Protein AF-A0A521K1K4-F1 (afdb_monomer)

Structure (mmCIF, N/CA/C/O backbone):
data_AF-A0A521K1K4-F1
#
_entry.id   AF-A0A521K1K4-F1
#
loop_
_atom_site.group_PDB
_atom_site.id
_atom_site.type_symbol
_atom_site.label_atom_id
_atom_site.label_alt_id
_atom_site.label_comp_id
_atom_site.label_asym_id
_atom_site.label_entity_id
_atom_site.label_seq_id
_atom_site.pdbx_PDB_ins_code
_atom_site.Cartn_x
_atom_site.Cartn_y
_atom_site.Cartn_z
_atom_site.occupancy
_atom_site.B_iso_or_equiv
_atom_site.auth_seq_id
_atom_site.auth_comp_id
_atom_site.auth_asym_id
_atom_site.auth_atom_id
_atom_site.pdbx_PDB_model_num
ATOM 1 N N . MET A 1 1 ? 2.510 13.855 -25.627 1.00 38.84 1 MET A N 1
ATOM 2 C CA . MET A 1 1 ? 1.545 12.742 -25.803 1.00 38.84 1 MET A CA 1
ATOM 3 C C . MET A 1 1 ? 1.615 12.074 -27.179 1.00 38.84 1 MET A C 1
ATOM 5 O O . MET A 1 1 ? 1.792 10.870 -27.203 1.00 38.84 1 MET A O 1
ATOM 9 N N . GLN A 1 2 ? 1.561 12.788 -28.312 1.00 36.38 2 GLN A N 1
ATOM 10 C CA . GLN A 1 2 ? 1.627 12.153 -29.650 1.00 36.38 2 GLN A CA 1
ATOM 11 C C . GLN A 1 2 ? 2.929 11.369 -29.924 1.00 36.38 2 GLN A C 1
ATOM 13 O O . GLN A 1 2 ? 2.880 10.289 -30.493 1.00 36.38 2 GLN A O 1
ATOM 18 N N . ARG A 1 3 ? 4.090 11.846 -29.446 1.00 45.38 3 ARG A N 1
ATOM 19 C CA . ARG A 1 3 ? 5.364 11.095 -29.527 1.00 45.38 3 ARG A CA 1
ATOM 20 C C . ARG A 1 3 ? 5.426 9.864 -28.606 1.00 45.38 3 ARG A C 1
ATOM 22 O O . ARG A 1 3 ? 6.081 8.898 -28.963 1.00 45.38 3 ARG A O 1
ATOM 29 N N . LEU A 1 4 ? 4.739 9.898 -27.455 1.00 49.28 4 LEU A N 1
ATOM 30 C CA . LEU A 1 4 ? 4.591 8.735 -26.563 1.00 49.28 4 LEU A CA 1
ATOM 31 C C . LEU A 1 4 ? 3.740 7.668 -27.246 1.00 49.28 4 LEU A C 1
ATOM 33 O O . LEU A 1 4 ? 4.164 6.527 -27.334 1.00 49.28 4 LEU A O 1
ATOM 37 N N . ALA A 1 5 ? 2.575 8.066 -27.770 1.00 52.59 5 ALA A N 1
ATOM 38 C CA . ALA A 1 5 ? 1.707 7.177 -28.533 1.00 52.59 5 ALA A CA 1
ATOM 39 C C . ALA A 1 5 ? 2.478 6.534 -29.691 1.00 52.59 5 ALA A C 1
ATOM 41 O O . ALA A 1 5 ? 2.521 5.320 -29.758 1.00 52.59 5 ALA A O 1
ATOM 42 N N . LYS A 1 6 ? 3.221 7.320 -30.482 1.00 51.25 6 LYS A N 1
ATOM 43 C CA . LYS A 1 6 ? 4.011 6.812 -31.611 1.00 51.25 6 LYS A CA 1
ATOM 44 C C . LYS A 1 6 ? 5.082 5.776 -31.215 1.00 51.25 6 LYS A C 1
ATOM 46 O O . LYS A 1 6 ? 5.145 4.726 -31.836 1.00 51.25 6 LYS A O 1
ATOM 51 N N . LEU A 1 7 ? 5.852 6.023 -30.148 1.00 48.97 7 LEU A N 1
ATOM 52 C CA . LEU A 1 7 ? 6.833 5.057 -29.619 1.00 48.97 7 LEU A CA 1
ATOM 53 C C . LEU A 1 7 ? 6.176 3.778 -29.068 1.00 48.97 7 LEU A C 1
ATOM 55 O O . LEU A 1 7 ? 6.732 2.691 -29.189 1.00 48.97 7 LEU A O 1
ATOM 59 N N . PHE A 1 8 ? 4.991 3.892 -28.460 1.00 52.19 8 PHE A N 1
ATOM 60 C CA . PHE A 1 8 ? 4.233 2.736 -27.973 1.00 52.19 8 PHE A CA 1
ATOM 61 C C . PHE A 1 8 ? 3.481 1.996 -29.090 1.00 52.19 8 PHE A C 1
ATOM 63 O O . PHE A 1 8 ? 3.261 0.793 -28.966 1.00 52.19 8 PHE A O 1
ATOM 70 N N . ASP A 1 9 ? 3.085 2.682 -30.160 1.00 50.06 9 ASP A N 1
ATOM 71 C CA . ASP A 1 9 ? 2.359 2.124 -31.304 1.00 50.06 9 ASP A CA 1
ATOM 72 C C . ASP A 1 9 ? 3.305 1.363 -32.252 1.00 50.06 9 ASP A C 1
ATOM 74 O O . ASP A 1 9 ? 2.903 0.354 -32.819 1.00 50.06 9 ASP A O 1
ATOM 78 N N . GLU A 1 10 ? 4.576 1.774 -32.362 1.00 48.09 10 GLU A N 1
ATOM 79 C CA . GLU A 1 10 ? 5.616 1.066 -33.136 1.00 48.09 10 GLU A CA 1
ATOM 80 C C . GLU A 1 10 ? 5.985 -0.307 -32.541 1.00 48.09 10 GLU A C 1
ATOM 82 O O . GLU A 1 10 ? 6.463 -1.190 -33.248 1.00 48.09 10 GLU A O 1
ATOM 87 N N . TRP A 1 11 ? 5.721 -0.519 -31.251 1.00 47.81 11 TRP A N 1
ATOM 88 C CA . TRP A 1 11 ? 6.094 -1.741 -30.536 1.00 47.81 11 TRP A CA 1
ATOM 89 C C . TRP A 1 11 ? 4.899 -2.632 -30.175 1.00 47.81 11 TRP A C 1
ATOM 91 O O . TRP A 1 11 ? 5.027 -3.844 -29.984 1.00 47.81 11 TRP A O 1
ATOM 101 N N . ASN A 1 12 ? 3.699 -2.068 -30.098 1.00 47.31 12 ASN A N 1
ATOM 102 C CA . ASN A 1 12 ? 2.526 -2.833 -29.729 1.00 47.31 12 ASN A CA 1
ATOM 103 C C . ASN A 1 12 ? 1.764 -3.337 -30.958 1.00 47.31 12 ASN A C 1
ATOM 105 O O . ASN A 1 12 ? 1.228 -2.558 -31.740 1.00 47.31 12 ASN A O 1
ATOM 109 N N . GLY A 1 13 ? 1.603 -4.660 -31.057 1.00 50.94 13 GLY A N 1
ATOM 110 C CA . GLY A 1 13 ? 0.659 -5.271 -31.993 1.00 50.94 13 GLY A CA 1
ATOM 111 C C . GLY A 1 13 ? -0.728 -4.609 -31.937 1.00 50.94 13 GLY A C 1
ATOM 112 O O . GLY A 1 13 ? -1.179 -4.168 -30.877 1.00 50.94 13 GLY A O 1
ATOM 113 N N . SER A 1 14 ? -1.402 -4.584 -33.090 1.00 51.00 14 SER A N 1
ATOM 114 C CA . 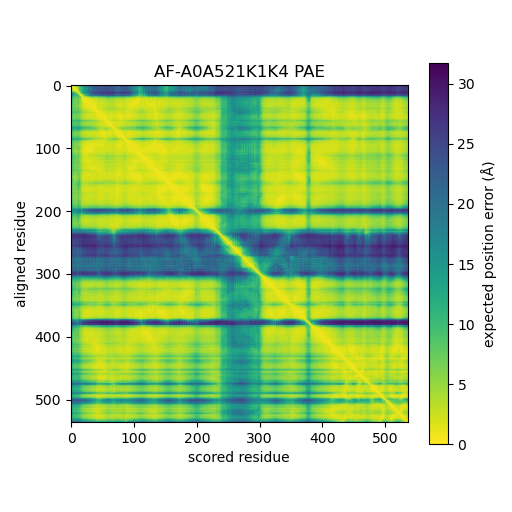SER A 1 14 ? -2.533 -3.722 -33.495 1.00 51.00 14 SER A CA 1
ATOM 115 C C . SER A 1 14 ? -3.582 -3.291 -32.455 1.00 51.00 14 SER A C 1
ATOM 117 O O . SER A 1 14 ? -4.167 -2.224 -32.600 1.00 51.00 14 SER A O 1
ATOM 119 N N . TRP A 1 15 ? -3.842 -4.057 -31.397 1.00 51.00 15 TRP A N 1
ATOM 120 C CA . TRP A 1 15 ? -4.945 -3.805 -30.465 1.00 51.00 15 TRP A CA 1
ATOM 121 C C . TRP A 1 15 ? -4.662 -2.735 -29.395 1.00 51.00 15 TRP A C 1
ATOM 123 O O . TRP A 1 15 ? -5.576 -1.995 -29.035 1.00 51.00 15 TRP A O 1
ATOM 133 N N . LYS A 1 16 ? -3.417 -2.594 -28.915 1.00 56.44 16 LYS A N 1
ATOM 134 C CA . LYS A 1 16 ? -3.053 -1.577 -27.898 1.00 56.44 16 LYS A CA 1
ATOM 135 C C . LYS A 1 16 ? -2.886 -0.165 -28.467 1.00 56.44 16 LYS A C 1
ATOM 137 O O . LYS A 1 16 ? -2.771 0.790 -27.699 1.00 56.44 16 LYS A O 1
ATOM 142 N N . SER A 1 17 ? -2.892 -0.028 -29.793 1.00 56.28 17 SER A N 1
ATOM 143 C CA . SER A 1 17 ? -2.983 1.278 -30.456 1.00 56.28 17 SER A CA 1
ATOM 144 C C . SER A 1 17 ? -4.324 1.966 -30.153 1.00 56.28 17 SER A C 1
ATOM 146 O O . SER A 1 17 ? -4.428 3.193 -30.113 1.00 56.28 17 SER A O 1
ATOM 148 N N . THR A 1 18 ? -5.357 1.173 -29.844 1.00 66.81 18 THR A N 1
ATOM 149 C CA . THR A 1 18 ? -6.697 1.659 -29.518 1.00 66.81 18 THR A CA 1
ATOM 150 C C . THR A 1 18 ? -6.906 1.765 -28.007 1.00 66.81 18 THR A C 1
ATOM 152 O O . THR A 1 18 ? -6.475 0.916 -27.231 1.00 66.81 18 THR A O 1
ATOM 155 N N . LYS A 1 19 ? -7.608 2.816 -27.563 1.00 79.69 19 LYS A N 1
ATOM 156 C CA . LYS A 1 19 ? -7.948 3.006 -26.139 1.00 79.69 19 LYS A CA 1
ATOM 157 C C . LYS A 1 19 ? -9.002 2.007 -25.635 1.00 79.69 19 LYS A C 1
ATOM 159 O O . LYS A 1 19 ? -9.083 1.782 -24.432 1.00 79.69 19 LYS A O 1
ATOM 164 N N . GLY A 1 20 ? -9.792 1.417 -26.537 1.00 85.94 20 GLY A N 1
ATOM 165 C CA . GLY A 1 20 ? -10.955 0.581 -26.213 1.00 85.94 20 GLY A CA 1
ATOM 166 C C . GLY A 1 20 ? -10.650 -0.593 -25.274 1.00 85.94 20 GLY A C 1
ATOM 167 O O . GLY A 1 20 ? -11.256 -0.660 -24.208 1.00 85.94 20 GLY A O 1
ATOM 168 N N . PRO A 1 21 ? -9.686 -1.478 -25.594 1.00 86.44 21 PRO A N 1
ATOM 169 C CA . PRO A 1 21 ? -9.351 -2.621 -24.744 1.00 86.44 21 PRO A CA 1
ATOM 170 C C . PRO A 1 21 ? -8.874 -2.226 -23.343 1.00 86.44 21 PRO A C 1
ATOM 172 O O . PRO A 1 21 ? -9.279 -2.845 -22.364 1.00 86.44 21 PRO A O 1
ATOM 175 N N . ALA A 1 22 ? -8.060 -1.169 -23.229 1.00 90.19 22 ALA A N 1
ATOM 176 C CA . ALA A 1 22 ? -7.604 -0.675 -21.931 1.00 90.19 22 ALA A CA 1
ATOM 177 C C . ALA A 1 22 ? -8.774 -0.141 -21.091 1.00 90.19 22 ALA A C 1
ATOM 179 O O . ALA A 1 22 ? -8.858 -0.450 -19.904 1.00 90.19 22 ALA A O 1
ATOM 180 N N . ILE A 1 23 ? -9.703 0.602 -21.707 1.00 93.44 23 ILE A N 1
ATOM 181 C CA . ILE A 1 23 ? -10.926 1.077 -21.041 1.00 93.44 23 ILE A CA 1
ATOM 182 C C . ILE A 1 23 ? -11.792 -0.107 -20.604 1.00 93.44 23 ILE A C 1
ATOM 184 O O . ILE A 1 23 ? -12.238 -0.125 -19.464 1.00 93.44 23 ILE A O 1
ATOM 188 N N . PHE A 1 24 ? -11.985 -1.111 -21.462 1.00 94.50 24 PHE A N 1
ATOM 189 C CA . PHE A 1 24 ? -12.784 -2.296 -21.146 1.00 94.50 24 PHE A CA 1
ATOM 190 C C . PHE A 1 24 ? -12.222 -3.077 -19.948 1.00 94.50 24 PHE A C 1
ATOM 192 O O . PHE A 1 24 ? -12.956 -3.343 -18.999 1.00 94.50 24 PHE A O 1
ATOM 199 N N . ILE A 1 25 ? -10.918 -3.384 -19.954 1.00 95.12 25 ILE A N 1
ATOM 200 C CA . ILE A 1 25 ? -10.244 -4.081 -18.844 1.00 95.12 25 ILE A CA 1
ATOM 201 C C . ILE A 1 25 ? -10.362 -3.265 -17.552 1.00 95.12 25 ILE A C 1
ATOM 203 O O . ILE A 1 25 ? -10.734 -3.799 -16.511 1.00 95.12 25 ILE A O 1
ATOM 207 N N . THR A 1 26 ? -10.092 -1.961 -17.630 1.00 96.56 26 THR A N 1
ATOM 208 C CA . THR A 1 26 ? -10.149 -1.052 -16.476 1.00 96.56 26 THR A CA 1
ATOM 209 C C . THR A 1 26 ? -11.560 -0.944 -15.908 1.00 96.56 26 THR A C 1
ATOM 211 O O . THR A 1 26 ? -11.738 -0.969 -14.694 1.00 96.56 26 THR A O 1
ATOM 214 N N . PHE A 1 27 ? -12.571 -0.833 -16.769 1.00 97.75 27 PHE A N 1
ATOM 215 C CA . PHE A 1 27 ? -13.965 -0.744 -16.353 1.00 97.75 27 PHE A CA 1
ATOM 216 C C . PHE A 1 27 ? -14.424 -2.039 -15.679 1.00 97.75 27 PHE A C 1
ATOM 218 O O . PHE A 1 27 ? -14.987 -1.987 -14.589 1.00 97.75 27 PHE A O 1
ATOM 225 N N . GLY A 1 28 ? -14.110 -3.198 -16.270 1.00 97.94 28 GLY A N 1
ATOM 226 C CA . GLY A 1 28 ? -14.391 -4.498 -15.657 1.00 97.94 28 GLY A CA 1
ATOM 227 C C . GLY A 1 28 ? -13.706 -4.668 -14.299 1.00 97.94 28 GLY A C 1
ATOM 228 O O . GLY A 1 28 ? -14.336 -5.115 -13.345 1.00 97.94 28 GLY A O 1
ATOM 229 N N . TYR A 1 29 ? -12.446 -4.241 -14.186 1.00 98.38 29 TYR A N 1
ATOM 230 C CA . TYR A 1 29 ? -11.709 -4.238 -12.924 1.00 98.38 29 TYR A CA 1
ATOM 231 C C . TYR A 1 29 ? -12.344 -3.315 -11.873 1.00 98.38 29 TYR A C 1
ATOM 233 O O . TYR A 1 29 ? -12.543 -3.738 -10.739 1.00 98.38 29 TYR A O 1
ATOM 241 N N . CYS A 1 30 ? -12.722 -2.090 -12.249 1.00 98.50 30 CYS A N 1
ATOM 242 C CA . CYS A 1 30 ? -13.375 -1.137 -11.349 1.00 98.50 30 CYS A CA 1
ATOM 243 C C . CYS A 1 30 ? -14.699 -1.690 -10.800 1.00 98.50 30 CYS A C 1
ATOM 245 O O . CYS A 1 30 ? -14.947 -1.606 -9.600 1.00 98.50 30 CYS A O 1
ATOM 247 N N . LEU A 1 31 ? -15.518 -2.324 -11.648 1.00 98.25 31 LEU A N 1
ATOM 248 C CA . LEU A 1 31 ? -16.751 -2.986 -11.209 1.00 98.25 31 LEU A CA 1
ATOM 249 C C . LEU A 1 31 ? -16.474 -4.164 -10.269 1.00 98.25 31 LEU A C 1
ATOM 251 O O . LEU A 1 31 ? -17.157 -4.311 -9.258 1.00 98.25 31 LEU A O 1
ATOM 255 N N . LEU A 1 32 ? -15.472 -4.989 -10.584 1.00 97.69 32 LEU A N 1
ATOM 256 C CA . LEU A 1 32 ? -15.101 -6.143 -9.769 1.00 97.69 32 LEU A CA 1
ATOM 257 C C . LEU A 1 32 ? -14.612 -5.723 -8.375 1.00 97.69 32 LEU A C 1
ATOM 259 O O . LEU A 1 32 ? -15.099 -6.246 -7.374 1.00 97.69 32 LEU A O 1
ATOM 263 N N . VAL A 1 33 ? -13.683 -4.765 -8.301 1.00 98.12 33 VAL A N 1
ATOM 264 C CA . VAL A 1 33 ? -13.170 -4.251 -7.022 1.00 98.12 33 VAL A CA 1
ATOM 265 C C . VAL A 1 33 ? -14.259 -3.482 -6.281 1.00 98.12 33 VAL A C 1
ATOM 267 O O . VAL A 1 33 ? -14.414 -3.675 -5.083 1.00 98.12 33 VAL A O 1
ATOM 270 N N . GLY A 1 34 ? -15.072 -2.677 -6.972 1.00 97.75 34 GLY A N 1
ATOM 271 C CA . GLY A 1 34 ? -16.214 -1.990 -6.365 1.00 97.75 34 GLY A CA 1
ATOM 272 C C . GLY A 1 34 ? -17.219 -2.959 -5.734 1.00 97.75 34 GLY A C 1
ATOM 273 O O . GLY A 1 34 ? -17.708 -2.714 -4.633 1.00 97.75 34 GLY A O 1
ATOM 274 N N . PHE A 1 35 ? -17.479 -4.100 -6.379 1.00 96.94 35 PHE A N 1
ATOM 275 C CA . PHE A 1 35 ? -18.301 -5.161 -5.801 1.00 96.94 35 PHE A CA 1
ATOM 276 C C . PHE A 1 35 ? -17.648 -5.792 -4.565 1.00 96.94 35 PHE A C 1
ATOM 278 O O . PHE A 1 35 ? -18.322 -5.945 -3.548 1.00 96.94 35 PHE A O 1
ATOM 285 N N . ALA A 1 36 ? -16.348 -6.099 -4.608 1.00 96.31 36 ALA A N 1
ATOM 286 C CA . ALA A 1 36 ? -15.618 -6.610 -3.444 1.00 96.31 36 ALA A CA 1
ATOM 287 C C . ALA A 1 36 ? -15.643 -5.616 -2.266 1.00 96.31 36 ALA A C 1
ATOM 289 O O . ALA A 1 36 ? -16.000 -5.988 -1.150 1.00 96.31 36 ALA A O 1
ATOM 290 N N . LEU A 1 37 ? -15.380 -4.333 -2.528 1.00 96.50 37 LEU A N 1
ATOM 291 C CA . LEU A 1 37 ? -15.421 -3.255 -1.536 1.00 96.50 37 LEU A CA 1
ATOM 292 C C . LEU A 1 37 ? -16.804 -3.072 -0.904 1.00 96.50 37 LEU A C 1
ATOM 294 O O . LEU A 1 37 ? -16.894 -2.718 0.264 1.00 96.50 37 LEU A O 1
ATOM 298 N N . SER A 1 38 ? -17.889 -3.360 -1.634 1.00 94.25 38 SER A N 1
ATOM 299 C CA . SER A 1 38 ? -19.247 -3.287 -1.072 1.00 94.25 38 SER A CA 1
ATOM 300 C C . SER A 1 38 ? -19.489 -4.266 0.085 1.00 94.25 38 SER A C 1
ATOM 302 O O . SER A 1 38 ? -20.460 -4.106 0.828 1.00 94.25 38 SER A O 1
ATOM 304 N N . ARG A 1 39 ? -18.629 -5.283 0.226 1.00 93.56 39 ARG A N 1
ATOM 305 C CA . ARG A 1 39 ? -18.677 -6.289 1.292 1.00 93.56 39 ARG A CA 1
ATOM 306 C C . ARG A 1 39 ? -17.494 -6.207 2.249 1.00 93.56 39 ARG A C 1
ATOM 308 O O . ARG A 1 39 ? -17.685 -6.518 3.413 1.00 93.56 39 ARG A O 1
ATOM 315 N N . HIS A 1 40 ? -16.333 -5.756 1.782 1.00 96.44 40 HIS A N 1
ATOM 316 C CA . HIS A 1 40 ? -15.115 -5.712 2.581 1.00 96.44 40 HIS A CA 1
ATOM 317 C C . HIS A 1 40 ? -15.241 -4.822 3.828 1.00 96.44 40 HIS A C 1
ATOM 319 O O . HIS A 1 40 ? -15.470 -3.609 3.731 1.00 96.44 40 HIS A O 1
ATOM 325 N N . GLU A 1 41 ? -15.040 -5.414 5.004 1.00 96.56 41 GLU A N 1
ATOM 326 C CA . GLU A 1 41 ? -14.916 -4.694 6.266 1.00 96.56 41 GLU A CA 1
ATOM 327 C C . GLU A 1 41 ? -13.463 -4.307 6.536 1.00 96.56 41 GLU A C 1
ATOM 329 O O . GLU A 1 41 ? -12.579 -5.149 6.663 1.00 96.56 41 GLU A O 1
ATOM 334 N N . MET A 1 42 ? -13.231 -3.011 6.699 1.00 96.00 42 MET A N 1
ATOM 335 C CA . MET A 1 42 ? -11.917 -2.478 7.007 1.00 96.00 42 MET A CA 1
ATOM 336 C C . MET A 1 42 ? -11.440 -2.975 8.371 1.00 96.00 42 MET A C 1
ATOM 338 O O . MET A 1 42 ? -12.167 -2.921 9.365 1.00 96.00 42 MET A O 1
ATOM 342 N N . TRP A 1 43 ? -10.196 -3.433 8.414 1.00 93.75 43 TRP A N 1
ATOM 343 C CA . TRP A 1 43 ? -9.528 -3.885 9.637 1.00 93.75 43 TRP A CA 1
ATOM 344 C C . TRP A 1 43 ? -8.637 -2.797 10.249 1.00 93.75 43 TRP A C 1
ATOM 346 O O . TRP A 1 43 ? -8.517 -1.694 9.712 1.00 93.75 43 TRP A O 1
ATOM 356 N N . ARG A 1 44 ? -7.978 -3.118 11.369 1.00 93.00 44 ARG A N 1
ATOM 357 C CA . ARG A 1 44 ? -7.185 -2.173 12.171 1.00 93.00 44 ARG A CA 1
ATOM 358 C C . ARG A 1 44 ? -6.245 -1.273 11.392 1.00 93.00 44 ARG A C 1
ATOM 360 O O . ARG A 1 44 ? -6.157 -0.095 11.675 1.00 93.00 44 ARG A O 1
ATOM 367 N N . ASP A 1 45 ? -5.563 -1.825 10.403 1.00 93.12 45 ASP A N 1
ATOM 368 C CA . ASP A 1 45 ? -4.507 -1.150 9.659 1.00 93.12 45 ASP A CA 1
ATOM 369 C C . ASP A 1 45 ? -5.084 -0.065 8.735 1.00 93.12 45 ASP A C 1
ATOM 371 O O . ASP A 1 45 ? -4.433 0.941 8.454 1.00 93.12 45 ASP A O 1
ATOM 375 N N . GLU A 1 46 ? -6.303 -0.269 8.242 1.00 96.75 46 GLU A N 1
ATOM 376 C CA . GLU A 1 46 ? -7.061 0.736 7.495 1.00 96.75 46 GLU A CA 1
ATOM 377 C C . GLU A 1 46 ? -7.653 1.771 8.461 1.00 96.75 46 GLU A C 1
ATOM 379 O O . GLU A 1 46 ? -7.583 2.977 8.217 1.00 96.75 46 GLU A O 1
ATOM 384 N N . MET A 1 47 ? -8.186 1.302 9.592 1.00 96.38 47 MET A N 1
ATOM 385 C CA . MET A 1 47 ? -8.816 2.158 10.595 1.00 96.38 47 MET A CA 1
ATOM 386 C C . MET A 1 47 ? -7.829 3.073 11.312 1.00 96.38 47 MET A C 1
ATOM 388 O O . MET A 1 47 ? -8.152 4.238 11.501 1.00 96.38 47 MET A O 1
ATOM 392 N N . GLU A 1 48 ? -6.621 2.611 11.621 1.00 95.56 48 GLU A N 1
ATOM 393 C CA . GLU A 1 48 ? -5.528 3.418 12.170 1.00 95.56 48 GLU A CA 1
ATOM 394 C C . GLU A 1 48 ? -5.256 4.623 11.260 1.00 95.56 48 GLU A C 1
ATOM 396 O O . GLU A 1 48 ? -5.299 5.774 11.694 1.00 95.56 48 GLU A O 1
ATOM 401 N N . ALA A 1 49 ? -5.080 4.376 9.956 1.00 96.19 49 ALA A N 1
ATOM 402 C CA . ALA A 1 49 ? -4.819 5.434 8.985 1.00 96.19 49 ALA A CA 1
ATOM 403 C C . ALA A 1 49 ? -5.968 6.447 8.900 1.00 96.19 49 ALA A C 1
ATOM 405 O O . ALA A 1 49 ? -5.736 7.660 8.861 1.00 96.19 49 ALA A O 1
ATOM 406 N N . TRP A 1 50 ? -7.208 5.953 8.902 1.00 97.12 50 TRP A N 1
ATOM 407 C CA . TRP A 1 50 ? -8.396 6.797 8.893 1.00 97.12 50 TRP A CA 1
ATOM 408 C C . TRP A 1 50 ? -8.527 7.637 10.166 1.00 97.12 50 TRP A C 1
ATOM 410 O O . TRP A 1 50 ? -8.742 8.845 10.088 1.00 97.12 50 TRP A O 1
ATOM 420 N N . LEU A 1 51 ? -8.380 7.017 11.335 1.00 96.31 51 LEU A N 1
ATOM 421 C CA . LEU A 1 51 ? -8.554 7.652 12.638 1.00 96.31 51 LEU A CA 1
ATOM 422 C C . LEU A 1 51 ? -7.470 8.694 12.912 1.00 96.31 51 LEU A C 1
ATOM 424 O O . LEU A 1 51 ? -7.804 9.799 13.336 1.00 96.31 51 LEU A O 1
ATOM 428 N N . ILE A 1 52 ? -6.209 8.405 12.579 1.00 95.94 52 ILE A N 1
ATOM 429 C CA . ILE A 1 52 ? -5.117 9.386 12.641 1.00 95.94 52 ILE A CA 1
ATOM 430 C C . ILE A 1 52 ? -5.451 10.608 11.775 1.00 95.94 52 ILE A C 1
ATOM 432 O O . ILE A 1 52 ? -5.316 11.747 12.229 1.00 95.94 52 ILE A O 1
ATOM 436 N N . ALA A 1 53 ? -5.918 10.399 10.540 1.00 96.00 53 ALA A N 1
ATOM 437 C CA . ALA A 1 53 ? -6.277 11.492 9.637 1.00 96.00 53 ALA A CA 1
ATOM 438 C C . ALA A 1 53 ? -7.507 12.288 10.115 1.00 96.00 53 ALA A C 1
ATOM 440 O O . ALA A 1 53 ? -7.550 13.510 9.952 1.00 96.00 53 ALA A O 1
ATOM 441 N N . ARG A 1 54 ? -8.495 11.606 10.707 1.00 95.25 54 ARG A N 1
ATOM 442 C CA . ARG A 1 54 ? -9.747 12.184 11.219 1.00 95.25 54 ARG A CA 1
ATOM 443 C C . ARG A 1 54 ? -9.542 13.010 12.481 1.00 95.25 54 ARG A C 1
ATOM 445 O O . ARG A 1 54 ? -10.105 14.097 12.598 1.00 95.25 54 ARG A O 1
ATOM 452 N N . ASP A 1 55 ? -8.760 12.485 13.419 1.00 94.38 55 ASP A N 1
ATOM 453 C CA . ASP A 1 55 ? -8.669 13.019 14.778 1.00 94.38 55 ASP A CA 1
ATOM 454 C C . ASP A 1 55 ? -7.429 13.896 15.005 1.00 94.38 55 ASP A C 1
ATOM 456 O O . ASP A 1 55 ? -7.294 14.506 16.063 1.00 94.38 55 ASP A O 1
ATOM 460 N N . SER A 1 56 ? -6.567 14.049 13.994 1.00 94.06 56 SER A N 1
ATOM 461 C CA . SER A 1 56 ? -5.523 15.078 13.994 1.00 94.06 56 SER A CA 1
ATOM 462 C C . SER A 1 56 ? -6.117 16.480 13.800 1.00 94.06 56 SER A C 1
ATOM 464 O O . SER A 1 56 ? -6.636 16.819 12.733 1.00 94.06 56 SER A O 1
ATOM 466 N N . GLU A 1 57 ? -5.961 17.352 14.797 1.00 91.00 57 GLU A N 1
ATOM 467 C CA . GLU A 1 57 ? -6.470 18.731 14.784 1.00 91.00 57 GLU A CA 1
ATOM 468 C C . GLU A 1 57 ? -5.724 19.621 13.779 1.00 91.00 57 GLU A C 1
ATOM 470 O O . GLU A 1 57 ? -6.270 20.587 13.245 1.00 91.00 57 GLU A O 1
ATOM 475 N N . SER A 1 58 ? -4.464 19.293 13.483 1.00 93.81 58 SER A N 1
ATOM 476 C CA . SER A 1 58 ? -3.624 20.043 12.549 1.00 93.81 58 SER A CA 1
ATOM 477 C C . SER A 1 58 ? -2.670 19.138 11.773 1.00 93.81 58 SER A C 1
ATOM 479 O O . SER A 1 58 ? -2.341 18.036 12.205 1.00 93.81 58 SER A O 1
ATOM 481 N N . ILE A 1 59 ? -2.151 19.635 10.643 1.00 92.75 59 ILE A N 1
ATOM 482 C CA . ILE A 1 59 ? -1.104 18.935 9.874 1.00 92.75 59 ILE A CA 1
ATOM 483 C C . ILE A 1 59 ? 0.150 18.723 10.735 1.00 92.75 59 ILE A C 1
ATOM 485 O O . ILE A 1 59 ? 0.813 17.701 10.616 1.00 92.75 59 ILE A O 1
ATOM 489 N N . ARG A 1 60 ? 0.465 19.653 11.644 1.00 92.38 60 ARG A N 1
ATOM 490 C CA . ARG A 1 60 ? 1.602 19.508 12.562 1.00 92.38 60 ARG A CA 1
ATOM 491 C C . ARG A 1 60 ? 1.414 18.326 13.513 1.00 92.38 60 ARG A C 1
ATOM 493 O O . ARG A 1 60 ? 2.349 17.555 13.692 1.00 92.38 60 ARG A O 1
ATOM 500 N N . GLN A 1 61 ? 0.223 18.184 14.096 1.00 91.62 61 GLN A N 1
ATOM 501 C CA . GLN A 1 61 ? -0.101 17.050 14.966 1.00 91.62 61 GLN A CA 1
ATOM 502 C C . GLN A 1 61 ? -0.102 15.730 14.188 1.00 91.62 61 GLN A C 1
ATOM 504 O O . GLN A 1 61 ? 0.450 14.747 14.677 1.00 91.62 61 GLN A O 1
ATOM 509 N N . LEU A 1 62 ? -0.649 15.731 12.967 1.00 93.81 62 LEU A N 1
ATOM 510 C CA . LEU A 1 62 ? -0.611 14.579 12.068 1.00 93.81 62 LEU A CA 1
ATOM 511 C C . LEU A 1 62 ? 0.834 14.116 11.854 1.00 93.81 62 LEU A C 1
ATOM 513 O O . LEU A 1 62 ? 1.176 12.985 12.175 1.00 93.81 62 LEU A O 1
ATOM 517 N N . LEU A 1 63 ? 1.707 15.015 11.390 1.00 90.94 63 LEU A N 1
ATOM 518 C CA . LEU A 1 63 ? 3.111 14.695 11.129 1.00 90.94 63 LEU A CA 1
ATOM 519 C C . LEU A 1 63 ? 3.863 14.247 12.392 1.00 90.94 63 LEU A C 1
ATOM 521 O O . LEU A 1 63 ? 4.712 13.370 12.294 1.00 90.94 63 LEU A O 1
ATOM 525 N N . GLY A 1 64 ? 3.557 14.817 13.561 1.00 87.88 64 GLY A N 1
ATOM 526 C CA . GLY A 1 64 ? 4.136 14.367 14.832 1.00 87.88 64 GLY A CA 1
ATOM 527 C C . GLY A 1 64 ? 3.676 12.963 15.236 1.00 87.88 64 GLY A C 1
ATOM 528 O O . GLY A 1 64 ? 4.472 12.177 15.734 1.00 87.88 64 GLY A O 1
ATOM 529 N N . THR A 1 65 ? 2.414 12.615 14.968 1.00 89.19 65 THR A N 1
ATOM 530 C CA . THR A 1 65 ? 1.873 11.271 15.237 1.00 89.19 65 THR A CA 1
ATOM 531 C C . THR A 1 65 ? 2.536 10.228 14.335 1.00 89.19 65 THR A C 1
ATOM 533 O O . THR A 1 65 ? 2.962 9.178 14.807 1.00 89.19 65 THR A O 1
ATOM 536 N N . LEU A 1 66 ? 2.717 10.553 13.052 1.00 88.25 66 LEU A N 1
ATOM 537 C CA . LEU A 1 66 ? 3.297 9.643 12.062 1.00 88.25 66 LEU A CA 1
ATOM 538 C C . LEU A 1 66 ? 4.760 9.265 12.315 1.00 88.25 66 LEU A C 1
ATOM 540 O O . LEU A 1 66 ? 5.179 8.178 11.920 1.00 88.25 66 LEU A O 1
ATOM 544 N N . GLN A 1 67 ? 5.520 10.105 13.025 1.00 80.81 67 GLN A N 1
ATOM 545 C CA . GLN A 1 67 ? 6.881 9.760 13.461 1.00 80.81 67 GLN A CA 1
ATOM 546 C C . GLN A 1 67 ? 6.902 8.511 14.348 1.00 80.81 67 GLN A C 1
ATOM 548 O O . GLN A 1 67 ? 7.852 7.732 14.285 1.00 80.81 67 GLN A O 1
ATOM 553 N N . ASN A 1 68 ? 5.849 8.304 15.144 1.00 79.94 68 ASN A N 1
ATOM 554 C CA . ASN A 1 68 ? 5.695 7.118 15.979 1.00 79.94 68 ASN A CA 1
ATOM 555 C C . ASN A 1 68 ? 4.944 5.987 15.261 1.00 79.94 68 ASN A C 1
ATOM 557 O O . ASN A 1 68 ? 5.041 4.851 15.692 1.00 79.94 68 ASN A O 1
ATOM 561 N N . GLU A 1 69 ? 4.251 6.244 14.150 1.00 83.12 69 GLU A N 1
ATOM 562 C CA . GLU A 1 69 ? 3.733 5.165 13.292 1.00 83.12 69 GLU A CA 1
ATOM 563 C C . GLU A 1 69 ? 4.822 4.535 12.415 1.00 83.12 69 GLU A C 1
ATOM 565 O O . GLU A 1 69 ? 4.738 3.366 12.050 1.00 83.12 69 GLU A O 1
ATOM 570 N N . GLY A 1 70 ? 5.860 5.299 12.057 1.00 79.81 70 GLY A N 1
ATOM 571 C CA . GLY A 1 70 ? 6.892 4.840 11.126 1.00 79.81 70 GLY A CA 1
ATOM 572 C C . GLY A 1 70 ? 6.423 4.822 9.667 1.00 79.81 70 GLY A C 1
ATOM 573 O O . GLY A 1 70 ? 6.971 4.076 8.853 1.00 79.81 70 GLY A O 1
ATOM 574 N N . HIS A 1 71 ? 5.432 5.652 9.322 1.00 83.94 71 HIS A N 1
ATOM 575 C CA . HIS A 1 71 ? 4.898 5.777 7.965 1.00 83.94 71 HIS A CA 1
ATOM 576 C C . HIS A 1 71 ? 5.143 7.176 7.372 1.00 83.94 71 HIS A C 1
ATOM 578 O O . HIS A 1 71 ? 4.960 8.183 8.056 1.00 83.94 71 HIS A O 1
ATOM 584 N N . PRO A 1 72 ? 5.517 7.283 6.082 1.00 89.81 72 PRO A N 1
ATOM 585 C CA . PRO A 1 72 ? 5.562 8.562 5.381 1.00 89.81 72 PRO A CA 1
ATOM 586 C C . PRO A 1 72 ? 4.180 9.227 5.229 1.00 89.81 72 PRO A C 1
ATOM 588 O O . PRO A 1 72 ? 3.138 8.577 5.179 1.00 89.81 72 PRO A O 1
ATOM 591 N N . ALA A 1 73 ? 4.165 10.555 5.108 1.00 92.69 73 ALA A N 1
ATOM 592 C CA . ALA A 1 73 ? 2.945 11.337 5.303 1.00 92.69 73 ALA A CA 1
ATOM 593 C C . ALA A 1 73 ? 1.932 11.359 4.143 1.00 92.69 73 ALA A C 1
ATOM 595 O O . ALA A 1 73 ? 0.790 11.769 4.361 1.00 92.69 73 ALA A O 1
ATOM 596 N N . LEU A 1 74 ? 2.298 10.981 2.910 1.00 96.38 74 LEU A N 1
ATOM 597 C CA . LEU A 1 74 ? 1.478 11.316 1.735 1.00 96.38 74 LEU A CA 1
ATOM 598 C C . LEU A 1 74 ? 0.087 10.673 1.773 1.00 96.38 74 LEU A C 1
ATOM 600 O O . LEU A 1 74 ? -0.892 11.340 1.448 1.00 96.38 74 LEU A O 1
ATOM 604 N N . TRP A 1 75 ? -0.013 9.411 2.196 1.00 97.00 75 TRP A N 1
ATOM 605 C CA . TRP A 1 75 ? -1.300 8.719 2.300 1.00 97.00 75 TRP A CA 1
ATOM 606 C C . TRP A 1 75 ? -2.246 9.428 3.276 1.00 97.00 75 TRP A C 1
ATOM 608 O O . TRP A 1 75 ? -3.358 9.803 2.913 1.00 97.00 75 TRP A O 1
ATOM 618 N N . TYR A 1 76 ? -1.762 9.728 4.477 1.00 96.44 76 TYR A N 1
ATOM 619 C CA . TYR A 1 76 ? -2.527 10.409 5.520 1.00 96.44 76 TYR A CA 1
ATOM 620 C C . TYR A 1 76 ? -2.938 11.828 5.119 1.00 96.44 76 TYR A C 1
ATOM 622 O O . TYR A 1 76 ? -4.054 12.262 5.411 1.00 96.44 76 TYR A O 1
ATOM 630 N N . LEU A 1 77 ? -2.076 12.549 4.394 1.00 96.69 77 LEU A N 1
ATOM 631 C CA . LEU A 1 77 ? -2.404 13.867 3.849 1.00 96.69 77 LEU A CA 1
ATOM 632 C C . LEU A 1 77 ? -3.547 13.807 2.824 1.00 96.69 77 LEU A C 1
ATOM 634 O O . LEU A 1 77 ? -4.340 14.745 2.767 1.00 96.69 77 LEU A O 1
ATOM 638 N N . LEU A 1 78 ? -3.672 12.716 2.057 1.00 97.31 78 LEU A N 1
ATOM 639 C CA . LEU A 1 78 ? -4.809 12.498 1.154 1.00 97.31 78 LEU A CA 1
ATOM 640 C C . LEU A 1 78 ? -6.090 12.105 1.901 1.00 97.31 78 LEU A C 1
ATOM 642 O O . LEU A 1 78 ? -7.175 12.512 1.491 1.00 97.31 78 LEU A O 1
ATOM 646 N N . LEU A 1 79 ? -5.978 11.360 3.005 1.00 97.38 79 LEU A N 1
ATOM 647 C CA . LEU A 1 79 ? -7.128 10.991 3.839 1.00 97.38 79 LEU A CA 1
ATOM 648 C C . LEU A 1 79 ? -7.683 12.169 4.637 1.00 97.38 79 LEU A C 1
ATOM 650 O O . LEU A 1 79 ? -8.890 12.275 4.825 1.00 97.38 79 LEU A O 1
ATOM 654 N N . THR A 1 80 ? -6.819 13.082 5.075 1.00 96.62 80 THR A N 1
ATOM 655 C CA . THR A 1 80 ? -7.188 14.208 5.941 1.00 96.62 80 THR A CA 1
ATOM 656 C C . THR A 1 80 ? -8.371 15.042 5.406 1.00 96.62 80 THR A C 1
ATOM 658 O O . THR A 1 80 ? -9.312 15.278 6.165 1.00 96.62 80 THR A O 1
ATOM 661 N N . PRO A 1 81 ? -8.401 15.516 4.140 1.00 95.88 81 PRO A N 1
ATOM 662 C CA . PRO A 1 81 ? -9.567 16.241 3.633 1.00 95.88 81 PRO A CA 1
ATOM 663 C C . PRO A 1 81 ? -10.834 15.375 3.591 1.00 95.88 81 PRO A C 1
ATOM 665 O O . PRO A 1 81 ? -11.912 15.891 3.868 1.00 95.88 81 PRO A O 1
ATOM 668 N N . LEU A 1 82 ? -10.725 14.072 3.306 1.00 95.75 82 LEU A N 1
ATOM 669 C CA . LEU A 1 82 ? -11.875 13.158 3.303 1.00 95.75 82 LEU A CA 1
ATOM 670 C C . LEU A 1 82 ? -12.450 12.986 4.712 1.00 95.75 82 LEU A C 1
ATOM 672 O O . LEU A 1 82 ? -13.658 13.105 4.901 1.00 95.75 82 LEU A O 1
ATOM 676 N N . ALA A 1 83 ? -11.577 12.793 5.698 1.00 93.69 83 ALA A N 1
ATOM 677 C CA . ALA A 1 83 ? -11.950 12.608 7.094 1.00 93.69 83 ALA A CA 1
ATOM 678 C C . ALA A 1 83 ? -12.506 13.888 7.750 1.00 93.69 83 ALA A C 1
ATOM 680 O O . ALA A 1 83 ? -13.265 13.823 8.714 1.00 93.69 83 ALA A O 1
ATOM 681 N N . ARG A 1 84 ? -12.178 15.071 7.208 1.00 91.12 84 ARG A N 1
ATOM 682 C CA . ARG A 1 84 ? -12.804 16.347 7.604 1.00 91.12 84 ARG A CA 1
ATOM 683 C C . ARG A 1 84 ? -14.191 16.552 7.001 1.00 91.12 84 ARG A C 1
ATOM 685 O O . ARG A 1 84 ? -15.000 17.261 7.592 1.00 91.12 84 ARG A O 1
ATOM 692 N N . LEU A 1 85 ? -14.453 15.973 5.830 1.00 91.69 85 LEU A N 1
ATOM 693 C CA . LEU A 1 85 ? -15.747 16.067 5.149 1.00 91.69 85 LEU A CA 1
ATOM 694 C C . LEU A 1 85 ? -16.741 15.003 5.629 1.00 91.69 85 LEU A C 1
ATOM 696 O O . LEU A 1 85 ? -17.947 15.218 5.546 1.00 91.69 85 LEU A O 1
ATOM 700 N N . SER A 1 86 ? -16.253 13.861 6.115 1.00 88.25 86 SER A N 1
ATOM 701 C CA . SER A 1 86 ? -17.080 12.734 6.534 1.00 88.25 86 SER A CA 1
ATOM 702 C C . SER A 1 86 ? -16.411 11.931 7.646 1.00 88.25 86 SER A C 1
ATOM 704 O O . SER A 1 86 ? -15.209 11.696 7.608 1.00 88.25 86 SER A O 1
ATOM 706 N N . TYR A 1 87 ? -17.206 11.441 8.601 1.00 87.12 87 TYR A N 1
ATOM 707 C CA . TYR A 1 87 ? -16.758 10.456 9.596 1.00 87.12 87 TYR A CA 1
ATOM 708 C C . TYR A 1 87 ? -16.793 9.016 9.058 1.00 87.12 87 TYR A C 1
ATOM 710 O O . TYR A 1 87 ? -16.333 8.105 9.742 1.00 87.12 87 TYR A O 1
ATOM 718 N N . VAL A 1 88 ? -17.331 8.818 7.850 1.00 91.25 88 VAL A N 1
ATOM 719 C CA . VAL A 1 88 ? -17.560 7.511 7.225 1.00 91.25 88 VAL A CA 1
ATOM 720 C C . VAL A 1 88 ? -16.262 7.012 6.568 1.00 91.25 88 VAL A C 1
ATOM 722 O O . VAL A 1 88 ? -15.844 7.593 5.560 1.00 91.25 88 VAL A O 1
ATOM 725 N N . PRO A 1 89 ? -15.623 5.954 7.102 1.00 94.12 89 PRO A N 1
ATOM 726 C CA . PRO A 1 89 ? -14.331 5.464 6.617 1.00 94.12 89 PRO A CA 1
ATOM 727 C C . PRO A 1 89 ? -14.376 4.915 5.184 1.00 94.12 89 PRO A C 1
ATOM 729 O O . PRO A 1 89 ? -13.355 4.901 4.501 1.00 94.12 89 PRO A O 1
ATOM 732 N N . GLU A 1 90 ? -15.551 4.546 4.666 1.00 95.38 90 GLU A N 1
ATOM 733 C CA . GLU A 1 90 ? -15.736 4.076 3.287 1.00 95.38 90 GLU A CA 1
ATOM 734 C C . GLU A 1 90 ? -15.285 5.110 2.225 1.00 95.38 90 GLU A C 1
ATOM 736 O O . GLU A 1 90 ? -14.974 4.744 1.090 1.00 95.38 90 GLU A O 1
ATOM 741 N N . ALA A 1 91 ? -15.163 6.399 2.573 1.00 95.56 91 ALA A N 1
ATOM 742 C CA . ALA A 1 91 ? -14.579 7.408 1.682 1.00 95.56 91 ALA A CA 1
ATOM 743 C C . ALA A 1 91 ? -13.121 7.085 1.290 1.00 95.56 91 ALA A C 1
ATOM 745 O O . ALA A 1 91 ? -12.701 7.366 0.163 1.00 95.56 91 ALA A O 1
ATOM 746 N N . MET A 1 92 ? -12.359 6.454 2.188 1.00 96.38 92 MET A N 1
ATOM 747 C CA . MET A 1 92 ? -11.004 5.977 1.910 1.00 96.38 92 MET A CA 1
ATOM 748 C C . MET A 1 92 ? -10.996 4.857 0.863 1.00 96.38 92 MET A C 1
ATOM 750 O O . MET A 1 92 ? -10.174 4.895 -0.053 1.00 96.38 92 MET A O 1
ATOM 754 N N . GLN A 1 93 ? -11.936 3.910 0.947 1.00 97.00 93 GLN A N 1
ATOM 755 C CA . GLN A 1 93 ? -12.083 2.830 -0.037 1.00 97.00 93 GLN A CA 1
ATOM 756 C C . GLN A 1 93 ? -12.380 3.387 -1.437 1.00 97.00 93 GLN A C 1
ATOM 758 O O . GLN A 1 93 ? -11.830 2.905 -2.427 1.00 97.00 93 GLN A O 1
ATOM 763 N N . ALA A 1 94 ? -13.186 4.451 -1.540 1.00 97.06 94 ALA A N 1
ATOM 764 C CA . ALA A 1 94 ? -13.464 5.113 -2.815 1.00 97.06 94 ALA A CA 1
ATOM 765 C C . ALA A 1 94 ? -12.214 5.782 -3.423 1.00 97.06 94 ALA A C 1
ATOM 767 O O . ALA A 1 94 ? -11.954 5.636 -4.621 1.00 97.06 94 ALA A O 1
ATOM 768 N N . LEU A 1 95 ? -11.410 6.478 -2.607 1.00 97.88 95 LEU A N 1
ATOM 769 C CA . LEU A 1 95 ? -10.120 7.027 -3.043 1.00 97.88 95 LEU A CA 1
ATOM 770 C C . LEU A 1 95 ? -9.184 5.908 -3.523 1.00 97.88 95 LEU A C 1
ATOM 772 O O . LEU A 1 95 ? -8.576 6.014 -4.592 1.00 97.88 95 LEU A O 1
ATOM 776 N N . HIS A 1 96 ? -9.097 4.827 -2.751 1.00 98.12 96 HIS A N 1
ATOM 777 C CA . HIS A 1 96 ? -8.242 3.686 -3.048 1.00 98.12 96 HIS A CA 1
ATOM 778 C C . HIS A 1 96 ? -8.658 2.965 -4.341 1.00 98.12 96 HIS A C 1
ATOM 780 O O . HIS A 1 96 ? -7.807 2.693 -5.190 1.00 98.12 96 HIS A O 1
ATOM 786 N N . LEU A 1 97 ? -9.963 2.767 -4.568 1.00 98.56 97 LEU A N 1
ATOM 787 C CA . LEU A 1 97 ? -10.512 2.248 -5.826 1.00 98.56 97 LEU A CA 1
ATOM 788 C C . LEU A 1 97 ? -10.082 3.104 -7.023 1.00 98.56 97 LEU A C 1
ATOM 790 O O . LEU A 1 97 ? -9.696 2.561 -8.061 1.00 98.56 97 LEU A O 1
ATOM 794 N N . GLY A 1 98 ? -10.108 4.433 -6.885 1.00 98.56 98 GLY A N 1
ATOM 795 C CA . GLY A 1 98 ? -9.634 5.356 -7.917 1.00 98.56 98 GLY A CA 1
ATOM 796 C C . GLY A 1 98 ? -8.149 5.164 -8.245 1.00 98.56 98 GLY A C 1
ATOM 797 O O . GLY A 1 98 ? -7.782 5.066 -9.418 1.00 98.56 98 GLY A O 1
ATOM 798 N N . ILE A 1 99 ? -7.301 5.043 -7.218 1.00 98.75 99 ILE A N 1
ATOM 799 C CA . ILE A 1 99 ? -5.852 4.804 -7.353 1.00 98.75 99 ILE A CA 1
ATOM 800 C C . ILE A 1 99 ? -5.575 3.457 -8.036 1.00 98.75 99 ILE A C 1
ATOM 802 O O . ILE A 1 99 ? -4.795 3.388 -8.993 1.00 98.75 99 ILE A O 1
ATOM 806 N N . ALA A 1 100 ? -6.229 2.388 -7.582 1.00 98.62 100 ALA A N 1
ATOM 807 C CA . ALA A 1 100 ? -6.057 1.045 -8.125 1.00 98.62 100 ALA A CA 1
ATOM 808 C C . ALA A 1 100 ? -6.553 0.954 -9.580 1.00 98.62 100 ALA A C 1
ATOM 810 O O . ALA A 1 100 ? -5.866 0.427 -10.458 1.00 98.62 100 ALA A O 1
ATOM 811 N N . THR A 1 101 ? -7.703 1.566 -9.875 1.00 98.69 101 THR A N 1
ATOM 812 C CA . THR A 1 101 ? -8.267 1.639 -11.232 1.00 98.69 101 THR A CA 1
ATOM 813 C C . THR A 1 101 ? -7.344 2.407 -12.177 1.00 98.69 101 THR A C 1
ATOM 815 O O . THR A 1 101 ? -7.087 1.956 -13.295 1.00 98.69 101 THR A O 1
ATOM 818 N N . LEU A 1 102 ? -6.782 3.538 -11.734 1.00 98.56 102 LEU A N 1
ATOM 819 C CA . LEU A 1 102 ? -5.819 4.299 -12.529 1.00 98.56 102 LEU A CA 1
ATOM 820 C C . LEU A 1 102 ? -4.532 3.500 -12.780 1.00 98.56 102 LEU A C 1
ATOM 822 O O . LEU A 1 102 ? -4.010 3.519 -13.895 1.00 98.56 102 LEU A O 1
ATOM 826 N N . THR A 1 103 ? -4.053 2.751 -11.785 1.00 98.69 103 THR A N 1
ATOM 827 C CA . THR A 1 103 ? -2.913 1.835 -11.933 1.00 98.69 103 THR A CA 1
ATOM 828 C C . THR A 1 103 ? -3.171 0.808 -13.038 1.00 98.69 103 THR A C 1
ATOM 830 O O . THR A 1 103 ? -2.370 0.690 -13.969 1.00 98.69 103 THR A O 1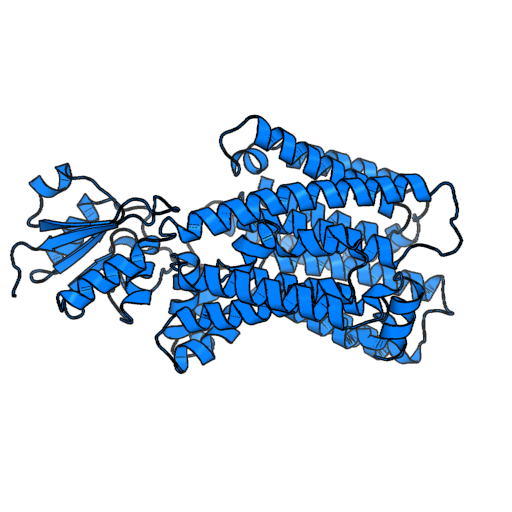
ATOM 833 N N . VAL A 1 104 ? -4.315 0.113 -12.998 1.00 98.38 104 VAL A N 1
ATOM 834 C CA . VAL A 1 104 ? -4.696 -0.878 -14.021 1.00 98.38 104 VAL A CA 1
ATOM 835 C C . VAL A 1 104 ? -4.870 -0.236 -15.394 1.00 98.38 104 VAL A C 1
ATOM 837 O O . VAL A 1 104 ? -4.445 -0.823 -16.391 1.00 98.38 104 VAL A O 1
ATOM 840 N N . TYR A 1 105 ? -5.416 0.979 -15.471 1.00 97.12 105 TYR A N 1
ATOM 841 C CA . TYR A 1 105 ? -5.526 1.715 -16.729 1.00 97.12 105 TYR A CA 1
ATOM 842 C C . TYR A 1 105 ? -4.159 2.006 -17.351 1.00 97.12 105 TYR A C 1
ATOM 844 O O . TYR A 1 105 ? -3.944 1.726 -18.533 1.00 97.12 105 TYR A O 1
ATOM 852 N N . LEU A 1 106 ? -3.218 2.538 -16.565 1.00 95.62 106 LEU A N 1
ATOM 853 C CA . LEU A 1 106 ? -1.873 2.852 -17.046 1.00 95.62 106 LEU A CA 1
ATOM 854 C C . LEU A 1 106 ? -1.124 1.588 -17.481 1.00 95.62 106 LEU A C 1
ATOM 856 O O . LEU A 1 106 ? -0.513 1.586 -18.550 1.00 95.62 106 LEU A O 1
ATOM 860 N N . VAL A 1 107 ? -1.226 0.498 -16.716 1.00 95.25 107 VAL A N 1
ATOM 861 C CA . VAL A 1 107 ? -0.650 -0.802 -17.093 1.00 95.25 107 VAL A CA 1
ATOM 862 C C . VAL A 1 107 ? -1.279 -1.313 -18.390 1.00 95.25 107 VAL A C 1
ATOM 864 O O . VAL A 1 107 ? -0.566 -1.626 -19.341 1.00 95.25 107 VAL A O 1
ATOM 867 N N . SER A 1 108 ? -2.609 -1.316 -18.482 1.00 92.94 108 SER A N 1
ATOM 868 C CA . SER A 1 108 ? -3.334 -1.792 -19.666 1.00 92.94 108 SER A CA 1
ATOM 869 C C . SER A 1 108 ? -3.028 -0.982 -20.918 1.00 92.94 108 SER A C 1
ATOM 871 O O . SER A 1 108 ? -3.029 -1.523 -22.025 1.00 92.94 108 SER A O 1
ATOM 873 N N . ARG A 1 109 ? -2.745 0.314 -20.758 1.00 88.94 109 ARG A N 1
ATOM 874 C CA . ARG A 1 109 ? -2.462 1.212 -21.876 1.00 88.94 109 ARG A CA 1
ATOM 875 C C . ARG A 1 109 ? -1.004 1.188 -22.327 1.00 88.94 109 ARG A C 1
ATOM 877 O O . ARG A 1 109 ? -0.769 1.345 -23.527 1.00 88.94 109 ARG A O 1
ATOM 884 N N . TYR A 1 110 ? -0.056 1.059 -21.401 1.00 87.25 110 TYR A N 1
ATOM 885 C CA . TYR A 1 110 ? 1.356 1.354 -21.671 1.00 87.25 110 TYR A CA 1
ATOM 886 C C . TYR A 1 110 ? 2.318 0.204 -21.359 1.00 87.25 110 TYR A C 1
ATOM 888 O O . TYR A 1 110 ? 3.441 0.223 -21.861 1.00 87.25 110 TYR A O 1
ATOM 896 N N . ALA A 1 111 ? 1.921 -0.799 -20.569 1.00 89.50 111 ALA A N 1
ATOM 897 C CA . ALA A 1 111 ? 2.835 -1.877 -20.213 1.00 89.50 111 ALA A CA 1
ATOM 898 C C . ALA A 1 111 ? 3.129 -2.795 -21.415 1.00 89.50 111 ALA A C 1
ATOM 900 O O . ALA A 1 111 ? 2.217 -3.135 -22.187 1.00 89.50 111 ALA A O 1
ATOM 901 N N . PRO A 1 112 ? 4.377 -3.270 -21.571 1.00 86.06 112 PRO A N 1
ATOM 902 C CA . PRO A 1 112 ? 4.793 -4.191 -22.627 1.00 86.06 112 PRO A CA 1
ATOM 903 C C . PRO A 1 112 ? 4.384 -5.640 -22.298 1.00 86.06 112 PRO A C 1
ATOM 905 O O . PRO A 1 112 ? 5.201 -6.555 -22.261 1.00 86.06 112 PRO A O 1
ATOM 908 N N . LEU A 1 113 ? 3.094 -5.843 -22.022 1.00 87.06 113 LEU A N 1
ATOM 909 C CA . LEU A 1 113 ? 2.496 -7.134 -21.682 1.00 87.06 113 LEU A CA 1
ATOM 910 C C . LEU A 1 113 ? 1.721 -7.742 -22.862 1.00 87.06 113 LEU A C 1
ATOM 912 O O . LEU A 1 113 ? 1.145 -7.022 -23.680 1.00 87.06 113 LEU A O 1
ATOM 916 N N . SER A 1 114 ? 1.662 -9.065 -22.955 1.00 86.44 114 SER A N 1
ATOM 917 C CA . SER A 1 114 ? 0.796 -9.762 -23.912 1.00 86.44 114 SER A CA 1
ATOM 918 C C . SER A 1 114 ? -0.693 -9.551 -23.583 1.00 86.44 114 SER A C 1
ATOM 920 O O . SER A 1 114 ? -1.048 -9.090 -22.498 1.00 86.44 114 SER A O 1
ATOM 922 N N . ARG A 1 115 ? -1.595 -9.904 -24.512 1.00 86.19 115 ARG A N 1
ATOM 923 C CA . ARG A 1 115 ? -3.055 -9.857 -24.268 1.00 86.19 115 ARG A CA 1
ATOM 924 C C . ARG A 1 115 ? -3.445 -10.659 -23.034 1.00 86.19 115 ARG A C 1
ATOM 926 O O . ARG A 1 115 ? -4.154 -10.154 -22.174 1.00 86.19 115 ARG A O 1
ATOM 933 N N . LEU A 1 116 ? -2.935 -11.887 -22.950 1.00 89.31 116 LEU A N 1
ATOM 934 C CA . LEU A 1 116 ? -3.206 -12.781 -21.834 1.00 89.31 116 LEU A CA 1
ATOM 935 C C . LEU A 1 116 ? -2.680 -12.194 -20.520 1.00 89.31 116 LEU A C 1
ATOM 937 O O . LEU A 1 116 ? -3.420 -12.119 -19.547 1.00 89.31 116 LEU A O 1
ATOM 941 N N . GLN A 1 117 ? -1.439 -11.704 -20.506 1.00 93.25 117 GLN A N 1
ATOM 942 C CA . GLN A 1 117 ? -0.859 -11.068 -19.321 1.00 93.25 117 GLN A CA 1
ATOM 943 C C . GLN A 1 117 ? -1.667 -9.839 -18.873 1.00 93.25 117 GLN A C 1
ATOM 945 O O . GLN A 1 117 ? -1.837 -9.640 -17.677 1.00 93.25 117 GLN A O 1
ATOM 950 N N . LEU A 1 118 ? -2.215 -9.047 -19.803 1.00 92.19 118 LEU A N 1
ATOM 951 C CA . LEU A 1 118 ? -3.073 -7.902 -19.474 1.00 92.19 118 LEU A CA 1
ATOM 952 C C . LEU A 1 118 ? -4.444 -8.284 -18.924 1.00 92.19 118 LEU A C 1
ATOM 954 O O . LEU A 1 118 ? -4.998 -7.529 -18.134 1.00 92.19 118 LEU A O 1
ATOM 958 N N . MET A 1 119 ? -4.978 -9.442 -19.305 1.00 93.56 119 MET A N 1
ATOM 959 C CA . MET A 1 119 ? -6.197 -9.976 -18.693 1.00 93.56 119 MET A CA 1
ATOM 960 C C . MET A 1 119 ? -5.927 -10.559 -17.299 1.00 93.56 119 MET A C 1
ATOM 962 O O . MET A 1 119 ? -6.775 -10.445 -16.422 1.00 93.56 119 MET A O 1
ATOM 966 N N . LEU A 1 120 ? -4.750 -11.157 -17.083 1.00 94.94 120 LEU A N 1
ATOM 967 C CA . LEU A 1 120 ? -4.364 -11.776 -15.810 1.00 94.94 120 LEU A CA 1
ATOM 968 C C . LEU A 1 120 ? -3.895 -10.757 -14.762 1.00 94.94 120 LEU A C 1
ATOM 970 O O . LEU A 1 120 ? -4.252 -10.861 -13.595 1.00 94.94 120 LEU A O 1
ATOM 974 N N . PHE A 1 121 ? -3.112 -9.751 -15.158 1.00 97.00 121 PHE A N 1
ATOM 975 C CA . PHE A 1 121 ? -2.562 -8.738 -14.251 1.00 97.00 121 PHE A CA 1
ATOM 976 C C . PHE A 1 121 ? -3.592 -8.121 -13.283 1.00 97.00 121 PHE A C 1
ATOM 978 O O . PHE A 1 121 ? -3.342 -8.166 -12.078 1.00 97.00 121 PHE A O 1
ATOM 985 N N . PRO A 1 122 ? -4.750 -7.598 -13.742 1.00 97.81 122 PRO A N 1
ATOM 986 C CA . PRO A 1 122 ? -5.742 -6.996 -12.851 1.00 97.81 122 PRO A CA 1
ATOM 987 C C . PRO A 1 122 ? -6.417 -8.003 -11.912 1.00 97.81 122 PRO A C 1
ATOM 989 O O . PRO A 1 122 ? -7.033 -7.586 -10.941 1.00 97.81 122 PRO A O 1
ATOM 992 N N . LEU A 1 123 ? -6.315 -9.309 -12.178 1.00 96.81 123 LEU A N 1
ATOM 993 C CA . LEU A 1 123 ? -6.886 -10.366 -11.339 1.00 96.81 123 LEU A CA 1
ATOM 994 C C . LEU A 1 123 ? -5.896 -10.889 -10.288 1.00 96.81 123 LEU A C 1
ATOM 996 O O . LEU A 1 123 ? -6.278 -11.678 -9.425 1.00 96.81 123 LEU A O 1
ATOM 1000 N N . GLY A 1 124 ? -4.628 -10.470 -10.353 1.00 92.62 124 GLY A N 1
ATOM 1001 C CA . GLY A 1 124 ? -3.561 -10.960 -9.485 1.00 92.62 124 GLY A CA 1
ATOM 1002 C C . GLY A 1 124 ? -3.785 -10.657 -8.002 1.00 92.62 124 GLY A C 1
ATOM 1003 O O . GLY A 1 124 ? -4.305 -9.603 -7.674 1.00 92.62 124 GLY A O 1
ATOM 1004 N N . PHE A 1 125 ? -3.337 -11.525 -7.091 1.00 87.94 125 PHE A N 1
ATOM 1005 C CA . PHE A 1 125 ? -3.495 -11.367 -5.636 1.00 87.94 125 PHE A CA 1
ATOM 1006 C C . PHE A 1 125 ? -3.111 -9.979 -5.127 1.00 87.94 125 PHE A C 1
ATOM 1008 O O . PHE A 1 125 ? -3.898 -9.343 -4.422 1.00 87.94 125 PHE A O 1
ATOM 1015 N N . TYR A 1 126 ? -1.949 -9.477 -5.544 1.00 92.50 126 TYR A N 1
ATOM 1016 C CA . TYR A 1 126 ? -1.518 -8.142 -5.149 1.00 92.50 126 TYR A CA 1
ATOM 1017 C C . TYR A 1 126 ? -2.379 -7.028 -5.755 1.00 92.50 126 TYR A C 1
ATOM 1019 O O . TYR A 1 126 ? -2.759 -6.103 -5.048 1.00 92.50 126 TYR A O 1
ATOM 1027 N N . ILE A 1 127 ? -2.717 -7.117 -7.043 1.00 97.62 127 ILE A N 1
ATOM 1028 C CA . ILE A 1 127 ? -3.394 -6.040 -7.781 1.00 97.62 127 ILE A CA 1
ATOM 1029 C C . ILE A 1 127 ? -4.908 -6.023 -7.538 1.00 97.62 127 ILE A C 1
ATOM 1031 O O . ILE A 1 127 ? -5.494 -4.953 -7.458 1.00 97.62 127 ILE A O 1
ATOM 1035 N N . LEU A 1 128 ? -5.553 -7.183 -7.427 1.00 97.00 128 LEU A N 1
ATOM 1036 C CA . LEU A 1 128 ? -6.996 -7.317 -7.238 1.00 97.00 128 LEU A CA 1
ATOM 1037 C C . LEU A 1 128 ? -7.412 -7.141 -5.784 1.00 97.00 128 LEU A C 1
ATOM 1039 O O . LEU A 1 128 ? -8.418 -6.498 -5.517 1.00 97.00 128 LEU A O 1
ATOM 1043 N N . TRP A 1 129 ? -6.684 -7.761 -4.857 1.00 93.75 129 TRP A N 1
ATOM 1044 C CA . TRP A 1 129 ? -7.132 -7.875 -3.474 1.00 93.75 129 TRP A CA 1
ATOM 1045 C C . TRP A 1 129 ? -6.258 -7.040 -2.542 1.00 93.75 129 TRP A C 1
ATOM 1047 O O . TRP A 1 129 ? -6.719 -6.052 -1.974 1.00 93.75 129 TRP A O 1
ATOM 1057 N N . GLN A 1 130 ? -4.967 -7.362 -2.454 1.00 92.19 130 GLN A N 1
ATOM 1058 C CA . GLN A 1 130 ? -4.101 -6.809 -1.413 1.00 92.19 130 GLN A CA 1
ATOM 1059 C C . GLN A 1 130 ? -3.866 -5.295 -1.517 1.00 92.19 130 GLN A C 1
ATOM 1061 O O . GLN A 1 130 ? -3.724 -4.645 -0.485 1.00 92.19 130 GLN A O 1
ATOM 1066 N N . TYR A 1 131 ? -3.785 -4.754 -2.737 1.00 96.31 131 TYR A N 1
ATOM 1067 C CA . TYR A 1 131 ? -3.521 -3.336 -3.013 1.00 96.31 131 TYR A CA 1
ATOM 1068 C C . TYR A 1 131 ? -4.693 -2.630 -3.704 1.00 96.31 131 TYR A C 1
ATOM 1070 O O . TYR A 1 131 ? -4.508 -1.561 -4.280 1.00 96.31 131 TYR A O 1
ATOM 1078 N N . ALA A 1 132 ? -5.895 -3.211 -3.657 1.00 97.44 132 ALA A N 1
ATOM 1079 C CA . ALA A 1 132 ? -7.102 -2.568 -4.181 1.00 97.44 132 ALA A CA 1
ATOM 1080 C C . ALA A 1 132 ? -8.305 -2.667 -3.239 1.00 97.44 132 ALA A C 1
ATOM 1082 O O . ALA A 1 132 ? -8.988 -1.662 -3.052 1.00 97.44 132 ALA A O 1
ATOM 1083 N N . VAL A 1 133 ? -8.534 -3.828 -2.618 1.00 96.94 133 VAL A N 1
ATOM 1084 C CA . VAL A 1 133 ? -9.612 -4.021 -1.635 1.00 96.94 133 VAL A CA 1
ATOM 1085 C C . VAL A 1 133 ? -9.180 -3.515 -0.257 1.00 96.94 133 VAL A C 1
ATOM 1087 O O . VAL A 1 133 ? -9.872 -2.687 0.327 1.00 96.94 133 VAL A O 1
ATOM 1090 N N . VAL A 1 134 ? -7.994 -3.925 0.207 1.00 95.81 134 VAL A N 1
ATOM 1091 C CA . VAL A 1 134 ? -7.426 -3.453 1.480 1.00 95.81 134 VAL A CA 1
ATOM 1092 C C . VAL A 1 134 ? -6.785 -2.074 1.271 1.00 95.81 134 VAL A C 1
ATOM 1094 O O . VAL A 1 134 ? -5.762 -1.953 0.595 1.00 95.81 134 VAL A O 1
ATOM 1097 N N . SER A 1 135 ? -7.390 -1.032 1.837 1.00 96.44 135 SER A N 1
ATOM 1098 C CA . SER A 1 135 ? -7.098 0.385 1.582 1.00 96.44 135 SER A CA 1
ATOM 1099 C C . SER A 1 135 ? -5.860 0.883 2.325 1.00 96.44 135 SER A C 1
ATOM 1101 O O . SER A 1 135 ? -5.936 1.445 3.418 1.00 96.44 135 SER A O 1
ATOM 1103 N N . ARG A 1 136 ? -4.688 0.679 1.724 1.00 94.81 136 ARG A N 1
ATOM 1104 C CA . ARG A 1 136 ? -3.387 0.980 2.337 1.00 94.81 136 ARG A CA 1
ATOM 1105 C C . ARG A 1 136 ? -2.515 1.851 1.434 1.00 94.81 136 ARG A C 1
ATOM 1107 O O . ARG A 1 136 ? -2.686 1.926 0.219 1.00 94.81 136 ARG A O 1
ATOM 1114 N N . ASP A 1 137 ? -1.528 2.484 2.050 1.00 95.12 137 ASP A N 1
ATOM 1115 C CA . ASP A 1 137 ? -0.573 3.412 1.435 1.00 95.12 137 ASP A CA 1
ATOM 1116 C C . ASP A 1 137 ? 0.234 2.824 0.259 1.00 95.12 137 ASP A C 1
ATOM 1118 O O . ASP A 1 137 ? 0.601 3.550 -0.672 1.00 95.12 137 ASP A O 1
ATOM 1122 N N . TYR A 1 138 ? 0.447 1.505 0.233 1.00 95.00 138 TYR A N 1
ATOM 1123 C CA . TYR A 1 138 ? 1.128 0.797 -0.859 1.00 95.00 138 TYR A CA 1
ATOM 1124 C C . TYR A 1 138 ? 0.563 1.088 -2.251 1.00 95.00 138 TYR A C 1
ATOM 1126 O O . TYR A 1 138 ? 1.336 1.227 -3.202 1.00 95.00 138 TYR A O 1
ATOM 1134 N N . ALA A 1 139 ? -0.763 1.181 -2.396 1.00 97.25 139 ALA A N 1
ATOM 1135 C CA . ALA A 1 139 ? -1.396 1.351 -3.703 1.00 97.25 139 ALA A CA 1
ATOM 1136 C C . ALA A 1 139 ? -0.972 2.658 -4.380 1.00 97.25 139 ALA A C 1
ATOM 1138 O O . ALA A 1 139 ? -0.744 2.694 -5.592 1.00 97.25 139 ALA A O 1
ATOM 1139 N N . LEU A 1 140 ? -0.785 3.721 -3.590 1.00 98.25 140 LEU A N 1
ATOM 1140 C CA . LEU A 1 140 ? -0.293 4.999 -4.091 1.00 98.25 140 LEU A CA 1
ATOM 1141 C C . LEU A 1 140 ? 1.166 4.897 -4.553 1.00 98.25 140 LEU A C 1
ATOM 1143 O O . LEU A 1 140 ? 1.517 5.424 -5.608 1.00 98.25 140 LEU A O 1
ATOM 1147 N N . GLY A 1 141 ? 2.005 4.179 -3.803 1.00 98.06 141 GLY A N 1
ATOM 1148 C CA . GLY A 1 141 ? 3.389 3.912 -4.196 1.00 98.06 141 GLY A CA 1
ATOM 1149 C C . GLY A 1 141 ? 3.477 3.137 -5.511 1.00 98.06 141 GLY A C 1
ATOM 1150 O O . GLY A 1 141 ? 4.247 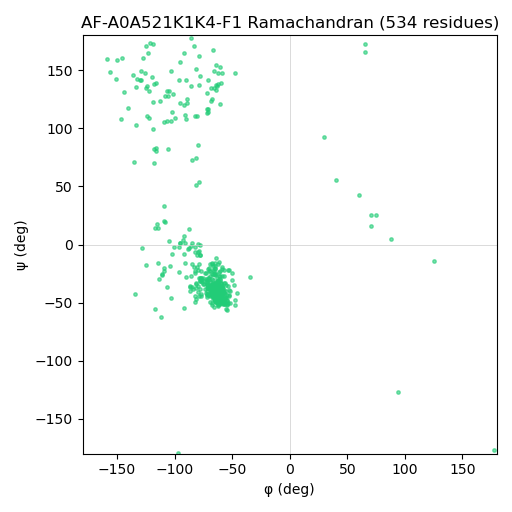3.502 -6.400 1.00 98.06 141 GLY A O 1
ATOM 1151 N N . ILE A 1 142 ? 2.629 2.121 -5.684 1.00 98.44 142 ILE A N 1
ATOM 1152 C CA . ILE A 1 142 ? 2.548 1.317 -6.912 1.00 98.44 142 ILE A CA 1
ATOM 1153 C C . ILE A 1 142 ? 2.110 2.171 -8.101 1.00 98.44 142 ILE A C 1
ATOM 1155 O O . ILE A 1 142 ? 2.746 2.104 -9.156 1.00 98.44 142 ILE A O 1
ATOM 1159 N N . LEU A 1 143 ? 1.082 3.010 -7.936 1.00 98.81 143 LEU A N 1
ATOM 1160 C CA . LEU A 1 143 ? 0.647 3.946 -8.974 1.00 98.81 143 LEU A CA 1
ATOM 1161 C C . LEU A 1 143 ? 1.809 4.835 -9.435 1.00 98.81 143 LEU A C 1
ATOM 1163 O O . LEU A 1 143 ? 2.033 4.989 -10.636 1.00 98.81 143 LEU A O 1
ATOM 1167 N N . LEU A 1 144 ? 2.576 5.393 -8.497 1.00 98.81 144 LEU A N 1
ATOM 1168 C CA . LEU A 1 144 ? 3.692 6.287 -8.807 1.00 98.81 144 LEU A CA 1
ATOM 1169 C C . LEU A 1 144 ? 4.866 5.547 -9.473 1.00 98.81 144 LEU A C 1
ATOM 1171 O O . LEU A 1 144 ? 5.464 6.077 -10.411 1.00 98.81 144 LEU A O 1
ATOM 1175 N N . LEU A 1 145 ? 5.154 4.301 -9.086 1.00 98.75 145 LEU A N 1
ATOM 1176 C CA . LEU A 1 145 ? 6.138 3.452 -9.777 1.00 98.75 145 LEU A CA 1
ATOM 1177 C C . LEU A 1 145 ? 5.688 3.077 -11.201 1.00 98.75 145 LEU A C 1
ATOM 1179 O O . LEU A 1 145 ? 6.501 3.043 -12.128 1.00 98.75 145 LEU A O 1
ATOM 1183 N N . VAL A 1 146 ? 4.389 2.856 -11.412 1.00 98.50 146 VAL A N 1
ATOM 1184 C CA . VAL A 1 146 ? 3.804 2.649 -12.746 1.00 98.50 146 VAL A CA 1
ATOM 1185 C C . VAL A 1 146 ? 3.892 3.926 -13.581 1.00 98.50 146 VAL A C 1
ATOM 1187 O O . VAL A 1 146 ? 4.302 3.869 -14.740 1.00 98.50 146 VAL A O 1
ATOM 1190 N N . MET A 1 147 ? 3.595 5.095 -13.005 1.00 98.38 147 MET A N 1
ATOM 1191 C CA . MET A 1 147 ? 3.794 6.387 -13.671 1.00 98.38 147 MET A CA 1
ATOM 1192 C C . MET A 1 147 ? 5.261 6.604 -14.058 1.00 98.38 147 MET A C 1
ATOM 1194 O O . MET A 1 147 ? 5.533 7.065 -15.166 1.00 98.38 147 MET A O 1
ATOM 1198 N N . PHE A 1 148 ? 6.210 6.220 -13.200 1.00 98.38 148 PHE A N 1
ATOM 1199 C CA . PHE A 1 148 ? 7.633 6.225 -13.535 1.00 98.38 148 PHE A CA 1
ATOM 1200 C C . PHE A 1 148 ? 7.935 5.347 -14.761 1.00 98.38 148 PHE A C 1
ATOM 1202 O O . PHE A 1 148 ? 8.577 5.825 -15.697 1.00 98.38 148 PHE A O 1
ATOM 1209 N N . CYS A 1 149 ? 7.411 4.117 -14.823 1.00 96.56 149 CYS A N 1
ATOM 1210 C CA . CYS A 1 149 ? 7.586 3.238 -15.987 1.00 96.56 149 CYS A CA 1
ATOM 1211 C C . CYS A 1 149 ? 7.011 3.849 -17.276 1.00 96.56 149 CYS A C 1
ATOM 1213 O O . CYS A 1 149 ? 7.631 3.762 -18.336 1.00 96.56 149 CYS A O 1
ATOM 1215 N N . VAL A 1 150 ? 5.854 4.517 -17.192 1.00 94.06 150 VAL A N 1
ATOM 1216 C CA . VAL A 1 150 ? 5.231 5.229 -18.323 1.00 94.06 150 VAL A CA 1
ATOM 1217 C C . VAL A 1 150 ? 6.093 6.402 -18.802 1.00 94.06 150 VAL A C 1
ATOM 1219 O O . VAL A 1 150 ? 6.178 6.659 -20.004 1.00 94.06 150 VAL A O 1
ATOM 1222 N N . LEU A 1 151 ? 6.736 7.121 -17.880 1.00 93.75 151 LEU A N 1
ATOM 1223 C CA . LEU A 1 151 ? 7.597 8.266 -18.189 1.00 93.75 151 LEU A CA 1
ATOM 1224 C C . LEU A 1 151 ? 8.996 7.853 -18.659 1.00 93.75 151 LEU A C 1
ATOM 1226 O O . LEU A 1 151 ? 9.654 8.635 -19.347 1.00 93.75 151 LEU A O 1
ATOM 1230 N N . TYR A 1 152 ? 9.446 6.640 -18.334 1.00 92.50 152 TYR A N 1
ATOM 1231 C CA . TYR A 1 152 ? 10.809 6.178 -18.586 1.00 92.50 152 TYR A CA 1
ATOM 1232 C C . TYR A 1 152 ? 11.281 6.341 -20.047 1.00 92.50 152 TYR A C 1
ATOM 1234 O O . TYR A 1 152 ? 12.380 6.861 -20.247 1.00 92.50 152 TYR A O 1
ATOM 1242 N N . PRO A 1 153 ? 10.491 6.024 -21.095 1.00 86.50 153 PRO A N 1
ATOM 1243 C CA . PRO A 1 153 ? 10.923 6.206 -22.489 1.00 86.50 153 PRO A CA 1
ATOM 1244 C C . PRO A 1 153 ? 11.224 7.661 -22.878 1.00 86.50 153 PRO A C 1
ATOM 1246 O O . PRO A 1 153 ? 11.969 7.914 -23.818 1.00 86.50 153 PRO A O 1
ATOM 1249 N N . ILE A 1 154 ? 10.645 8.633 -22.168 1.00 85.81 154 ILE A N 1
ATOM 1250 C CA . ILE A 1 154 ? 10.804 10.071 -22.438 1.00 85.81 154 ILE A CA 1
ATOM 1251 C C . ILE A 1 154 ? 11.479 10.815 -21.283 1.00 85.81 154 ILE A C 1
ATOM 1253 O O . ILE A 1 154 ? 11.461 12.051 -21.243 1.00 85.81 154 ILE A O 1
ATOM 1257 N N . ARG A 1 155 ? 12.078 10.068 -20.349 1.00 89.88 155 ARG A N 1
ATOM 1258 C CA . ARG A 1 155 ? 12.635 10.571 -19.090 1.00 89.88 155 ARG A CA 1
ATOM 1259 C C . ARG A 1 155 ? 13.601 11.729 -19.284 1.00 89.88 155 ARG A C 1
ATOM 1261 O O . ARG A 1 155 ? 13.521 12.687 -18.533 1.00 89.88 155 ARG A O 1
ATOM 1268 N N . TYR A 1 156 ? 14.439 11.703 -20.322 1.00 87.81 156 TYR A N 1
ATOM 1269 C CA . TYR A 1 156 ? 15.416 12.766 -20.577 1.00 87.81 156 TYR A CA 1
ATOM 1270 C C . TYR A 1 156 ? 14.774 14.132 -20.856 1.00 87.81 156 TYR A C 1
ATOM 1272 O O . TYR A 1 156 ? 15.328 15.163 -20.493 1.00 87.81 156 TYR A O 1
ATOM 1280 N N . ARG A 1 157 ? 13.576 14.156 -21.454 1.00 85.69 157 ARG A N 1
ATOM 1281 C CA . ARG A 1 157 ? 12.851 15.404 -21.742 1.00 85.69 157 ARG A CA 1
ATOM 1282 C C . ARG A 1 157 ? 11.997 15.870 -20.569 1.00 85.69 157 ARG A C 1
ATOM 1284 O O . ARG A 1 157 ? 11.856 17.066 -20.351 1.00 85.69 157 ARG A O 1
ATOM 1291 N N . LEU A 1 158 ? 11.409 14.930 -19.827 1.00 89.56 158 LEU A N 1
ATOM 1292 C CA . LEU A 1 158 ? 10.508 15.208 -18.703 1.00 89.56 158 LEU A CA 1
ATOM 1293 C C . LEU A 1 158 ? 11.140 14.864 -17.350 1.00 89.56 158 LEU A C 1
ATOM 1295 O O . LEU A 1 158 ? 10.441 14.460 -16.421 1.00 89.56 158 LEU A O 1
ATOM 1299 N N . PHE A 1 159 ? 12.455 15.021 -17.221 1.00 94.12 159 PHE A N 1
ATOM 1300 C CA . PHE A 1 159 ? 13.175 14.599 -16.022 1.00 94.12 159 PHE A CA 1
ATOM 1301 C C . PHE A 1 159 ? 12.684 15.280 -14.729 1.00 94.12 159 PHE A C 1
ATOM 1303 O O . PHE A 1 159 ? 12.563 14.587 -13.721 1.00 94.12 159 PHE A O 1
ATOM 1310 N N . PRO A 1 160 ? 12.279 16.571 -14.727 1.00 96.12 160 PRO A N 1
ATOM 1311 C CA . PRO A 1 160 ? 11.632 17.171 -13.558 1.00 96.12 160 PRO A CA 1
ATOM 1312 C C . PRO A 1 160 ? 10.349 16.454 -13.127 1.00 96.12 160 PRO A C 1
ATOM 1314 O O . PRO A 1 160 ? 10.113 16.286 -11.936 1.00 96.12 160 PRO A O 1
ATOM 1317 N N . LEU A 1 161 ? 9.533 15.992 -14.081 1.00 97.06 161 LEU A N 1
ATOM 1318 C CA . LEU A 1 161 ? 8.314 15.242 -13.778 1.00 97.06 161 LEU A CA 1
ATOM 1319 C C . LEU A 1 161 ? 8.642 13.845 -13.238 1.00 97.06 161 LEU A C 1
ATOM 1321 O O . LEU A 1 161 ? 7.988 13.397 -12.302 1.00 97.06 161 LEU A O 1
ATOM 1325 N N . VAL A 1 162 ? 9.671 13.181 -13.778 1.00 97.94 162 VAL A N 1
ATOM 1326 C CA . VAL A 1 162 ? 10.197 11.927 -13.207 1.00 97.94 162 VAL A CA 1
ATOM 1327 C C . VAL A 1 162 ? 10.637 12.152 -11.760 1.00 97.94 162 VAL A C 1
ATOM 1329 O O . VAL A 1 162 ? 10.246 11.389 -10.880 1.00 97.94 162 VAL A O 1
ATOM 1332 N N . GLY A 1 163 ? 11.380 13.231 -11.501 1.00 98.38 163 GLY A N 1
ATOM 1333 C CA . GLY A 1 163 ? 11.817 13.597 -10.159 1.00 98.38 163 GLY A CA 1
ATOM 1334 C C . GLY A 1 163 ? 10.657 13.879 -9.207 1.00 98.38 163 GLY A C 1
ATOM 1335 O O . GLY A 1 163 ? 10.663 13.380 -8.089 1.00 98.38 163 GLY A O 1
ATOM 1336 N N . LEU A 1 164 ? 9.622 14.595 -9.660 1.00 98.62 164 LEU A N 1
ATOM 1337 C CA . LEU A 1 164 ? 8.408 14.848 -8.879 1.00 98.62 164 LEU A CA 1
ATOM 1338 C C . LEU A 1 164 ? 7.660 13.550 -8.541 1.00 98.62 164 LEU A C 1
ATOM 1340 O O . LEU A 1 164 ? 7.276 13.346 -7.393 1.00 98.62 164 LEU A O 1
ATOM 1344 N N . VAL A 1 165 ? 7.471 12.659 -9.518 1.00 98.69 165 VAL A N 1
ATOM 1345 C CA . VAL A 1 165 ? 6.801 11.363 -9.310 1.00 98.69 165 VAL A CA 1
ATOM 1346 C C . VAL A 1 165 ? 7.558 10.515 -8.288 1.00 98.69 165 VAL A C 1
ATOM 1348 O O . VAL A 1 165 ? 6.941 9.959 -7.383 1.00 98.69 165 VAL A O 1
ATOM 1351 N N . LEU A 1 166 ? 8.888 10.454 -8.387 1.00 98.69 166 LEU A N 1
ATOM 1352 C CA . LEU A 1 166 ? 9.724 9.703 -7.449 1.00 98.69 166 LEU A CA 1
ATOM 1353 C C . LEU A 1 166 ? 9.798 10.363 -6.064 1.00 98.69 166 LEU A C 1
ATOM 1355 O O . LEU A 1 166 ? 9.793 9.658 -5.058 1.00 98.69 166 LEU A O 1
ATOM 1359 N N . MET A 1 167 ? 9.785 11.697 -5.987 1.00 98.44 167 MET A N 1
ATOM 1360 C CA . MET A 1 167 ? 9.683 12.437 -4.724 1.00 98.44 167 MET A CA 1
ATOM 1361 C C . MET A 1 167 ? 8.381 12.105 -3.987 1.00 98.44 167 MET A C 1
ATOM 1363 O O . MET A 1 167 ? 8.395 11.874 -2.778 1.00 98.44 167 MET A O 1
ATOM 1367 N N . LEU A 1 168 ? 7.256 12.065 -4.708 1.00 98.56 168 LEU A N 1
ATOM 1368 C CA . LEU A 1 168 ? 5.969 11.658 -4.145 1.00 98.56 168 LEU A CA 1
ATOM 1369 C C . LEU A 1 168 ? 5.986 10.176 -3.753 1.00 98.56 168 LEU A C 1
ATOM 1371 O O . LEU A 1 168 ? 5.512 9.840 -2.674 1.00 98.56 168 LEU A O 1
ATOM 1375 N N . ALA A 1 169 ? 6.582 9.304 -4.577 1.00 98.56 169 ALA A N 1
ATOM 1376 C CA . ALA A 1 169 ? 6.671 7.870 -4.297 1.00 98.56 169 ALA A CA 1
ATOM 1377 C C . ALA A 1 169 ? 7.451 7.594 -3.006 1.00 98.56 169 ALA A C 1
ATOM 1379 O O . ALA A 1 169 ? 7.020 6.772 -2.199 1.00 98.56 169 ALA A O 1
ATOM 1380 N N . ALA A 1 170 ? 8.540 8.330 -2.765 1.00 97.38 170 ALA A N 1
ATOM 1381 C CA . ALA A 1 170 ? 9.314 8.241 -1.529 1.00 97.38 170 ALA A CA 1
ATOM 1382 C C . ALA A 1 170 ? 8.459 8.525 -0.284 1.00 97.38 170 ALA A C 1
ATOM 1384 O O . ALA A 1 170 ? 8.653 7.886 0.741 1.00 97.38 170 ALA A O 1
ATOM 1385 N N . HIS A 1 171 ? 7.459 9.405 -0.391 1.00 96.88 171 HIS A N 1
ATOM 1386 C CA . HIS A 1 171 ? 6.561 9.759 0.709 1.00 96.88 171 HIS A CA 1
ATOM 1387 C C . HIS A 1 171 ? 5.329 8.853 0.844 1.00 96.88 171 HIS A C 1
ATOM 1389 O O . HIS A 1 171 ? 4.398 9.219 1.561 1.00 96.88 171 HIS A O 1
ATOM 1395 N N . THR A 1 172 ? 5.291 7.697 0.177 1.00 96.81 172 THR A N 1
ATOM 1396 C CA . THR A 1 172 ? 4.170 6.747 0.310 1.00 96.81 172 THR A CA 1
ATOM 1397 C C . THR A 1 172 ? 4.415 5.706 1.390 1.00 96.81 172 THR A C 1
ATOM 1399 O O . THR A 1 172 ? 3.597 5.570 2.285 1.00 96.81 172 THR A O 1
ATOM 1402 N N . HIS A 1 173 ? 5.537 4.988 1.316 1.00 94.00 173 HIS A N 1
ATOM 1403 C CA . HIS A 1 173 ? 5.859 3.876 2.206 1.00 94.00 173 HIS A CA 1
ATOM 1404 C C . HIS A 1 173 ? 7.382 3.667 2.268 1.00 94.00 173 HIS A C 1
ATOM 1406 O O . HIS A 1 173 ? 8.070 3.846 1.260 1.00 94.00 173 HIS A O 1
ATOM 1412 N N . ALA A 1 174 ? 7.924 3.211 3.404 1.00 91.94 174 ALA A N 1
ATOM 1413 C CA . ALA A 1 174 ? 9.367 2.984 3.591 1.00 91.94 174 ALA A CA 1
ATOM 1414 C C . ALA A 1 174 ? 9.979 2.002 2.563 1.00 91.94 174 ALA A C 1
ATOM 1416 O O . ALA A 1 174 ? 11.040 2.249 1.992 1.00 91.94 174 ALA A O 1
ATOM 1417 N N . LEU A 1 175 ? 9.274 0.908 2.256 1.00 91.19 175 LEU A N 1
ATOM 1418 C CA . LEU A 1 175 ? 9.665 -0.024 1.184 1.00 91.19 175 LEU A CA 1
ATOM 1419 C C . LEU A 1 175 ? 9.749 0.652 -0.198 1.00 91.19 175 LEU A C 1
ATOM 1421 O O . LEU A 1 175 ? 10.656 0.357 -0.971 1.00 91.19 175 LEU A O 1
ATOM 1425 N N . VAL A 1 176 ? 8.836 1.580 -0.508 1.00 97.06 176 VAL A N 1
ATOM 1426 C CA . VAL A 1 176 ? 8.838 2.316 -1.784 1.00 97.06 176 VAL A CA 1
ATOM 1427 C C . VAL A 1 176 ? 9.959 3.352 -1.801 1.00 97.06 176 VAL A C 1
ATOM 1429 O O . VAL A 1 176 ? 10.631 3.486 -2.818 1.00 97.06 176 VAL A O 1
ATOM 1432 N N . LEU A 1 177 ? 10.233 4.021 -0.677 1.00 95.25 177 LEU A N 1
ATOM 1433 C CA . LEU A 1 177 ? 11.401 4.891 -0.504 1.00 95.25 177 LEU A CA 1
ATOM 1434 C C . LEU A 1 177 ? 12.708 4.166 -0.854 1.00 95.25 177 LEU A C 1
ATOM 1436 O O . LEU A 1 177 ? 13.535 4.714 -1.583 1.00 95.25 177 LEU A O 1
ATOM 1440 N N . MET A 1 178 ? 12.886 2.925 -0.396 1.00 91.81 178 MET A N 1
ATOM 1441 C CA . MET A 1 178 ? 14.074 2.134 -0.729 1.00 91.81 178 MET A CA 1
ATOM 1442 C C . MET A 1 178 ? 14.184 1.852 -2.233 1.00 91.81 178 MET A C 1
ATOM 1444 O O . MET A 1 178 ? 15.267 1.974 -2.810 1.00 91.81 178 MET A O 1
ATOM 1448 N N . LEU A 1 179 ? 13.062 1.546 -2.892 1.00 96.12 179 LEU A N 1
ATOM 1449 C CA . LEU A 1 179 ? 13.028 1.408 -4.348 1.00 96.12 179 LEU A CA 1
ATOM 1450 C C . LEU A 1 179 ? 13.348 2.732 -5.048 1.00 96.12 179 LEU A C 1
ATOM 1452 O O . LEU A 1 179 ? 14.121 2.737 -6.000 1.00 96.12 179 LEU A O 1
ATOM 1456 N N . VAL A 1 180 ? 12.818 3.860 -4.568 1.00 98.00 180 VAL A N 1
ATOM 1457 C CA . VAL A 1 180 ? 13.114 5.195 -5.110 1.00 98.00 180 VAL A CA 1
ATOM 1458 C C . VAL A 1 180 ? 14.600 5.525 -4.992 1.00 98.00 180 VAL A C 1
ATOM 1460 O O . VAL A 1 180 ? 15.169 6.048 -5.948 1.00 98.00 180 VAL A O 1
ATOM 1463 N N . ALA A 1 181 ? 15.248 5.188 -3.876 1.00 95.25 181 ALA A N 1
ATOM 1464 C CA . ALA A 1 181 ? 16.687 5.377 -3.713 1.00 95.25 181 ALA A CA 1
ATOM 1465 C C . ALA A 1 181 ? 17.480 4.564 -4.754 1.00 95.25 181 ALA A C 1
ATOM 1467 O O . ALA A 1 181 ? 18.320 5.124 -5.459 1.00 95.25 181 ALA A O 1
ATOM 1468 N N . ALA A 1 182 ? 17.160 3.276 -4.928 1.00 93.06 182 ALA A N 1
ATOM 1469 C CA . ALA A 1 182 ? 17.792 2.429 -5.943 1.00 93.06 182 ALA A CA 1
ATOM 1470 C C . ALA A 1 182 ? 17.539 2.938 -7.377 1.00 93.06 182 ALA A C 1
ATOM 1472 O O . ALA A 1 182 ? 18.465 3.010 -8.189 1.00 93.06 182 ALA A O 1
ATOM 1473 N N . ILE A 1 183 ? 16.307 3.365 -7.674 1.00 97.31 183 ILE A N 1
ATOM 1474 C CA . ILE A 1 183 ? 15.925 3.988 -8.948 1.00 97.31 183 ILE A CA 1
ATOM 1475 C C . ILE A 1 183 ? 16.710 5.277 -9.187 1.00 97.31 183 ILE A C 1
ATOM 1477 O O . ILE A 1 183 ? 17.213 5.473 -10.291 1.00 97.31 183 ILE A O 1
ATOM 1481 N N . GLY A 1 184 ? 16.867 6.130 -8.176 1.00 96.56 184 GLY A N 1
ATOM 1482 C CA . GLY A 1 184 ? 17.637 7.369 -8.266 1.00 96.56 184 GLY A CA 1
ATOM 1483 C C . GLY A 1 184 ? 19.097 7.122 -8.650 1.00 96.56 184 GLY A C 1
ATOM 1484 O O . GLY A 1 184 ? 19.608 7.787 -9.550 1.00 96.56 184 GLY A O 1
ATOM 1485 N N . ILE A 1 185 ? 19.741 6.121 -8.039 1.00 92.50 185 ILE A N 1
ATOM 1486 C CA . ILE A 1 185 ? 21.121 5.725 -8.370 1.00 92.50 185 ILE A CA 1
ATOM 1487 C C . ILE A 1 185 ? 21.190 5.176 -9.802 1.00 92.50 185 ILE A C 1
ATOM 1489 O O . ILE A 1 185 ? 22.041 5.596 -10.586 1.00 92.50 185 ILE A O 1
ATOM 1493 N N . GLY A 1 186 ? 20.269 4.285 -10.180 1.00 92.44 186 GLY A N 1
ATOM 1494 C CA . GLY A 1 186 ? 20.206 3.743 -11.538 1.00 92.44 186 GLY A CA 1
ATOM 1495 C C . GLY A 1 186 ? 19.975 4.820 -12.605 1.00 92.44 186 GLY A C 1
ATOM 1496 O O . GLY A 1 186 ? 20.608 4.783 -13.658 1.00 92.44 186 GLY A O 1
ATOM 1497 N N . LEU A 1 187 ? 19.134 5.821 -12.322 1.00 94.75 187 LEU A N 1
ATOM 1498 C CA . LEU A 1 187 ? 18.915 6.980 -13.194 1.00 94.75 187 LEU A CA 1
ATOM 1499 C C . LEU A 1 187 ? 20.149 7.884 -13.285 1.00 94.75 187 LEU A C 1
ATOM 1501 O O . LEU A 1 187 ? 20.411 8.425 -14.355 1.00 94.75 187 LEU A O 1
ATOM 1505 N N . ALA A 1 188 ? 20.915 8.047 -12.204 1.00 92.88 188 ALA A N 1
ATOM 1506 C CA . ALA A 1 188 ? 22.170 8.797 -12.238 1.00 92.88 188 ALA A CA 1
ATOM 1507 C C . ALA A 1 188 ? 23.188 8.134 -13.175 1.00 92.88 188 ALA A C 1
ATOM 1509 O O . ALA A 1 188 ? 23.806 8.817 -13.991 1.00 92.88 188 ALA A O 1
ATOM 1510 N N . VAL A 1 189 ? 23.297 6.803 -13.123 1.00 90.38 189 VAL A N 1
ATOM 1511 C CA . VAL A 1 189 ? 24.141 6.023 -14.042 1.00 90.38 189 VAL A CA 1
ATOM 1512 C C . VAL A 1 189 ? 23.621 6.087 -15.474 1.00 90.38 189 VAL A C 1
ATOM 1514 O O . VAL A 1 189 ? 24.405 6.279 -16.397 1.00 90.38 189 VAL A O 1
ATOM 1517 N N . ASP A 1 190 ? 22.308 5.978 -15.670 1.00 89.75 190 ASP A N 1
ATOM 1518 C CA . ASP A 1 190 ? 21.672 6.085 -16.985 1.00 89.75 190 ASP A CA 1
ATOM 1519 C C . ASP A 1 190 ? 21.929 7.447 -17.651 1.00 89.75 190 ASP A C 1
ATOM 1521 O O . ASP A 1 190 ? 22.328 7.515 -18.812 1.00 89.75 190 ASP A O 1
ATOM 1525 N N . VAL A 1 191 ? 21.738 8.539 -16.907 1.00 88.31 191 VAL A N 1
ATOM 1526 C CA . VAL A 1 191 ? 21.976 9.905 -17.393 1.00 88.31 191 VAL A CA 1
ATOM 1527 C C . VAL A 1 191 ? 23.469 10.156 -17.605 1.00 88.31 191 VAL A C 1
ATOM 1529 O O . VAL A 1 191 ? 23.848 10.699 -18.640 1.00 88.31 191 VAL A O 1
ATOM 1532 N N . GLY A 1 192 ? 24.326 9.735 -16.670 1.00 86.12 192 GLY A N 1
ATOM 1533 C CA . GLY A 1 192 ? 25.779 9.868 -16.791 1.00 86.12 192 GLY A CA 1
ATOM 1534 C C . GLY A 1 192 ? 26.332 9.120 -18.005 1.00 86.12 192 GLY A C 1
ATOM 1535 O O . GLY A 1 192 ? 27.078 9.695 -18.795 1.00 86.12 192 GLY A O 1
ATOM 1536 N N . GLY A 1 193 ? 25.901 7.873 -18.208 1.00 84.38 193 GLY A N 1
ATOM 1537 C CA . GLY A 1 193 ? 26.262 7.071 -19.375 1.00 84.38 193 GLY A CA 1
ATOM 1538 C C . GLY A 1 193 ? 25.816 7.715 -20.689 1.00 84.38 193 GLY A C 1
ATOM 1539 O O . GLY A 1 193 ? 26.609 7.784 -21.627 1.00 84.38 193 GLY A O 1
ATOM 1540 N N . ALA A 1 194 ? 24.597 8.265 -20.744 1.00 82.38 194 ALA A N 1
ATOM 1541 C CA . ALA A 1 194 ? 24.102 8.976 -21.926 1.00 82.38 194 ALA A CA 1
ATOM 1542 C C . ALA A 1 194 ? 24.939 10.229 -22.250 1.00 82.38 194 ALA A C 1
ATOM 1544 O O . ALA A 1 194 ? 25.275 10.461 -23.408 1.00 82.38 194 ALA A O 1
ATOM 1545 N N . ILE A 1 195 ? 25.344 11.005 -21.237 1.00 80.19 195 ILE A N 1
ATOM 1546 C CA . ILE A 1 195 ? 26.203 12.191 -21.416 1.00 80.19 195 ILE A CA 1
ATOM 1547 C C . ILE A 1 195 ? 27.577 11.812 -21.995 1.00 80.19 195 ILE A C 1
ATOM 1549 O O . ILE A 1 195 ? 28.115 12.535 -22.840 1.00 80.19 195 ILE A O 1
ATOM 1553 N N . VAL A 1 196 ? 28.156 10.701 -21.530 1.00 80.19 196 VAL A N 1
ATOM 1554 C CA . VAL A 1 196 ? 29.514 10.278 -21.906 1.00 80.19 196 VAL A CA 1
ATOM 1555 C C . VAL A 1 196 ? 29.538 9.566 -23.261 1.00 80.19 196 VAL A C 1
ATOM 1557 O O . VAL A 1 196 ? 30.381 9.895 -24.096 1.00 80.19 196 VAL A O 1
ATOM 1560 N N . HIS A 1 197 ? 28.627 8.617 -23.491 1.00 71.94 197 HIS A N 1
ATOM 1561 C CA . HIS A 1 197 ? 28.721 7.656 -24.596 1.00 71.94 197 HIS A CA 1
ATOM 1562 C C . HIS A 1 197 ? 27.705 7.868 -25.727 1.00 71.94 197 HIS A C 1
ATOM 1564 O O . HIS A 1 197 ? 27.962 7.415 -26.840 1.00 71.94 197 HIS A O 1
ATOM 1570 N N . ASP A 1 198 ? 26.592 8.572 -25.494 1.00 67.00 198 ASP A N 1
ATOM 1571 C CA . ASP A 1 198 ? 25.549 8.794 -26.506 1.00 67.00 198 ASP A CA 1
ATOM 1572 C C . ASP A 1 198 ? 25.071 10.255 -26.528 1.00 67.00 198 ASP A C 1
ATOM 1574 O O . ASP A 1 198 ? 23.946 10.609 -26.158 1.00 67.00 198 ASP A O 1
ATOM 1578 N N . ARG A 1 199 ? 25.950 11.134 -27.025 1.00 59.19 199 ARG A N 1
ATOM 1579 C CA . ARG A 1 199 ? 25.667 12.572 -27.174 1.00 59.19 199 ARG A CA 1
ATOM 1580 C C . ARG A 1 199 ? 24.501 12.879 -28.119 1.00 59.19 199 ARG A C 1
ATOM 1582 O O . ARG A 1 199 ? 24.009 14.000 -28.108 1.00 59.19 199 ARG A O 1
ATOM 1589 N N . SER A 1 200 ? 24.067 11.917 -28.937 1.00 62.50 200 SER A N 1
ATOM 1590 C CA . SER A 1 200 ? 22.920 12.090 -29.833 1.00 62.50 200 SER A CA 1
ATOM 1591 C C . SER A 1 200 ? 21.583 11.984 -29.090 1.00 62.50 200 SER A C 1
ATOM 1593 O O . SER A 1 200 ? 20.611 12.646 -29.460 1.00 62.50 200 SER A O 1
ATOM 1595 N N . ALA A 1 201 ? 21.549 11.209 -28.000 1.00 59.19 201 ALA A N 1
ATOM 1596 C CA . ALA A 1 201 ? 20.397 11.073 -27.117 1.00 59.19 201 ALA A CA 1
ATOM 1597 C C . ALA A 1 201 ? 20.294 12.206 -26.078 1.00 59.19 201 ALA A C 1
ATOM 1599 O O . ALA A 1 201 ? 19.193 12.499 -25.598 1.00 59.19 201 ALA A O 1
ATOM 1600 N N . PHE A 1 202 ? 21.417 12.852 -25.736 1.00 65.44 202 PHE A N 1
ATOM 1601 C CA . PHE A 1 202 ? 21.490 13.869 -24.686 1.00 65.44 202 PHE A CA 1
ATOM 1602 C C . PHE A 1 202 ? 21.555 15.303 -25.232 1.00 65.44 202 PHE A C 1
ATOM 1604 O O . PHE A 1 202 ? 22.590 15.777 -25.695 1.00 65.44 202 PHE A O 1
ATOM 1611 N N . ASP A 1 203 ? 20.448 16.035 -25.106 1.00 71.25 203 ASP A N 1
ATOM 1612 C CA . ASP A 1 203 ? 20.369 17.453 -25.460 1.00 71.25 203 ASP A CA 1
ATOM 1613 C C . ASP A 1 203 ? 20.711 18.336 -24.242 1.00 71.25 203 ASP A C 1
ATOM 1615 O O . ASP A 1 203 ? 19.939 18.417 -23.280 1.00 71.25 203 ASP A O 1
ATOM 1619 N N . LEU A 1 204 ? 21.863 19.023 -24.298 1.00 72.94 204 LEU A N 1
ATOM 1620 C CA . LEU A 1 204 ? 22.385 19.915 -23.247 1.00 72.94 204 LEU A CA 1
ATOM 1621 C C . LEU A 1 204 ? 21.391 21.003 -22.808 1.00 72.94 204 LEU A C 1
ATOM 1623 O O . LEU A 1 204 ? 21.489 21.497 -21.682 1.00 72.94 204 LEU A O 1
ATOM 1627 N N . THR A 1 205 ? 20.400 21.348 -23.635 1.00 72.75 205 THR A N 1
ATOM 1628 C CA . THR A 1 205 ? 19.330 22.284 -23.250 1.00 72.75 205 THR A CA 1
ATOM 1629 C C . THR A 1 205 ? 18.513 21.795 -22.046 1.00 72.75 205 THR A C 1
ATOM 1631 O O . THR A 1 205 ? 17.954 22.609 -21.309 1.00 72.75 205 THR A O 1
ATOM 1634 N N . HIS A 1 206 ? 18.503 20.486 -21.772 1.00 81.00 206 HIS A N 1
ATOM 1635 C CA . HIS A 1 206 ? 17.752 19.876 -20.674 1.00 81.00 206 HIS A CA 1
ATOM 1636 C C . HIS A 1 206 ? 18.549 19.759 -19.362 1.00 81.00 206 HIS A C 1
ATOM 1638 O O . HIS A 1 206 ? 18.002 19.279 -18.369 1.00 81.00 206 HIS A O 1
ATOM 1644 N N . ILE A 1 207 ? 19.805 20.230 -19.292 1.00 86.06 207 ILE A N 1
ATOM 1645 C CA . ILE A 1 207 ? 20.670 20.073 -18.103 1.00 86.06 207 ILE A CA 1
ATOM 1646 C C . ILE A 1 207 ? 20.044 20.619 -16.812 1.00 86.06 207 ILE A C 1
ATOM 1648 O O . ILE A 1 207 ? 20.091 19.968 -15.770 1.00 86.06 207 ILE A O 1
ATOM 1652 N N . ARG A 1 208 ? 19.361 21.769 -16.889 1.00 88.19 208 ARG A N 1
ATOM 1653 C CA . ARG A 1 208 ? 18.622 22.342 -15.750 1.00 88.19 208 ARG A CA 1
ATOM 1654 C C . ARG A 1 208 ? 17.479 21.432 -15.295 1.00 88.19 208 ARG A C 1
ATOM 1656 O O . ARG A 1 208 ? 17.212 21.338 -14.102 1.00 88.19 208 ARG A O 1
ATOM 1663 N N . GLY A 1 209 ? 16.833 20.744 -16.236 1.00 91.38 209 GLY A N 1
ATOM 1664 C CA . GLY A 1 209 ? 15.787 19.768 -15.950 1.00 91.38 209 GLY A CA 1
ATOM 1665 C C . GLY A 1 209 ? 16.320 18.533 -15.223 1.00 91.38 209 GLY A C 1
ATOM 1666 O O . GLY A 1 209 ? 15.669 18.047 -14.300 1.00 91.38 209 GLY A O 1
ATOM 1667 N N . PHE A 1 210 ? 17.522 18.068 -15.574 1.00 91.25 210 PHE A N 1
ATOM 1668 C CA . PHE A 1 210 ? 18.192 16.983 -14.852 1.00 91.25 210 PHE A CA 1
ATOM 1669 C C . PHE A 1 210 ? 18.547 17.374 -13.421 1.00 91.25 210 PHE A C 1
ATOM 1671 O O . PHE A 1 210 ? 18.196 16.648 -12.493 1.00 91.25 210 PHE A O 1
ATOM 1678 N N . VAL A 1 211 ? 19.166 18.545 -13.232 1.00 93.00 211 VAL A N 1
ATOM 1679 C CA . VAL A 1 211 ? 19.497 19.069 -11.896 1.00 93.00 211 VAL A CA 1
ATOM 1680 C C . VAL A 1 211 ? 18.241 19.184 -11.035 1.00 93.00 211 VAL A C 1
ATOM 1682 O O . VAL A 1 211 ? 18.225 18.686 -9.913 1.00 93.00 211 VAL A O 1
ATOM 1685 N N . LEU A 1 212 ? 17.165 19.769 -11.571 1.00 95.44 212 LEU A N 1
ATOM 1686 C CA . LEU A 1 212 ? 15.897 19.890 -10.853 1.00 95.44 212 LEU A CA 1
ATOM 1687 C C . LEU A 1 212 ? 15.289 18.521 -10.514 1.00 95.44 212 LEU A C 1
ATOM 1689 O O . LEU A 1 212 ? 14.861 18.312 -9.384 1.00 95.44 212 LEU A O 1
ATOM 1693 N N . GLY A 1 213 ? 15.261 17.576 -11.457 1.00 96.81 213 GLY A N 1
ATOM 1694 C CA . GLY A 1 213 ? 14.701 16.248 -11.202 1.00 96.81 213 GLY A CA 1
ATOM 1695 C C . GLY A 1 213 ? 15.488 15.462 -10.151 1.00 96.81 213 GLY A C 1
ATOM 1696 O O . GLY A 1 213 ? 14.876 14.888 -9.255 1.00 96.81 213 GLY A O 1
ATOM 1697 N N . PHE A 1 214 ? 16.825 15.490 -10.185 1.00 97.19 214 PHE A N 1
ATOM 1698 C CA . PHE A 1 214 ? 17.638 14.864 -9.134 1.00 97.19 214 PHE A CA 1
ATOM 1699 C C . PHE A 1 214 ? 17.495 15.572 -7.786 1.00 97.19 214 PHE A C 1
ATOM 1701 O O . PHE A 1 214 ? 17.425 14.893 -6.764 1.00 97.19 214 PHE A O 1
ATOM 1708 N N . ALA A 1 215 ? 17.382 16.904 -7.768 1.00 96.00 215 ALA A N 1
ATOM 1709 C CA . ALA A 1 215 ? 17.109 17.651 -6.543 1.00 96.00 215 ALA A CA 1
ATOM 1710 C C . ALA A 1 215 ? 15.765 17.243 -5.917 1.00 96.00 215 ALA A C 1
ATOM 1712 O O . ALA A 1 215 ? 15.697 17.070 -4.705 1.00 96.00 215 ALA A O 1
ATOM 1713 N N . LEU A 1 216 ? 14.722 17.016 -6.724 1.00 98.19 216 LEU A N 1
ATOM 1714 C CA . LEU A 1 216 ? 13.427 16.516 -6.246 1.00 98.19 216 LEU A CA 1
ATOM 1715 C C . LEU A 1 216 ? 13.524 15.090 -5.685 1.00 98.19 216 LEU A C 1
ATOM 1717 O O . LEU A 1 216 ? 12.976 14.823 -4.619 1.00 98.19 216 LEU A O 1
ATOM 1721 N N . ILE A 1 217 ? 14.251 14.184 -6.352 1.00 97.81 217 ILE A N 1
ATOM 1722 C CA . ILE A 1 217 ? 14.477 12.815 -5.848 1.00 97.81 217 ILE A CA 1
ATOM 1723 C C . ILE A 1 217 ? 15.213 12.863 -4.506 1.00 97.81 217 ILE A C 1
ATOM 1725 O O . ILE A 1 217 ? 14.771 12.242 -3.542 1.00 97.81 217 ILE A O 1
ATOM 1729 N N . ALA A 1 218 ? 16.308 13.624 -4.431 1.00 94.88 218 ALA A N 1
ATOM 1730 C CA . ALA A 1 218 ? 17.097 13.779 -3.214 1.00 94.88 218 ALA A CA 1
ATOM 1731 C C . ALA A 1 218 ? 16.271 14.399 -2.083 1.00 94.88 218 ALA A C 1
ATOM 1733 O O . ALA A 1 218 ? 16.300 13.887 -0.967 1.00 94.88 218 ALA A O 1
ATOM 1734 N N . LEU A 1 219 ? 15.488 15.442 -2.379 1.00 94.44 219 LEU A N 1
ATOM 1735 C CA . LEU A 1 219 ? 14.561 16.043 -1.425 1.00 94.44 219 LEU A CA 1
ATOM 1736 C C . LEU A 1 219 ? 13.586 14.989 -0.895 1.00 94.44 219 LEU A C 1
ATOM 1738 O O . LEU A 1 219 ? 13.474 14.844 0.313 1.00 94.44 219 LEU A O 1
ATOM 1742 N N . GLY A 1 220 ? 12.959 14.212 -1.785 1.00 95.00 220 GLY A N 1
ATOM 1743 C CA . GLY A 1 220 ? 12.021 13.150 -1.424 1.00 95.00 220 GLY A CA 1
ATOM 1744 C C . GLY A 1 220 ? 12.621 12.087 -0.509 1.00 95.00 220 GLY A C 1
ATOM 1745 O O . GLY A 1 220 ? 12.018 11.727 0.501 1.00 95.00 220 GLY A O 1
ATOM 1746 N N . VAL A 1 221 ? 13.824 11.615 -0.840 1.00 94.31 221 VAL A N 1
ATOM 1747 C CA . VAL A 1 221 ? 14.553 10.630 -0.032 1.00 94.31 221 VAL A CA 1
ATOM 1748 C C . VAL A 1 221 ? 14.906 11.207 1.336 1.00 94.31 221 VAL A C 1
ATOM 1750 O O . VAL A 1 221 ? 14.615 10.583 2.353 1.00 94.31 221 VAL A O 1
ATOM 1753 N N . VAL A 1 222 ? 15.490 12.407 1.382 1.00 92.00 222 VAL A N 1
ATOM 1754 C CA . VAL A 1 222 ? 15.931 13.036 2.633 1.00 92.00 222 VAL A CA 1
ATOM 1755 C C . VAL A 1 222 ? 14.746 13.333 3.544 1.00 92.00 222 VAL A C 1
ATOM 1757 O O . VAL A 1 222 ? 14.774 12.948 4.710 1.00 92.00 222 VAL A O 1
ATOM 1760 N N . THR A 1 223 ? 13.686 13.973 3.049 1.00 90.62 223 THR A N 1
ATOM 1761 C CA . THR A 1 223 ? 12.543 14.332 3.899 1.00 90.62 223 THR A CA 1
ATOM 1762 C C . THR A 1 223 ? 11.761 13.107 4.353 1.00 90.62 223 THR A C 1
ATOM 1764 O O . THR A 1 223 ? 11.326 13.077 5.503 1.00 90.62 223 THR A O 1
ATOM 1767 N N . SER A 1 224 ? 11.639 12.067 3.520 1.00 90.56 224 SER A N 1
ATOM 1768 C CA . SER A 1 224 ? 11.016 10.817 3.958 1.00 90.56 224 SER A CA 1
ATOM 1769 C C . SER A 1 224 ? 11.863 10.086 5.000 1.00 90.56 224 SER A C 1
ATOM 1771 O O . SER A 1 224 ? 11.298 9.561 5.954 1.00 90.56 224 SER A O 1
ATOM 1773 N N . LEU A 1 225 ? 13.195 10.062 4.864 1.00 88.62 225 LEU A N 1
ATOM 1774 C CA . LEU A 1 225 ? 14.078 9.476 5.879 1.00 88.62 225 LEU A CA 1
ATOM 1775 C C . LEU A 1 225 ? 13.986 10.233 7.201 1.00 88.62 225 LEU A C 1
ATOM 1777 O O . LEU A 1 225 ? 13.833 9.604 8.239 1.00 88.62 225 LEU A O 1
ATOM 1781 N N . LEU A 1 226 ? 14.027 11.569 7.165 1.00 86.06 226 LEU A N 1
ATOM 1782 C CA . LEU A 1 226 ? 13.881 12.405 8.359 1.00 86.06 226 LEU A CA 1
ATOM 1783 C C . LEU A 1 226 ? 12.543 12.168 9.065 1.00 86.06 226 LEU A C 1
ATOM 1785 O O . LEU A 1 226 ? 12.489 12.199 10.291 1.00 86.06 226 LEU A O 1
ATOM 1789 N N . HIS A 1 227 ? 11.476 11.917 8.306 1.00 82.94 227 HIS A N 1
ATOM 1790 C CA . HIS A 1 227 ? 10.160 11.619 8.864 1.00 82.94 227 HIS A CA 1
ATOM 1791 C C . HIS A 1 227 ? 10.074 10.225 9.499 1.00 82.94 227 HIS A C 1
ATOM 1793 O O . HIS A 1 227 ? 9.353 10.046 10.472 1.00 82.94 227 HIS A O 1
ATOM 1799 N N . LEU A 1 228 ? 10.833 9.257 8.976 1.00 83.31 228 LEU A N 1
ATOM 1800 C CA . LEU A 1 228 ? 10.917 7.896 9.509 1.00 83.31 228 LEU A CA 1
ATOM 1801 C C . LEU A 1 228 ? 11.826 7.773 10.739 1.00 83.31 228 LEU A C 1
ATOM 1803 O O . LEU A 1 228 ? 11.907 6.688 11.310 1.00 83.31 228 LEU A O 1
ATOM 1807 N N . ILE A 1 229 ? 12.532 8.835 11.148 1.00 79.00 229 ILE A N 1
ATOM 1808 C CA . ILE A 1 229 ? 13.307 8.817 12.392 1.00 79.00 229 ILE A CA 1
ATOM 1809 C C . ILE A 1 229 ? 12.311 8.852 13.558 1.00 79.00 229 ILE A C 1
ATOM 1811 O O . ILE A 1 229 ? 11.662 9.883 13.754 1.00 79.00 229 ILE A O 1
ATOM 1815 N N . PRO A 1 230 ? 12.213 7.775 14.359 1.00 71.88 230 PRO A N 1
ATOM 1816 C CA . PRO A 1 230 ? 11.276 7.740 15.468 1.00 71.88 230 PRO A CA 1
ATOM 1817 C C . PRO A 1 230 ? 11.667 8.765 16.533 1.00 71.88 230 PRO A C 1
ATOM 1819 O O . PRO A 1 230 ? 12.861 9.056 16.742 1.00 71.88 230 PRO A O 1
ATOM 1822 N N . ASP A 1 231 ? 10.665 9.290 17.239 1.00 70.62 231 ASP A N 1
ATOM 1823 C CA . ASP A 1 231 ? 10.901 10.097 18.431 1.00 70.62 231 ASP A CA 1
ATOM 1824 C C . ASP A 1 231 ? 11.638 9.249 19.487 1.00 70.62 231 ASP A C 1
ATOM 1826 O O . ASP A 1 231 ? 11.538 8.024 19.545 1.00 70.62 231 ASP A O 1
ATOM 1830 N N . SER A 1 232 ? 12.398 9.916 20.346 1.00 69.38 232 SER A N 1
ATOM 1831 C CA . SER A 1 232 ? 13.044 9.360 21.534 1.00 69.38 232 SER A CA 1
ATOM 1832 C C . SER A 1 232 ? 12.106 8.547 22.438 1.00 69.38 232 SER A C 1
ATOM 1834 O O . SER A 1 232 ? 12.570 7.660 23.155 1.00 69.38 232 SER A O 1
ATOM 1836 N N . HIS A 1 233 ? 10.800 8.817 22.375 1.00 68.12 233 HIS A N 1
ATOM 1837 C CA . HIS A 1 233 ? 9.756 8.145 23.144 1.00 68.12 233 HIS A CA 1
ATOM 1838 C C . HIS A 1 233 ? 9.056 6.986 22.413 1.00 68.12 233 HIS A C 1
ATOM 1840 O O . HIS A 1 233 ? 8.157 6.384 22.997 1.00 68.12 233 HIS A O 1
ATOM 1846 N N . TYR A 1 234 ? 9.445 6.650 21.180 1.00 69.50 234 TYR A N 1
ATOM 1847 C CA . TYR A 1 234 ? 8.851 5.544 20.424 1.00 69.50 234 TYR A CA 1
ATOM 1848 C C . TYR A 1 234 ? 9.137 4.177 21.064 1.00 69.50 234 TYR A C 1
ATOM 1850 O O . TYR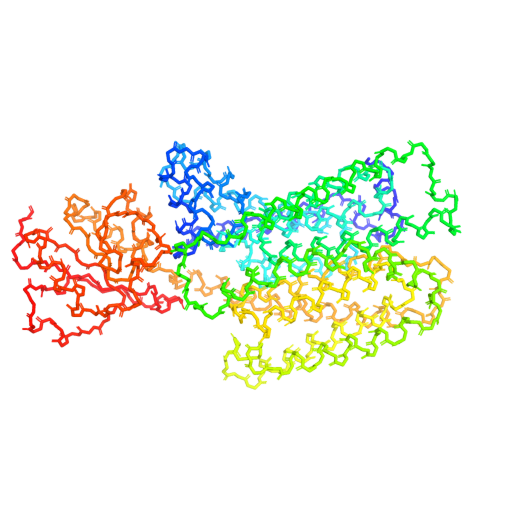 A 1 234 ? 10.283 3.869 21.406 1.00 69.50 234 TYR A O 1
ATOM 1858 N N . VAL A 1 235 ? 8.103 3.334 21.162 1.00 64.94 235 VAL A N 1
ATOM 1859 C CA . VAL A 1 235 ? 8.215 1.899 21.482 1.00 64.94 235 VAL A CA 1
ATOM 1860 C C . VAL A 1 235 ? 7.355 1.114 20.502 1.00 64.94 235 VAL A C 1
ATOM 1862 O O . VAL A 1 235 ? 6.127 1.075 20.596 1.00 64.94 235 VAL A O 1
ATOM 1865 N N . GLY A 1 236 ? 8.030 0.504 19.532 1.00 59.91 236 GLY A N 1
ATOM 1866 C CA . GLY A 1 236 ? 7.411 -0.331 18.514 1.00 59.91 236 GLY A CA 1
ATOM 1867 C C . GLY A 1 236 ? 7.173 -1.774 18.970 1.00 59.91 236 GLY A C 1
ATOM 1868 O O . GLY A 1 236 ? 7.696 -2.216 19.996 1.00 59.91 236 GLY A O 1
ATOM 1869 N N . PRO A 1 237 ? 6.436 -2.568 18.176 1.00 52.09 237 PRO A N 1
ATOM 1870 C CA . PRO A 1 237 ? 6.230 -3.989 18.456 1.00 52.09 237 PRO A CA 1
ATOM 1871 C C . PRO A 1 237 ? 7.544 -4.797 18.490 1.00 52.09 237 PRO A C 1
ATOM 1873 O O . PRO A 1 237 ? 7.633 -5.791 19.215 1.00 52.09 237 PRO A O 1
ATOM 1876 N N . THR A 1 238 ? 8.582 -4.353 17.770 1.00 51.47 238 THR A N 1
ATOM 1877 C CA . THR A 1 238 ? 9.916 -4.972 17.709 1.00 51.47 238 THR A CA 1
ATOM 1878 C C . THR A 1 238 ? 11.003 -4.020 18.238 1.00 51.47 238 THR A C 1
ATOM 1880 O O . THR A 1 238 ? 11.707 -3.348 17.482 1.00 51.47 238 THR A O 1
ATOM 1883 N N . ASP A 1 239 ? 11.152 -3.976 19.567 1.00 45.25 239 ASP A N 1
ATOM 1884 C CA . ASP A 1 239 ? 12.076 -3.093 20.317 1.00 45.25 239 ASP A CA 1
ATOM 1885 C C . ASP A 1 239 ? 13.554 -3.131 19.882 1.00 45.25 239 ASP A C 1
ATOM 1887 O O . ASP A 1 239 ? 14.299 -2.187 20.155 1.00 45.25 239 ASP A O 1
ATOM 1891 N N . SER A 1 240 ? 14.000 -4.204 19.226 1.00 46.06 240 SER A N 1
ATOM 1892 C CA . SER A 1 240 ? 15.385 -4.363 18.768 1.00 46.06 240 SER A CA 1
ATOM 1893 C C . SER A 1 240 ? 15.710 -3.525 17.528 1.00 46.06 240 SER A C 1
ATOM 1895 O O . SER A 1 240 ? 16.839 -3.085 17.362 1.00 46.06 240 SER A O 1
ATOM 1897 N N . THR A 1 241 ? 14.729 -3.246 16.672 1.00 47.72 241 THR A N 1
ATOM 1898 C CA . THR A 1 241 ? 14.987 -2.756 15.308 1.00 47.72 241 THR A CA 1
ATOM 1899 C C . THR A 1 241 ? 15.153 -1.239 15.200 1.00 47.72 241 THR A C 1
ATOM 1901 O O . THR A 1 241 ? 15.964 -0.739 14.423 1.00 47.72 241 THR A O 1
ATOM 1904 N N . ALA A 1 242 ? 14.386 -0.475 15.981 1.00 42.69 242 ALA A N 1
ATOM 1905 C CA . ALA A 1 242 ? 14.319 0.983 15.851 1.00 42.69 242 ALA A CA 1
ATOM 1906 C C . ALA A 1 242 ? 15.527 1.708 16.473 1.00 42.69 242 ALA A C 1
ATOM 1908 O O . ALA A 1 242 ? 15.961 2.747 15.969 1.00 42.69 242 ALA A O 1
ATOM 1909 N N . ARG A 1 243 ? 16.105 1.141 17.543 1.00 42.78 243 ARG A N 1
ATOM 1910 C CA . ARG A 1 243 ? 17.335 1.656 18.167 1.00 42.78 243 ARG A CA 1
ATOM 1911 C C . ARG A 1 243 ? 18.552 1.464 17.260 1.00 42.78 243 ARG A C 1
ATOM 1913 O O . ARG A 1 243 ? 19.368 2.378 17.165 1.00 42.78 243 ARG A O 1
ATOM 1920 N N . ASP A 1 244 ? 18.605 0.347 16.534 1.00 48.19 244 ASP A N 1
ATOM 1921 C CA . ASP A 1 244 ? 19.633 0.086 15.525 1.00 48.19 244 ASP A CA 1
ATOM 1922 C C . ASP A 1 244 ? 19.452 0.953 14.270 1.00 48.19 244 ASP A C 1
ATOM 1924 O O . ASP A 1 244 ? 20.431 1.380 13.666 1.00 48.19 244 ASP A O 1
ATOM 1928 N N . LEU A 1 245 ? 18.225 1.304 13.877 1.00 44.34 245 LEU A N 1
ATOM 1929 C CA . LEU A 1 245 ? 18.013 2.146 12.695 1.00 44.34 245 LEU A CA 1
ATOM 1930 C C . LEU A 1 245 ? 18.572 3.572 12.872 1.00 44.34 245 LEU A C 1
ATOM 1932 O O . LEU A 1 245 ? 19.101 4.137 11.919 1.00 44.34 245 LEU A O 1
ATOM 1936 N N . ARG A 1 246 ? 18.527 4.148 14.085 1.00 45.53 246 ARG A N 1
ATOM 1937 C CA . ARG A 1 246 ? 19.105 5.477 14.391 1.00 45.53 246 ARG A CA 1
ATOM 1938 C C . ARG A 1 246 ? 20.635 5.494 14.310 1.00 45.53 246 ARG A C 1
ATOM 1940 O O . ARG A 1 246 ? 21.201 6.456 13.791 1.00 45.53 246 ARG A O 1
ATOM 1947 N N . SER A 1 247 ? 21.300 4.453 14.814 1.00 42.62 247 SER A N 1
ATOM 1948 C CA . SER A 1 247 ? 22.762 4.320 14.761 1.00 42.62 247 SER A CA 1
ATOM 1949 C C . SER A 1 247 ? 23.252 4.007 13.342 1.00 42.62 247 SER A C 1
ATOM 1951 O O . SER A 1 247 ? 24.274 4.548 12.918 1.00 42.62 247 SER A O 1
ATOM 1953 N N . HIS A 1 248 ? 22.488 3.234 12.564 1.00 47.16 248 HIS A N 1
ATOM 1954 C CA . HIS A 1 248 ? 22.820 2.928 11.173 1.00 47.16 248 HIS A CA 1
ATOM 1955 C C . HIS A 1 248 ? 22.452 4.050 10.189 1.00 47.16 248 HIS A C 1
ATOM 1957 O O . HIS A 1 248 ? 23.217 4.290 9.264 1.00 47.16 248 HIS A O 1
ATOM 1963 N N . ALA A 1 249 ? 21.356 4.795 10.367 1.00 43.69 249 ALA A N 1
ATOM 1964 C CA . ALA A 1 249 ? 20.935 5.843 9.424 1.00 43.69 249 ALA A CA 1
ATOM 1965 C C . ALA A 1 249 ? 21.935 7.011 9.323 1.00 43.69 249 ALA A C 1
ATOM 1967 O O . ALA A 1 249 ? 22.187 7.513 8.227 1.00 43.69 249 ALA A O 1
ATOM 1968 N N . LEU A 1 250 ? 22.555 7.409 10.441 1.00 42.66 250 LEU A N 1
ATOM 1969 C CA . LEU A 1 250 ? 23.612 8.430 10.455 1.00 42.66 250 LEU A CA 1
ATOM 1970 C C . LEU A 1 250 ? 24.916 7.919 9.818 1.00 42.66 250 LEU A C 1
ATOM 1972 O O . LEU A 1 250 ? 25.574 8.659 9.085 1.00 42.66 250 LEU A O 1
ATOM 1976 N N . ALA A 1 251 ? 25.260 6.645 10.034 1.00 35.59 251 ALA A N 1
ATOM 1977 C CA . ALA A 1 251 ? 26.430 6.009 9.428 1.00 35.59 251 ALA A CA 1
ATOM 1978 C C . ALA A 1 251 ? 26.251 5.787 7.912 1.00 35.59 251 ALA A C 1
ATOM 1980 O O . ALA A 1 251 ? 27.139 6.111 7.126 1.00 35.59 251 ALA A O 1
ATOM 1981 N N . ILE A 1 252 ? 25.076 5.318 7.484 1.00 44.50 252 ILE A N 1
ATOM 1982 C CA . ILE A 1 252 ? 24.705 5.137 6.075 1.00 44.50 252 ILE A CA 1
ATOM 1983 C C . ILE A 1 252 ? 24.685 6.497 5.368 1.00 44.50 252 ILE A C 1
ATOM 1985 O O . ILE A 1 252 ? 25.270 6.624 4.295 1.00 44.50 252 ILE A O 1
ATOM 1989 N N . GLY A 1 253 ? 24.109 7.540 5.975 1.00 39.66 253 GLY A N 1
ATOM 1990 C CA . GLY A 1 253 ? 24.093 8.894 5.410 1.00 39.66 253 GLY A CA 1
ATOM 1991 C C . GLY A 1 253 ? 25.489 9.495 5.188 1.00 39.66 253 GLY A C 1
ATOM 1992 O O . GLY A 1 253 ? 25.728 10.108 4.149 1.00 39.66 253 GLY A O 1
ATOM 1993 N N . ALA A 1 254 ? 26.433 9.271 6.109 1.00 38.25 254 ALA A N 1
ATOM 1994 C CA . ALA A 1 254 ? 27.803 9.787 6.009 1.00 38.25 254 ALA A CA 1
ATOM 1995 C C . ALA A 1 254 ? 28.684 9.014 5.003 1.00 38.25 254 ALA A C 1
ATOM 1997 O O . ALA A 1 254 ? 29.529 9.607 4.333 1.00 38.25 254 ALA A O 1
ATOM 1998 N N . ILE A 1 255 ? 28.462 7.704 4.846 1.00 41.09 255 ILE A N 1
ATOM 1999 C CA . ILE A 1 255 ? 29.207 6.841 3.908 1.00 41.09 255 ILE A CA 1
ATOM 2000 C C . ILE A 1 255 ? 28.726 7.034 2.448 1.00 41.09 255 ILE A C 1
ATOM 2002 O O . ILE A 1 255 ? 29.482 6.813 1.497 1.00 41.09 255 ILE A O 1
ATOM 2006 N N . SER A 1 256 ? 27.498 7.525 2.245 1.00 49.34 256 SER A N 1
ATOM 2007 C CA . SER A 1 256 ? 26.792 7.479 0.953 1.00 49.34 256 SER A CA 1
ATOM 2008 C C . SER A 1 256 ? 27.042 8.627 -0.032 1.00 49.34 256 SER A C 1
ATOM 2010 O O . SER A 1 256 ? 26.515 8.557 -1.133 1.00 49.34 256 SER A O 1
ATOM 2012 N N . PHE A 1 257 ? 27.819 9.673 0.276 1.00 41.84 257 PHE A N 1
ATOM 2013 C CA . PHE A 1 257 ? 28.027 10.773 -0.694 1.00 41.84 257 PHE A CA 1
ATOM 2014 C C . PHE A 1 257 ? 29.396 10.720 -1.391 1.00 41.84 257 PHE A C 1
ATOM 2016 O O . PHE A 1 257 ? 29.474 10.778 -2.617 1.00 41.84 257 PHE A O 1
ATOM 2023 N N . VAL A 1 258 ? 30.479 10.508 -0.637 1.00 41.22 258 VAL A N 1
ATOM 2024 C CA . VAL A 1 258 ? 31.843 10.391 -1.194 1.00 41.22 258 VAL A CA 1
ATOM 2025 C C . VAL A 1 258 ? 32.125 8.965 -1.685 1.00 41.22 258 VAL A C 1
ATOM 2027 O O . VAL A 1 258 ? 32.704 8.783 -2.756 1.00 41.22 258 VAL A O 1
ATOM 2030 N N . GLY A 1 259 ? 31.635 7.951 -0.960 1.00 41.12 259 GLY A N 1
ATOM 2031 C CA . GLY A 1 259 ? 31.726 6.546 -1.363 1.00 41.12 259 GLY A CA 1
ATOM 2032 C C . GLY A 1 259 ? 30.883 6.230 -2.597 1.00 41.12 259 GLY A C 1
ATOM 2033 O O . GLY A 1 259 ? 31.336 5.495 -3.465 1.00 41.12 259 GLY A O 1
ATOM 2034 N N . LEU A 1 260 ? 29.701 6.842 -2.731 1.00 45.09 260 LEU A N 1
ATOM 2035 C CA . LEU A 1 260 ? 28.834 6.665 -3.896 1.00 45.09 260 LEU A CA 1
ATOM 2036 C C . LEU A 1 260 ? 29.394 7.368 -5.135 1.00 45.09 260 LEU A C 1
ATOM 2038 O O . LEU A 1 260 ? 29.362 6.778 -6.201 1.00 45.09 260 LEU A O 1
ATOM 2042 N N . ALA A 1 261 ? 29.969 8.569 -5.023 1.00 45.50 261 ALA A N 1
ATOM 2043 C CA . ALA A 1 261 ? 30.621 9.227 -6.159 1.00 45.50 261 ALA A CA 1
ATOM 2044 C C . ALA A 1 261 ? 31.867 8.455 -6.641 1.00 45.50 261 ALA A C 1
ATOM 2046 O O . ALA A 1 261 ? 32.053 8.275 -7.846 1.00 45.50 261 ALA A O 1
ATOM 2047 N N . GLY A 1 262 ? 32.684 7.939 -5.713 1.00 47.25 262 GLY A N 1
ATOM 2048 C CA . GLY A 1 262 ? 33.834 7.082 -6.022 1.00 47.25 262 GLY A CA 1
ATOM 2049 C C . GLY A 1 262 ? 33.433 5.720 -6.598 1.00 47.25 262 GLY A C 1
ATOM 2050 O O . GLY A 1 262 ? 34.001 5.287 -7.598 1.00 47.25 262 GLY A O 1
ATOM 2051 N N . LEU A 1 263 ? 32.402 5.085 -6.031 1.00 49.94 263 LEU A N 1
ATOM 2052 C CA . LEU A 1 263 ? 31.810 3.851 -6.542 1.00 49.94 263 LEU A CA 1
ATOM 2053 C C . LEU A 1 263 ? 31.225 4.084 -7.936 1.00 49.94 263 LEU A C 1
ATOM 2055 O O . LEU A 1 263 ? 31.624 3.398 -8.857 1.00 49.94 263 LEU A O 1
ATOM 2059 N N . LEU A 1 264 ? 30.367 5.084 -8.142 1.00 49.94 264 LEU A N 1
ATOM 2060 C CA . LEU A 1 264 ? 29.773 5.405 -9.446 1.00 49.94 264 LEU A CA 1
ATOM 2061 C C . LEU A 1 264 ? 30.834 5.697 -10.519 1.00 49.94 264 LEU A C 1
ATOM 2063 O O . LEU A 1 264 ? 30.684 5.259 -11.656 1.00 49.94 264 LEU A O 1
ATOM 2067 N N . SER A 1 265 ? 3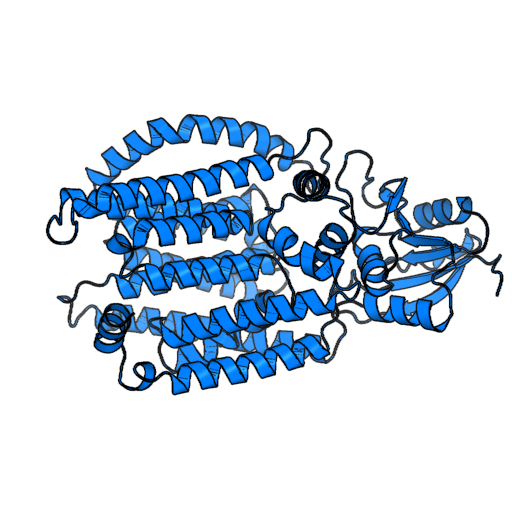1.935 6.359 -10.152 1.00 53.03 265 SER A N 1
ATOM 2068 C CA . SER A 1 265 ? 33.065 6.609 -11.059 1.00 53.03 265 SER A CA 1
ATOM 2069 C C . SER A 1 265 ? 33.824 5.323 -11.415 1.00 53.03 265 SER A C 1
ATOM 2071 O O . SER A 1 265 ? 34.161 5.107 -12.577 1.00 53.03 265 SER A O 1
ATOM 2073 N N . LEU A 1 266 ? 34.042 4.432 -10.441 1.00 52.97 266 LEU A N 1
ATOM 2074 C CA . LEU A 1 266 ? 34.659 3.112 -10.634 1.00 52.97 266 LEU A CA 1
ATOM 2075 C C . LEU A 1 266 ? 33.757 2.161 -11.444 1.00 52.97 266 LEU A C 1
ATOM 2077 O O . LEU A 1 266 ? 34.229 1.427 -12.309 1.00 52.97 266 LEU A O 1
ATOM 2081 N N . LEU A 1 267 ? 32.451 2.201 -11.177 1.00 52.84 267 LEU A N 1
ATOM 2082 C CA . LEU A 1 267 ? 31.398 1.425 -11.826 1.00 52.84 267 LEU A CA 1
ATOM 2083 C C . LEU A 1 267 ? 31.250 1.808 -13.310 1.00 52.84 267 LEU A C 1
ATOM 2085 O O . LEU A 1 267 ? 31.141 0.921 -14.152 1.00 52.84 267 LEU A O 1
ATOM 2089 N N . CYS A 1 268 ? 31.314 3.103 -13.641 1.00 53.62 268 CYS A N 1
ATOM 2090 C CA . CYS A 1 268 ? 31.359 3.580 -15.028 1.00 53.62 268 CYS A CA 1
ATOM 2091 C C . CYS A 1 268 ? 32.659 3.188 -15.754 1.00 53.62 268 CYS A C 1
ATOM 2093 O O . CYS A 1 268 ? 32.646 2.990 -16.963 1.00 53.62 268 CYS A O 1
ATOM 2095 N N . TRP A 1 269 ? 33.780 3.059 -15.037 1.00 49.25 269 TRP A N 1
ATOM 2096 C CA . TRP A 1 269 ? 35.085 2.728 -15.622 1.00 49.25 269 TRP A CA 1
ATOM 2097 C C . TRP A 1 269 ? 35.295 1.216 -15.869 1.00 49.25 269 TRP A C 1
ATOM 2099 O O . TRP A 1 269 ? 36.080 0.843 -16.737 1.00 49.25 269 TRP A O 1
ATOM 2109 N N . LEU A 1 270 ? 34.577 0.331 -15.157 1.00 50.94 270 LEU A N 1
ATOM 2110 C CA . LEU A 1 270 ? 34.737 -1.141 -15.205 1.00 50.94 270 LEU A CA 1
ATOM 2111 C C . LEU A 1 270 ? 33.586 -1.905 -15.895 1.00 50.94 270 LEU A C 1
ATOM 2113 O O . LEU A 1 270 ? 33.424 -3.113 -15.675 1.00 50.94 270 LEU A O 1
ATOM 2117 N N . GLN A 1 271 ? 32.796 -1.221 -16.725 1.00 54.09 271 GLN A N 1
ATOM 2118 C CA . GLN A 1 271 ? 31.507 -1.680 -17.268 1.00 54.09 271 GLN A CA 1
ATOM 2119 C C . GLN A 1 271 ? 31.516 -3.108 -17.868 1.00 54.09 271 GLN A C 1
ATOM 2121 O O . GLN A 1 271 ? 30.553 -3.850 -17.673 1.00 54.09 271 GLN A O 1
ATOM 2126 N N . ASP A 1 272 ? 32.616 -3.542 -18.496 1.00 51.28 272 ASP A N 1
ATOM 2127 C CA . ASP A 1 272 ? 32.690 -4.820 -19.229 1.00 51.28 272 ASP A CA 1
ATOM 2128 C C . ASP A 1 272 ? 33.013 -6.065 -18.374 1.00 51.28 272 ASP A C 1
ATOM 2130 O O . ASP A 1 272 ? 32.793 -7.189 -18.824 1.00 51.28 272 ASP A O 1
ATOM 2134 N N . ARG A 1 273 ? 33.532 -5.917 -17.141 1.00 50.97 273 ARG A N 1
ATOM 2135 C CA . ARG A 1 273 ? 33.902 -7.065 -16.268 1.00 50.97 273 ARG A CA 1
ATOM 2136 C C . ARG A 1 273 ? 33.066 -7.188 -14.994 1.00 50.97 273 ARG A C 1
ATOM 2138 O O . ARG A 1 273 ? 33.075 -8.238 -14.352 1.00 50.97 273 ARG A O 1
ATOM 2145 N N . LEU A 1 274 ? 32.347 -6.132 -14.621 1.00 55.03 274 LEU A N 1
ATOM 2146 C CA . LEU A 1 274 ? 31.672 -6.039 -13.329 1.00 55.03 274 LEU A CA 1
ATOM 2147 C C . LEU A 1 274 ? 30.239 -6.589 -13.335 1.00 55.03 274 LEU A C 1
ATOM 2149 O O . LEU A 1 274 ? 29.773 -7.081 -12.311 1.00 55.03 274 LEU A O 1
ATOM 2153 N N . SER A 1 275 ? 29.546 -6.555 -14.473 1.00 47.91 275 SER A N 1
ATOM 2154 C CA . SER A 1 275 ? 28.179 -7.079 -14.616 1.00 47.91 275 SER A CA 1
ATOM 2155 C C . SER A 1 275 ? 28.086 -8.561 -14.243 1.00 47.91 275 SER A C 1
ATOM 2157 O O . SER A 1 275 ? 27.176 -8.957 -13.518 1.00 47.91 275 SER A O 1
ATOM 2159 N N . PHE A 1 276 ? 29.069 -9.368 -14.652 1.00 46.44 276 PHE A N 1
ATOM 2160 C CA . PHE A 1 276 ? 29.149 -10.787 -14.300 1.00 46.44 276 PHE A CA 1
ATOM 2161 C C . PHE A 1 276 ? 29.359 -10.999 -12.792 1.00 46.44 276 PHE A C 1
ATOM 2163 O O . PHE A 1 276 ? 28.637 -11.774 -12.168 1.00 46.44 276 PHE A O 1
ATOM 2170 N N . VAL A 1 277 ? 30.287 -10.253 -12.182 1.00 53.62 277 VAL A N 1
ATOM 2171 C CA . VAL A 1 277 ? 30.572 -10.327 -10.737 1.00 53.62 277 VAL A CA 1
ATOM 2172 C C . VAL A 1 277 ? 29.387 -9.831 -9.904 1.00 53.62 277 VAL A C 1
ATOM 2174 O O . VAL A 1 277 ? 29.076 -10.434 -8.882 1.00 53.62 277 VAL A O 1
ATOM 2177 N N . LEU A 1 278 ? 28.678 -8.790 -10.348 1.00 50.75 278 LEU A N 1
ATOM 2178 C CA . LEU A 1 278 ? 27.465 -8.285 -9.699 1.00 50.75 278 LEU A CA 1
ATOM 2179 C C . LEU A 1 278 ? 26.301 -9.267 -9.819 1.00 50.75 278 LEU A C 1
ATOM 2181 O O . LEU A 1 278 ? 25.615 -9.493 -8.833 1.00 50.75 278 LEU A O 1
ATOM 2185 N N . VAL A 1 279 ? 26.080 -9.890 -10.978 1.00 46.94 279 VAL A N 1
ATOM 2186 C CA . VAL A 1 279 ? 25.020 -10.901 -11.135 1.00 46.94 279 VAL A CA 1
ATOM 2187 C C . VAL A 1 279 ? 25.297 -12.122 -10.259 1.00 46.94 279 VAL A C 1
ATOM 2189 O O . VAL A 1 279 ? 24.392 -12.589 -9.571 1.00 46.94 279 VAL A O 1
ATOM 2192 N N . CYS A 1 280 ? 26.540 -12.611 -10.218 1.00 43.84 280 CYS A N 1
ATOM 2193 C CA . CYS A 1 280 ? 26.916 -13.712 -9.332 1.00 43.84 280 CYS A CA 1
ATOM 2194 C C . CYS A 1 280 ? 26.860 -13.301 -7.851 1.00 43.84 280 CYS A C 1
ATOM 2196 O O . CYS A 1 280 ? 26.303 -14.035 -7.044 1.00 43.84 280 CYS A O 1
ATOM 2198 N N . GLY A 1 281 ? 27.372 -12.125 -7.487 1.00 43.38 281 GLY A N 1
ATOM 2199 C CA . GLY A 1 281 ? 27.397 -11.625 -6.110 1.00 43.38 281 GLY A CA 1
ATOM 2200 C C . GLY A 1 281 ? 26.007 -11.304 -5.559 1.00 43.38 281 GLY A C 1
ATOM 2201 O O . GLY A 1 281 ? 25.626 -11.839 -4.521 1.00 43.38 281 GLY A O 1
ATOM 2202 N N . LEU A 1 282 ? 25.213 -10.498 -6.273 1.00 47.50 282 LEU A N 1
ATOM 2203 C CA . LEU A 1 282 ? 23.821 -10.196 -5.912 1.00 47.50 282 LEU A CA 1
ATOM 2204 C C . LEU A 1 282 ? 22.942 -11.447 -5.992 1.00 47.50 282 LEU A C 1
ATOM 2206 O O . LEU A 1 282 ? 22.020 -11.591 -5.197 1.00 47.50 282 LEU A O 1
ATOM 2210 N N . GLY A 1 283 ? 23.234 -12.368 -6.914 1.00 42.44 283 GLY A N 1
ATOM 2211 C CA . GLY A 1 283 ? 22.524 -13.637 -7.021 1.00 42.44 283 GLY A CA 1
ATOM 2212 C C . GLY A 1 283 ? 22.792 -14.578 -5.847 1.00 42.44 283 GLY A C 1
ATOM 2213 O O . GLY A 1 283 ? 21.852 -15.167 -5.320 1.00 42.44 283 GLY A O 1
ATOM 2214 N N . ILE A 1 284 ? 24.045 -14.681 -5.391 1.00 51.06 284 ILE A N 1
ATOM 2215 C CA . ILE A 1 284 ? 24.430 -15.480 -4.217 1.00 51.06 284 ILE A CA 1
ATOM 2216 C C . ILE A 1 284 ? 23.880 -14.846 -2.938 1.00 51.06 284 ILE A C 1
ATOM 2218 O O . ILE A 1 284 ? 23.234 -15.537 -2.157 1.00 51.06 284 ILE A O 1
ATOM 2222 N N . ILE A 1 285 ? 24.077 -13.537 -2.740 1.00 47.81 285 ILE A N 1
ATOM 2223 C CA . ILE A 1 285 ? 23.541 -12.811 -1.577 1.00 47.81 285 ILE A CA 1
ATOM 2224 C C . ILE A 1 285 ? 22.015 -12.915 -1.562 1.00 47.81 285 ILE A C 1
ATOM 2226 O O . ILE A 1 285 ? 21.434 -13.295 -0.552 1.00 47.81 285 ILE A O 1
ATOM 2230 N N . GLY A 1 286 ? 21.369 -12.663 -2.702 1.00 45.12 286 GLY A N 1
ATOM 2231 C CA . GLY A 1 286 ? 19.929 -12.803 -2.864 1.00 45.12 286 GLY A CA 1
ATOM 2232 C C . GLY A 1 286 ? 19.449 -14.210 -2.528 1.00 45.12 286 GLY A C 1
ATOM 2233 O O . GLY A 1 286 ? 18.512 -14.343 -1.757 1.00 45.12 286 GLY A O 1
ATOM 2234 N N . ALA A 1 287 ? 20.108 -15.262 -3.020 1.00 52.53 287 ALA A N 1
ATOM 2235 C CA . ALA A 1 287 ? 19.731 -16.643 -2.723 1.00 52.53 287 ALA A CA 1
ATOM 2236 C C . ALA A 1 287 ? 19.916 -17.019 -1.246 1.00 52.53 287 ALA A C 1
ATOM 2238 O O . ALA A 1 287 ? 19.052 -17.685 -0.681 1.00 52.53 287 ALA A O 1
ATOM 2239 N N . VAL A 1 288 ? 21.002 -16.573 -0.609 1.00 54.16 288 VAL A N 1
ATOM 2240 C CA . VAL A 1 288 ? 21.258 -16.818 0.819 1.00 54.16 288 VAL A CA 1
ATOM 2241 C C . VAL A 1 288 ? 20.208 -16.124 1.687 1.00 54.16 288 VAL A C 1
ATOM 2243 O O . VAL A 1 288 ? 19.624 -16.768 2.553 1.00 54.16 288 VAL A O 1
ATOM 2246 N N . LEU A 1 289 ? 19.910 -14.848 1.418 1.00 45.06 289 LEU A N 1
ATOM 2247 C CA . LEU A 1 289 ? 18.910 -14.078 2.170 1.00 45.06 289 LEU A CA 1
ATOM 2248 C C . LEU A 1 289 ? 17.480 -14.564 1.911 1.00 45.06 289 LEU A C 1
ATOM 2250 O O . LEU A 1 289 ? 16.634 -14.529 2.796 1.00 45.06 289 LEU A O 1
ATOM 2254 N N . TYR A 1 290 ? 17.201 -15.045 0.701 1.00 51.34 290 TYR A N 1
ATOM 2255 C CA . TYR A 1 290 ? 15.893 -15.574 0.326 1.00 51.34 290 TYR A CA 1
ATOM 2256 C C . TYR A 1 290 ? 15.591 -16.936 0.964 1.00 51.34 290 TYR A C 1
ATOM 2258 O O . TYR A 1 290 ? 14.433 -17.267 1.212 1.00 51.34 290 TYR A O 1
ATOM 2266 N N . LEU A 1 291 ? 16.628 -17.736 1.219 1.00 52.25 291 LEU A N 1
ATOM 2267 C CA . LEU A 1 291 ? 16.529 -19.011 1.931 1.00 52.25 291 LEU A CA 1
ATOM 2268 C C . LEU A 1 291 ? 16.504 -18.846 3.458 1.00 52.25 291 LEU A C 1
ATOM 2270 O O . LEU A 1 291 ? 16.362 -19.845 4.167 1.00 52.25 291 LEU A O 1
ATOM 2274 N N . ASP A 1 292 ? 16.608 -17.613 3.960 1.00 49.22 292 ASP A N 1
ATOM 2275 C CA . ASP A 1 292 ? 16.493 -17.322 5.381 1.00 49.22 292 ASP A CA 1
ATOM 2276 C C . ASP A 1 292 ? 15.098 -17.690 5.918 1.00 49.22 292 ASP A C 1
ATOM 2278 O O . ASP A 1 292 ? 14.054 -17.458 5.295 1.00 49.22 292 ASP A O 1
ATOM 2282 N N . ALA A 1 293 ? 15.083 -18.292 7.107 1.00 48.06 293 ALA A N 1
ATOM 2283 C CA . ALA A 1 293 ? 13.872 -18.797 7.735 1.00 48.06 293 ALA A CA 1
ATOM 2284 C C . ALA A 1 293 ? 12.886 -17.689 8.137 1.00 48.06 293 ALA A C 1
ATOM 2286 O O . ALA A 1 293 ? 11.715 -17.998 8.318 1.00 48.06 293 ALA A O 1
ATOM 2287 N N . SER A 1 294 ? 13.301 -16.427 8.254 1.00 45.81 294 SER A N 1
ATOM 2288 C CA . SER A 1 294 ? 12.413 -15.290 8.535 1.00 45.81 294 SER A CA 1
ATOM 2289 C C . SER A 1 294 ? 11.638 -14.827 7.294 1.00 45.81 294 SER A C 1
ATOM 2291 O O . SER A 1 294 ? 10.437 -14.569 7.390 1.00 45.81 294 SER A O 1
ATOM 2293 N N . VAL A 1 295 ? 12.279 -14.838 6.118 1.00 46.91 295 VAL A N 1
ATOM 2294 C CA . VAL A 1 295 ? 11.666 -14.510 4.816 1.00 46.91 295 VAL A CA 1
ATOM 2295 C C . VAL A 1 295 ? 10.734 -15.636 4.360 1.00 46.91 295 VAL A C 1
ATOM 2297 O O . VAL A 1 295 ? 9.613 -15.394 3.916 1.00 46.91 295 VAL A O 1
ATOM 2300 N N . LEU A 1 296 ? 11.153 -16.894 4.532 1.00 44.56 296 LEU A N 1
ATOM 2301 C CA . LEU A 1 296 ? 10.310 -18.062 4.251 1.00 44.56 296 LEU A CA 1
ATOM 2302 C C . LEU A 1 296 ? 9.265 -18.322 5.348 1.00 44.56 296 LEU A C 1
ATOM 2304 O O . LEU A 1 296 ? 8.196 -18.856 5.062 1.00 44.56 296 LEU A O 1
ATOM 2308 N N . GLY A 1 297 ? 9.567 -17.971 6.599 1.00 40.38 297 GLY A N 1
ATOM 2309 C CA . GLY A 1 297 ? 8.736 -18.223 7.781 1.00 40.38 297 GLY A CA 1
ATOM 2310 C C . GLY A 1 297 ? 7.626 -17.201 8.004 1.00 40.38 297 GLY A C 1
ATOM 2311 O O . GLY A 1 297 ? 6.637 -17.543 8.640 1.00 40.38 297 GLY A O 1
ATOM 2312 N N . ALA A 1 298 ? 7.703 -16.004 7.412 1.00 45.22 298 ALA A N 1
ATOM 2313 C CA . ALA A 1 298 ? 6.558 -15.092 7.291 1.00 45.22 298 ALA A CA 1
ATOM 2314 C C . ALA A 1 298 ? 5.417 -15.673 6.423 1.00 45.22 298 ALA A C 1
ATOM 2316 O O . ALA A 1 298 ? 4.298 -15.158 6.416 1.00 45.22 298 ALA A O 1
ATOM 2317 N N . ILE A 1 299 ? 5.689 -16.772 5.709 1.00 44.09 299 ILE A N 1
ATOM 2318 C CA . ILE A 1 299 ? 4.757 -17.499 4.853 1.00 44.09 299 ILE A CA 1
ATOM 2319 C C . ILE A 1 299 ? 4.592 -18.926 5.426 1.00 44.09 299 ILE A C 1
ATOM 2321 O O . ILE A 1 299 ? 5.106 -19.914 4.906 1.00 44.09 299 ILE A O 1
ATOM 2325 N N . VAL A 1 300 ? 3.939 -19.053 6.583 1.00 37.66 300 VAL A N 1
ATOM 2326 C CA . VAL A 1 300 ? 3.837 -20.336 7.308 1.00 37.66 300 VAL A CA 1
ATOM 2327 C C . VAL A 1 300 ? 2.967 -21.363 6.562 1.00 37.66 300 VAL A C 1
ATOM 2329 O O . VAL A 1 300 ? 1.842 -21.071 6.164 1.00 37.66 300 VAL A O 1
ATOM 2332 N N . GLY A 1 301 ? 3.456 -22.612 6.480 1.00 38.16 301 GLY A N 1
ATOM 2333 C CA . GLY A 1 301 ? 2.608 -23.797 6.700 1.00 38.16 301 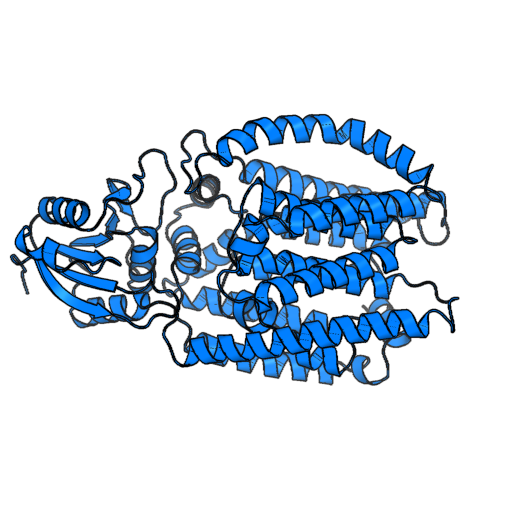GLY A CA 1
ATOM 2334 C C . GLY A 1 301 ? 2.542 -24.883 5.621 1.00 38.16 301 GLY A C 1
ATOM 2335 O O . GLY A 1 301 ? 2.093 -25.983 5.926 1.00 38.16 301 GLY A O 1
ATOM 2336 N N . ALA A 1 302 ? 2.996 -24.649 4.387 1.00 36.50 302 ALA A N 1
ATOM 2337 C CA . ALA A 1 302 ? 2.864 -25.639 3.310 1.00 36.50 302 ALA A CA 1
ATOM 2338 C C . ALA A 1 302 ? 4.176 -25.826 2.527 1.00 36.50 302 ALA A C 1
ATOM 2340 O O . ALA A 1 302 ? 4.778 -24.832 2.120 1.00 36.50 302 ALA A O 1
ATOM 2341 N N . PRO A 1 303 ? 4.603 -27.066 2.213 1.00 38.97 303 PRO A N 1
ATOM 2342 C CA . PRO A 1 303 ? 5.745 -27.331 1.327 1.00 38.97 303 PRO A CA 1
ATOM 2343 C C . PRO A 1 303 ? 5.672 -26.570 -0.009 1.00 38.97 303 PRO A C 1
ATOM 2345 O O . PRO A 1 303 ? 6.696 -26.157 -0.550 1.00 38.97 303 PRO A O 1
ATOM 2348 N N . GLY A 1 304 ? 4.453 -26.311 -0.503 1.00 39.59 304 GLY A N 1
ATOM 2349 C CA . GLY A 1 304 ? 4.211 -25.523 -1.713 1.00 39.59 304 GLY A CA 1
ATOM 2350 C C . GLY A 1 304 ? 4.679 -24.069 -1.620 1.00 39.59 304 GLY A C 1
ATOM 2351 O O . GLY A 1 304 ? 5.129 -23.516 -2.616 1.00 39.59 304 GLY A O 1
ATOM 2352 N N . ILE A 1 305 ? 4.660 -23.456 -0.435 1.00 50.22 305 ILE A N 1
ATOM 2353 C CA . ILE A 1 305 ? 5.061 -22.057 -0.242 1.00 50.22 305 ILE A CA 1
ATOM 2354 C C . ILE A 1 305 ? 6.564 -21.865 -0.479 1.00 50.22 305 ILE A C 1
ATOM 2356 O O . ILE A 1 305 ? 6.956 -20.940 -1.186 1.00 50.22 305 ILE A O 1
ATOM 2360 N N . LYS A 1 306 ? 7.408 -22.773 0.032 1.00 52.53 306 LYS A N 1
ATOM 2361 C CA . LYS A 1 306 ? 8.858 -22.740 -0.225 1.00 52.53 306 LYS A CA 1
ATOM 2362 C C . LYS A 1 306 ? 9.167 -22.926 -1.713 1.00 52.53 306 LYS A C 1
ATOM 2364 O O . LYS A 1 306 ? 10.066 -22.278 -2.237 1.00 52.53 306 LYS A O 1
ATOM 2369 N N . ALA A 1 307 ? 8.395 -23.763 -2.408 1.00 55.28 307 ALA A N 1
ATOM 2370 C CA . ALA A 1 307 ? 8.527 -23.947 -3.851 1.00 55.28 307 ALA A CA 1
ATOM 2371 C C . ALA A 1 307 ? 8.132 -22.683 -4.638 1.00 55.28 307 ALA A C 1
ATOM 2373 O O . ALA A 1 307 ? 8.874 -22.266 -5.524 1.00 55.28 307 ALA A O 1
ATOM 2374 N N . PHE A 1 308 ? 7.021 -22.023 -4.288 1.00 61.78 308 PHE A N 1
ATOM 2375 C CA . PHE A 1 308 ? 6.643 -20.736 -4.889 1.00 61.78 308 PHE A CA 1
ATOM 2376 C C . PHE A 1 308 ? 7.685 -19.656 -4.635 1.00 61.78 308 PHE A C 1
ATOM 2378 O O . PHE A 1 308 ? 7.979 -18.863 -5.530 1.00 61.78 308 PHE A O 1
ATOM 2385 N N . ALA A 1 309 ? 8.269 -19.663 -3.442 1.00 63.53 309 ALA A N 1
ATOM 2386 C CA . ALA A 1 309 ? 9.334 -18.755 -3.100 1.00 63.53 309 ALA A CA 1
ATOM 2387 C C . ALA A 1 309 ? 10.562 -19.001 -4.010 1.00 63.53 309 ALA A C 1
ATOM 2389 O O . ALA A 1 309 ? 11.030 -18.102 -4.707 1.00 63.53 309 ALA A O 1
ATOM 2390 N N . LEU A 1 310 ? 11.038 -20.245 -4.112 1.00 66.56 310 LEU A N 1
ATOM 2391 C CA . LEU A 1 310 ? 12.154 -20.614 -4.995 1.00 66.56 310 LEU A CA 1
ATOM 2392 C C . LEU A 1 310 ? 11.904 -20.249 -6.467 1.00 66.56 310 LEU A C 1
ATOM 2394 O O . LEU A 1 310 ? 12.815 -19.775 -7.143 1.00 66.56 310 LEU A O 1
ATOM 2398 N N . ILE A 1 311 ? 10.672 -20.416 -6.959 1.00 71.69 311 ILE A N 1
ATOM 2399 C CA . ILE A 1 311 ? 10.271 -19.983 -8.307 1.00 71.69 311 ILE A CA 1
ATOM 2400 C C . ILE A 1 311 ? 10.367 -18.458 -8.435 1.00 71.69 311 ILE A C 1
ATOM 2402 O O . ILE A 1 311 ? 10.882 -17.955 -9.434 1.00 71.69 311 ILE A O 1
ATOM 2406 N N . GLY A 1 312 ? 9.909 -17.720 -7.421 1.00 76.81 312 GLY A N 1
ATOM 2407 C CA . GLY A 1 312 ? 10.043 -16.269 -7.346 1.00 76.81 312 GLY A CA 1
ATOM 2408 C C . GLY A 1 312 ? 11.504 -15.830 -7.409 1.00 76.81 312 GLY A C 1
ATOM 2409 O O . GLY A 1 312 ? 11.852 -15.000 -8.248 1.00 76.81 312 GLY A O 1
ATOM 2410 N N . LEU A 1 313 ? 12.377 -16.419 -6.592 1.00 76.75 313 LEU A N 1
ATOM 2411 C CA . LEU A 1 313 ? 13.817 -16.157 -6.624 1.00 76.75 313 LEU A CA 1
ATOM 2412 C C . LEU A 1 313 ? 14.418 -16.473 -7.999 1.00 76.75 313 LEU A C 1
ATOM 2414 O O . LEU A 1 313 ? 15.117 -15.636 -8.564 1.00 76.75 313 LEU A O 1
ATOM 2418 N N . ALA A 1 314 ? 14.108 -17.637 -8.574 1.00 77.69 314 ALA A N 1
ATOM 2419 C CA . ALA A 1 314 ? 14.591 -18.023 -9.897 1.00 77.69 314 ALA A CA 1
ATOM 2420 C C . ALA A 1 314 ? 14.160 -17.020 -10.979 1.00 77.69 314 ALA A C 1
ATOM 2422 O O . ALA A 1 314 ? 14.970 -16.654 -11.829 1.00 77.69 314 ALA A O 1
ATOM 2423 N N . ALA A 1 315 ? 12.924 -16.516 -10.920 1.00 84.56 315 ALA A N 1
ATOM 2424 C CA . ALA A 1 315 ? 12.452 -15.469 -11.820 1.00 84.56 315 ALA A CA 1
ATOM 2425 C C . ALA A 1 315 ? 13.246 -14.164 -11.647 1.00 84.56 315 ALA A C 1
ATOM 2427 O O . ALA A 1 315 ? 13.641 -13.555 -12.642 1.00 84.56 315 ALA A O 1
ATOM 2428 N N . HIS A 1 316 ? 13.544 -13.761 -10.407 1.00 86.44 316 HIS A N 1
ATOM 2429 C CA . HIS A 1 316 ? 14.350 -12.568 -10.145 1.00 86.44 316 HIS A CA 1
ATOM 2430 C C . HIS A 1 316 ? 15.786 -12.712 -10.657 1.00 86.44 316 HIS A C 1
ATOM 2432 O O . HIS A 1 316 ? 16.287 -11.791 -11.304 1.00 86.44 316 HIS A O 1
ATOM 2438 N N . LEU A 1 317 ? 16.426 -13.861 -10.413 1.00 81.94 317 LEU A N 1
ATOM 2439 C CA . LEU A 1 317 ? 17.765 -14.181 -10.916 1.00 81.94 317 LEU A CA 1
ATOM 2440 C C . LEU A 1 317 ? 17.791 -14.219 -12.445 1.00 81.94 317 LEU A C 1
ATOM 2442 O O . LEU A 1 317 ? 18.711 -13.692 -13.068 1.00 81.94 317 LEU A O 1
ATOM 2446 N N . PHE A 1 318 ? 16.757 -14.793 -13.062 1.00 84.00 318 PHE A N 1
ATOM 2447 C CA . PHE A 1 318 ? 16.628 -14.814 -14.511 1.00 84.00 318 PHE A CA 1
ATOM 2448 C C . PHE A 1 318 ? 16.474 -13.400 -15.079 1.00 84.00 318 PHE A C 1
ATOM 2450 O O . PHE A 1 318 ? 17.132 -13.068 -16.061 1.00 84.00 318 PHE A O 1
ATOM 2457 N N . LEU A 1 319 ? 15.687 -12.530 -14.439 1.00 87.25 319 LEU A N 1
ATOM 2458 C CA . LEU A 1 319 ? 15.573 -11.128 -14.845 1.00 87.25 319 LEU A CA 1
ATOM 2459 C C . LEU A 1 319 ? 16.894 -10.363 -14.653 1.00 87.25 319 LEU A C 1
ATOM 2461 O O . LEU A 1 319 ? 17.285 -9.634 -15.561 1.00 87.25 319 LEU A O 1
ATOM 2465 N N . LEU A 1 320 ? 17.622 -10.577 -13.546 1.00 85.56 320 LEU A N 1
ATOM 2466 C CA . LEU A 1 320 ? 18.972 -10.022 -13.342 1.00 85.56 320 LEU A CA 1
ATOM 2467 C C . LEU A 1 320 ? 19.915 -10.435 -14.475 1.00 85.56 320 LEU A C 1
ATOM 2469 O O . LEU A 1 320 ? 20.619 -9.597 -15.036 1.00 85.56 320 LEU A O 1
ATOM 2473 N N . TYR A 1 321 ? 19.879 -11.713 -14.857 1.00 83.25 321 TYR A N 1
ATOM 2474 C CA . TYR A 1 321 ? 20.635 -12.213 -15.996 1.00 83.25 321 TYR A CA 1
ATOM 2475 C C . TYR A 1 321 ? 20.225 -11.511 -17.297 1.00 83.25 321 TYR A C 1
ATOM 2477 O O . TYR A 1 321 ? 21.103 -11.129 -18.064 1.00 83.25 321 TYR A O 1
ATOM 2485 N N . GLN A 1 322 ? 18.934 -11.279 -17.553 1.00 83.50 322 GLN A N 1
ATOM 2486 C CA . GLN A 1 322 ? 18.474 -10.571 -18.759 1.00 83.50 322 GLN A CA 1
ATOM 2487 C C . GLN A 1 322 ? 18.933 -9.107 -18.817 1.00 83.50 322 GLN A C 1
ATOM 2489 O O . GLN A 1 322 ? 19.206 -8.587 -19.901 1.00 83.50 322 GLN A O 1
ATOM 2494 N N . VAL A 1 323 ? 19.031 -8.419 -17.678 1.00 85.56 323 VAL A N 1
ATOM 2495 C CA . VAL A 1 323 ? 19.455 -7.007 -17.623 1.00 85.56 323 VAL A CA 1
ATOM 2496 C C . VAL A 1 323 ? 20.960 -6.822 -17.413 1.00 85.56 323 VAL A C 1
ATOM 2498 O O . VAL A 1 323 ? 21.408 -5.685 -17.328 1.00 85.56 323 VAL A O 1
ATOM 2501 N N . ARG A 1 324 ? 21.755 -7.901 -17.372 1.00 83.38 324 ARG A N 1
ATOM 2502 C CA . ARG A 1 324 ? 23.196 -7.858 -17.046 1.00 83.38 324 ARG A CA 1
ATOM 2503 C C . ARG A 1 324 ? 24.016 -6.910 -17.927 1.00 83.38 324 ARG A C 1
ATOM 2505 O O . ARG A 1 324 ? 24.926 -6.259 -17.431 1.00 83.38 324 ARG A O 1
ATOM 2512 N N . ASP A 1 325 ? 23.652 -6.790 -19.201 1.00 79.50 325 ASP A N 1
ATOM 2513 C CA . ASP A 1 325 ? 24.356 -5.943 -20.174 1.00 79.50 325 ASP A CA 1
ATOM 2514 C C . ASP A 1 325 ? 23.856 -4.480 -20.142 1.00 79.50 325 ASP A C 1
ATOM 2516 O O . ASP A 1 325 ? 24.351 -3.618 -20.862 1.00 79.50 325 ASP A O 1
ATOM 2520 N N . ARG A 1 326 ? 22.862 -4.178 -19.295 1.00 84.38 326 ARG A N 1
ATOM 2521 C CA . ARG A 1 326 ? 22.248 -2.853 -19.118 1.00 84.38 326 ARG A CA 1
ATOM 2522 C C . ARG A 1 326 ? 22.506 -2.362 -17.709 1.00 84.38 326 ARG A C 1
ATOM 2524 O O . ARG A 1 326 ? 21.675 -2.486 -16.811 1.00 84.38 326 ARG A O 1
ATOM 2531 N N . PHE A 1 327 ? 23.685 -1.789 -17.539 1.00 85.81 327 PHE A N 1
ATOM 2532 C CA . PHE A 1 327 ? 24.242 -1.482 -16.232 1.00 85.81 327 PHE A CA 1
ATOM 2533 C C . PHE A 1 327 ? 23.349 -0.582 -15.353 1.00 85.81 327 PHE A C 1
ATOM 2535 O O . PHE A 1 327 ? 23.156 -0.870 -14.173 1.00 85.81 327 PHE A O 1
ATOM 2542 N N . SER A 1 328 ? 22.715 0.445 -15.930 1.00 89.31 328 SER A N 1
ATOM 2543 C CA . SER A 1 328 ? 21.776 1.314 -15.203 1.00 89.31 328 SER A CA 1
ATOM 2544 C C . SER A 1 328 ? 20.550 0.563 -14.667 1.00 89.31 328 SER A C 1
ATOM 2546 O O . SER A 1 328 ? 20.137 0.783 -13.527 1.00 89.31 328 SER A O 1
ATOM 2548 N N . LEU A 1 329 ? 19.991 -0.361 -15.456 1.00 90.00 329 LEU A N 1
ATOM 2549 C CA . LEU A 1 329 ? 18.877 -1.210 -15.029 1.00 90.00 329 LEU A CA 1
ATOM 2550 C C . LEU A 1 329 ? 19.309 -2.257 -14.011 1.00 90.00 329 LEU A C 1
ATOM 2552 O O . LEU A 1 329 ? 18.561 -2.517 -13.072 1.00 90.00 329 LEU A O 1
ATOM 2556 N N . LEU A 1 330 ? 20.506 -2.828 -14.166 1.00 87.75 330 LEU A N 1
ATOM 2557 C CA . LEU A 1 330 ? 21.070 -3.764 -13.199 1.00 87.75 330 LEU A CA 1
ATOM 2558 C C . LEU A 1 330 ? 21.213 -3.109 -11.820 1.00 87.75 330 LEU A C 1
ATOM 2560 O O . LEU A 1 330 ? 20.859 -3.732 -10.825 1.00 87.75 330 LEU A O 1
ATOM 2564 N N . ILE A 1 331 ? 21.661 -1.853 -11.754 1.00 86.06 331 ILE A N 1
ATOM 2565 C CA . ILE A 1 331 ? 21.734 -1.091 -10.499 1.00 86.06 331 ILE A CA 1
ATOM 2566 C C . ILE A 1 331 ? 20.339 -0.834 -9.935 1.00 86.06 331 ILE A C 1
ATOM 2568 O O . ILE A 1 331 ? 20.075 -1.186 -8.788 1.00 86.06 331 ILE A O 1
ATOM 2572 N N . LEU A 1 332 ? 19.441 -0.256 -10.739 1.00 92.50 332 LEU A N 1
ATOM 2573 C CA . LEU A 1 332 ? 18.084 0.092 -10.311 1.00 92.50 332 LEU A CA 1
ATOM 2574 C C . LEU A 1 332 ? 17.349 -1.117 -9.728 1.00 92.50 332 LEU A C 1
ATOM 2576 O O . LEU A 1 332 ? 16.803 -1.062 -8.628 1.00 92.50 332 LEU A O 1
ATOM 2580 N N . TYR A 1 333 ? 17.339 -2.214 -10.481 1.00 90.81 333 TYR A N 1
ATOM 2581 C CA . TYR A 1 333 ? 16.613 -3.422 -10.127 1.00 90.81 333 TYR A CA 1
ATOM 2582 C C . TYR A 1 333 ? 17.365 -4.250 -9.079 1.00 90.81 333 TYR A C 1
ATOM 2584 O O . TYR A 1 333 ? 16.768 -4.681 -8.097 1.00 90.81 333 TYR A O 1
ATOM 2592 N N . GLY A 1 334 ? 18.678 -4.433 -9.240 1.00 84.56 334 GLY A N 1
ATOM 2593 C CA . GLY A 1 334 ? 19.506 -5.247 -8.353 1.00 84.56 334 GLY A CA 1
ATOM 2594 C C . GLY A 1 334 ? 19.644 -4.667 -6.948 1.00 84.56 334 GLY A C 1
ATOM 2595 O O . GLY A 1 334 ? 19.481 -5.409 -5.978 1.00 84.56 334 GLY A O 1
ATOM 2596 N N . PHE A 1 335 ? 19.875 -3.357 -6.806 1.00 86.25 335 PHE A N 1
ATOM 2597 C CA . PHE A 1 335 ? 19.892 -2.716 -5.486 1.00 86.25 335 PHE A CA 1
ATOM 2598 C C . PHE A 1 335 ? 18.499 -2.623 -4.872 1.00 86.25 335 PHE A C 1
ATOM 2600 O O . PHE A 1 335 ? 18.373 -2.849 -3.672 1.00 86.25 335 PHE A O 1
ATOM 2607 N N . GLY A 1 336 ? 17.454 -2.374 -5.667 1.00 87.31 336 GLY A N 1
ATOM 2608 C CA . GLY A 1 336 ? 16.077 -2.397 -5.169 1.00 87.31 336 GLY A CA 1
ATOM 2609 C C . GLY A 1 336 ? 15.697 -3.767 -4.599 1.00 87.31 336 GLY A C 1
ATOM 2610 O O . GLY A 1 336 ? 15.212 -3.861 -3.474 1.00 87.31 336 GLY A O 1
ATOM 2611 N N . LEU A 1 337 ? 15.991 -4.839 -5.342 1.00 86.44 337 LEU A N 1
ATOM 2612 C CA . LEU A 1 337 ? 15.767 -6.219 -4.912 1.00 86.44 337 LEU A CA 1
ATOM 2613 C C . LEU A 1 337 ? 16.587 -6.572 -3.668 1.00 86.44 337 LEU A C 1
ATOM 2615 O O . LEU A 1 337 ? 16.038 -7.066 -2.689 1.00 86.44 337 LEU A O 1
ATOM 2619 N N . THR A 1 338 ? 17.894 -6.312 -3.694 1.00 78.69 338 THR A N 1
ATOM 2620 C CA . THR A 1 338 ? 18.788 -6.667 -2.581 1.00 78.69 338 THR A CA 1
ATOM 2621 C C . THR A 1 338 ? 18.431 -5.892 -1.321 1.00 78.69 338 THR A C 1
ATOM 2623 O O . THR A 1 338 ? 18.386 -6.480 -0.246 1.00 78.69 338 THR A O 1
ATOM 2626 N N . GLY A 1 339 ? 18.105 -4.603 -1.451 1.00 80.00 339 GLY A N 1
ATOM 2627 C CA . GLY A 1 339 ? 17.625 -3.786 -0.342 1.00 80.00 339 GLY A CA 1
ATOM 2628 C C . GLY A 1 339 ? 16.367 -4.373 0.294 1.00 80.00 339 GLY A C 1
ATOM 2629 O O . GLY A 1 339 ? 16.325 -4.535 1.510 1.00 80.00 339 GLY A O 1
ATOM 2630 N N . LEU A 1 340 ? 15.373 -4.768 -0.515 1.00 79.56 340 LEU A N 1
ATOM 2631 C CA . LEU A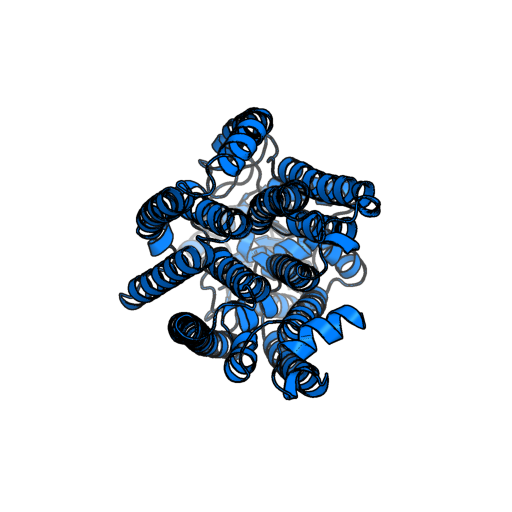 1 340 ? 14.160 -5.427 -0.013 1.00 79.56 340 LEU A CA 1
ATOM 2632 C C . LEU A 1 340 ? 14.474 -6.736 0.712 1.00 79.56 340 LEU A C 1
ATOM 2634 O O . LEU A 1 340 ? 13.959 -6.953 1.803 1.00 79.56 340 LEU A O 1
ATOM 2638 N N . LEU A 1 341 ? 15.333 -7.587 0.149 1.00 76.06 341 LEU A N 1
ATOM 2639 C CA . LEU A 1 341 ? 15.691 -8.863 0.774 1.00 76.06 341 LEU A CA 1
ATOM 2640 C C . LEU A 1 341 ? 16.434 -8.673 2.100 1.00 76.06 341 LEU A C 1
ATOM 2642 O O . LEU A 1 341 ? 16.062 -9.308 3.080 1.00 76.06 341 LEU A O 1
ATOM 2646 N N . VAL A 1 342 ? 17.419 -7.769 2.154 1.00 73.38 342 VAL A N 1
ATOM 2647 C CA . VAL A 1 342 ? 18.146 -7.429 3.391 1.00 73.38 342 VAL A CA 1
ATOM 2648 C C . VAL A 1 342 ? 17.194 -6.866 4.442 1.00 73.38 342 VAL A C 1
ATOM 2650 O O . VAL A 1 342 ? 17.283 -7.226 5.616 1.00 73.38 342 VAL A O 1
ATOM 2653 N N . PHE A 1 343 ? 16.270 -5.997 4.030 1.00 74.88 343 PHE A N 1
ATOM 2654 C CA . PHE A 1 343 ? 15.269 -5.440 4.928 1.00 74.88 343 PHE A CA 1
ATOM 2655 C C . PHE A 1 343 ? 14.376 -6.543 5.505 1.00 74.88 343 PHE A C 1
ATOM 2657 O O . PHE A 1 343 ? 14.207 -6.596 6.721 1.00 74.88 343 PHE A O 1
ATOM 2664 N N . PHE A 1 344 ? 13.872 -7.460 4.673 1.00 71.62 344 PHE A N 1
ATOM 2665 C CA . PHE A 1 344 ? 12.999 -8.539 5.136 1.00 71.62 344 PHE A CA 1
ATOM 2666 C C . PHE A 1 344 ? 13.708 -9.576 6.013 1.00 71.62 344 PHE A C 1
ATOM 2668 O O . PHE A 1 344 ? 13.114 -10.061 6.973 1.00 71.62 344 PHE A O 1
ATOM 2675 N N . SER A 1 345 ? 14.975 -9.889 5.735 1.00 62.28 345 SER A N 1
ATOM 2676 C CA . SER A 1 345 ? 15.735 -10.871 6.515 1.00 62.28 345 SER A CA 1
ATOM 2677 C C . SER A 1 345 ? 16.320 -10.305 7.811 1.00 62.28 345 SER A C 1
ATOM 2679 O O . SER A 1 345 ? 16.479 -11.031 8.786 1.00 62.28 345 SER A O 1
ATOM 2681 N N . GLY A 1 346 ? 16.720 -9.029 7.809 1.00 59.06 346 GLY A N 1
ATOM 2682 C CA . GLY A 1 346 ? 17.529 -8.444 8.882 1.00 59.06 346 GLY A CA 1
ATOM 2683 C C . GLY A 1 346 ? 16.814 -7.414 9.749 1.00 59.06 346 GLY A C 1
ATOM 2684 O O . GLY A 1 346 ? 17.212 -7.212 10.892 1.00 59.06 346 GLY A O 1
ATOM 2685 N N . ILE A 1 347 ? 15.787 -6.744 9.221 1.00 66.31 347 ILE A N 1
ATOM 2686 C CA . ILE A 1 347 ? 15.151 -5.596 9.881 1.00 66.31 347 ILE A CA 1
ATOM 2687 C C . ILE A 1 347 ? 13.694 -5.924 10.206 1.00 66.31 347 ILE A C 1
ATOM 2689 O O . ILE A 1 347 ? 13.270 -5.843 11.354 1.00 66.31 347 ILE A O 1
ATOM 2693 N N . PHE A 1 348 ? 12.903 -6.323 9.219 1.00 67.00 348 PHE A N 1
ATOM 2694 C CA . PHE A 1 348 ? 11.465 -6.464 9.392 1.00 67.00 348 PHE A CA 1
ATOM 2695 C C . PHE A 1 348 ? 10.920 -7.601 8.544 1.00 67.00 348 PHE A C 1
ATOM 2697 O O . PHE A 1 348 ? 10.792 -7.447 7.338 1.00 67.00 348 PHE A O 1
ATOM 2704 N N . SER A 1 349 ? 10.528 -8.710 9.173 1.00 61.97 349 SER A N 1
ATOM 2705 C CA . SER A 1 349 ? 9.989 -9.870 8.453 1.00 61.97 349 SER A CA 1
ATOM 2706 C C . SER A 1 349 ? 8.711 -9.535 7.685 1.00 61.97 349 SER A C 1
ATOM 2708 O O . SER A 1 349 ? 8.584 -9.895 6.524 1.00 61.97 349 SER A O 1
ATOM 2710 N N . GLY A 1 350 ? 7.787 -8.790 8.295 1.00 67.19 350 GLY A N 1
ATOM 2711 C CA . GLY A 1 350 ? 6.559 -8.323 7.656 1.00 67.19 350 GLY A CA 1
ATOM 2712 C C . GLY A 1 350 ? 5.565 -9.417 7.250 1.00 67.19 350 GLY A C 1
ATOM 2713 O O . GLY A 1 350 ? 5.844 -10.609 7.225 1.00 67.19 350 GLY A O 1
ATOM 2714 N N . GLY A 1 351 ? 4.338 -8.994 6.942 1.00 69.19 351 GLY A N 1
ATOM 2715 C CA . GLY A 1 351 ? 3.289 -9.851 6.375 1.00 69.19 351 GLY A CA 1
ATOM 2716 C C . GLY A 1 351 ? 3.326 -9.975 4.839 1.00 69.19 351 GLY A C 1
ATOM 2717 O O . GLY A 1 351 ? 4.111 -9.289 4.174 1.00 69.19 351 GLY A O 1
ATOM 2718 N N . PRO A 1 352 ? 2.427 -10.782 4.239 1.00 72.56 352 PRO A N 1
ATOM 2719 C CA . PRO A 1 352 ? 2.341 -10.970 2.784 1.00 72.56 352 PRO A CA 1
ATOM 2720 C C . PRO A 1 352 ? 2.201 -9.664 1.989 1.00 72.56 352 PRO A C 1
ATOM 2722 O O . PRO A 1 352 ? 2.788 -9.514 0.921 1.00 72.56 352 PRO A O 1
ATOM 2725 N N . HIS A 1 353 ? 1.485 -8.681 2.536 1.00 78.12 353 HIS A N 1
ATOM 2726 C CA . HIS A 1 353 ? 1.292 -7.376 1.905 1.00 78.12 353 HIS A CA 1
ATOM 2727 C C . HIS A 1 353 ? 2.575 -6.543 1.773 1.00 78.12 353 HIS A C 1
ATOM 2729 O O . HIS A 1 353 ? 2.670 -5.733 0.855 1.00 78.12 353 HIS A O 1
ATOM 2735 N N . HIS A 1 354 ? 3.581 -6.767 2.622 1.00 84.25 354 HIS A N 1
ATOM 2736 C CA . HIS A 1 354 ? 4.892 -6.125 2.490 1.00 84.25 354 HIS A CA 1
ATOM 2737 C C . HIS A 1 354 ? 5.714 -6.788 1.377 1.00 84.25 354 HIS A C 1
ATOM 2739 O O . HIS A 1 354 ? 6.288 -6.115 0.521 1.00 84.25 354 HIS A O 1
ATOM 2745 N N . HIS A 1 355 ? 5.706 -8.124 1.343 1.00 83.00 355 HIS A N 1
ATOM 2746 C CA . HIS A 1 355 ? 6.451 -8.924 0.370 1.00 83.00 355 HIS A CA 1
ATOM 2747 C C . HIS A 1 355 ? 5.979 -8.730 -1.074 1.00 83.00 355 HIS A C 1
ATOM 2749 O O . HIS A 1 355 ? 6.738 -8.998 -2.007 1.00 83.00 355 HIS A O 1
ATOM 2755 N N . GLY A 1 356 ? 4.771 -8.204 -1.293 1.00 87.88 356 GLY A N 1
ATOM 2756 C CA . GLY A 1 356 ? 4.318 -7.823 -2.629 1.00 87.88 356 GLY A CA 1
ATOM 2757 C C . GLY A 1 356 ? 5.198 -6.778 -3.307 1.00 87.88 356 GLY A C 1
ATOM 2758 O O . GLY A 1 356 ? 5.256 -6.758 -4.534 1.00 87.88 356 GLY A O 1
ATOM 2759 N N . MET A 1 357 ? 5.996 -6.009 -2.561 1.00 92.38 357 MET A N 1
ATOM 2760 C CA . MET A 1 357 ? 6.996 -5.111 -3.148 1.00 92.38 357 MET A CA 1
ATOM 2761 C C . MET A 1 357 ? 8.063 -5.852 -3.969 1.00 92.38 357 MET A C 1
ATOM 2763 O O . MET A 1 357 ? 8.559 -5.284 -4.940 1.00 92.38 357 MET A O 1
ATOM 2767 N N . LEU A 1 358 ? 8.353 -7.127 -3.668 1.00 87.38 358 LEU A N 1
ATOM 2768 C CA . LEU A 1 358 ? 9.213 -7.978 -4.506 1.00 87.38 358 LEU A CA 1
ATOM 2769 C C . LEU A 1 358 ? 8.566 -8.238 -5.876 1.00 87.38 358 LEU A C 1
ATOM 2771 O O . LEU A 1 358 ? 9.217 -8.145 -6.913 1.00 87.38 358 LEU A O 1
ATOM 2775 N N . PHE A 1 359 ? 7.254 -8.486 -5.905 1.00 92.38 359 PHE A N 1
ATOM 2776 C CA . PHE A 1 359 ? 6.516 -8.599 -7.164 1.00 92.38 359 PHE A CA 1
ATOM 2777 C C . PHE A 1 359 ? 6.491 -7.268 -7.929 1.00 92.38 359 PHE A C 1
ATOM 2779 O O . PHE A 1 359 ? 6.680 -7.258 -9.145 1.00 92.38 359 PHE A O 1
ATOM 2786 N N . ILE A 1 360 ? 6.310 -6.142 -7.234 1.00 96.81 360 ILE A N 1
ATOM 2787 C CA . ILE A 1 360 ? 6.281 -4.818 -7.867 1.00 96.81 360 ILE A CA 1
ATOM 2788 C C . ILE A 1 360 ? 7.641 -4.457 -8.475 1.00 96.81 360 ILE A C 1
ATOM 2790 O O . ILE A 1 360 ? 7.678 -4.026 -9.626 1.00 96.81 360 ILE A O 1
ATOM 2794 N N . ILE A 1 361 ? 8.762 -4.675 -7.775 1.00 95.25 361 ILE A N 1
ATOM 2795 C CA . ILE A 1 361 ? 10.092 -4.397 -8.343 1.00 95.25 361 ILE A CA 1
ATOM 2796 C C . ILE A 1 361 ? 10.429 -5.346 -9.498 1.00 95.25 361 ILE A C 1
ATOM 2798 O O . ILE A 1 361 ? 11.014 -4.906 -10.486 1.00 95.25 361 ILE A O 1
ATOM 2802 N N . PHE A 1 362 ? 9.997 -6.612 -9.439 1.00 95.44 362 PHE A N 1
ATOM 2803 C CA . PHE A 1 362 ? 10.084 -7.538 -10.571 1.00 95.44 362 PHE A CA 1
ATOM 2804 C C . PHE A 1 362 ? 9.288 -7.029 -11.777 1.00 95.44 362 PHE A C 1
ATOM 2806 O O . PHE A 1 362 ? 9.800 -7.015 -12.894 1.00 95.44 362 PHE A O 1
ATOM 2813 N N . PHE A 1 363 ? 8.057 -6.559 -11.560 1.00 96.81 363 PHE A N 1
ATOM 2814 C CA . PHE A 1 363 ? 7.206 -6.014 -12.615 1.00 96.81 363 PHE A CA 1
ATOM 2815 C C . PHE A 1 363 ? 7.785 -4.733 -13.234 1.00 96.81 363 PHE A C 1
ATOM 2817 O O . PHE A 1 363 ? 7.829 -4.616 -14.459 1.00 96.81 363 PHE A O 1
ATOM 2824 N N . VAL A 1 364 ? 8.284 -3.803 -12.413 1.00 97.50 364 VAL A N 1
ATOM 2825 C CA . VAL A 1 364 ? 8.999 -2.597 -12.867 1.00 97.50 364 VAL A CA 1
ATOM 2826 C C . VAL A 1 364 ? 10.241 -2.990 -13.666 1.00 97.50 364 VAL A C 1
ATOM 2828 O O . VAL A 1 364 ? 10.428 -2.509 -14.781 1.00 97.50 364 VAL A O 1
ATOM 2831 N N . GLY A 1 365 ? 11.057 -3.909 -13.144 1.00 95.06 365 GLY A N 1
ATOM 2832 C CA . GLY A 1 365 ? 12.245 -4.422 -13.821 1.00 95.06 365 GLY A CA 1
ATOM 2833 C C . GLY A 1 365 ? 11.911 -5.041 -15.177 1.00 95.06 365 GLY A C 1
ATOM 2834 O O . GLY A 1 365 ? 12.531 -4.681 -16.172 1.00 95.06 365 GLY A O 1
ATOM 2835 N N . TYR A 1 366 ? 10.885 -5.893 -15.246 1.00 93.94 366 TYR A N 1
ATOM 2836 C CA . TYR A 1 366 ? 10.382 -6.481 -16.489 1.00 93.94 366 TYR A CA 1
ATOM 2837 C C . TYR A 1 366 ? 9.899 -5.411 -17.481 1.00 93.94 366 TYR A C 1
ATOM 2839 O O . TYR A 1 366 ? 10.223 -5.471 -18.666 1.00 93.94 366 TYR A O 1
ATOM 2847 N N . TRP A 1 367 ? 9.156 -4.402 -17.018 1.00 93.50 367 TRP A N 1
ATOM 2848 C CA . TRP A 1 367 ? 8.690 -3.311 -17.874 1.00 93.50 367 TRP A CA 1
ATOM 2849 C C . TRP A 1 367 ? 9.883 -2.556 -18.479 1.00 93.50 367 TRP A C 1
ATOM 2851 O O . TRP A 1 367 ? 9.959 -2.399 -19.699 1.00 93.50 367 TRP A O 1
ATOM 2861 N N . LEU A 1 368 ? 10.842 -2.126 -17.658 1.00 92.25 368 LEU A N 1
ATOM 2862 C CA . LEU A 1 368 ? 12.018 -1.384 -18.123 1.00 92.25 368 LEU A CA 1
ATOM 2863 C C . LEU A 1 368 ? 12.957 -2.235 -18.991 1.00 92.25 368 LEU A C 1
ATOM 2865 O O . LEU A 1 368 ? 13.514 -1.731 -19.968 1.00 92.25 368 LEU A O 1
ATOM 2869 N N . GLU A 1 369 ? 13.101 -3.522 -18.669 1.00 89.94 369 GLU A N 1
ATOM 2870 C CA . GLU A 1 369 ? 13.815 -4.514 -19.478 1.00 89.94 369 GLU A CA 1
ATOM 2871 C C . GLU A 1 369 ? 13.261 -4.497 -20.897 1.00 89.94 369 GLU A C 1
ATOM 2873 O O . GLU A 1 369 ? 14.005 -4.323 -21.855 1.00 89.94 369 GLU A O 1
ATOM 2878 N N . ARG A 1 370 ? 11.945 -4.579 -21.050 1.00 85.31 370 ARG A N 1
ATOM 2879 C CA . ARG A 1 370 ? 11.322 -4.521 -22.365 1.00 85.31 370 ARG A CA 1
ATOM 2880 C C . ARG A 1 370 ? 11.620 -3.180 -23.047 1.00 85.31 370 ARG A C 1
ATOM 2882 O O . ARG A 1 370 ? 11.994 -3.190 -24.216 1.00 85.31 370 ARG A O 1
ATOM 2889 N N . LEU A 1 371 ? 11.516 -2.048 -22.330 1.00 82.94 371 LEU A N 1
ATOM 2890 C CA . LEU A 1 371 ? 11.629 -0.684 -22.903 1.00 82.94 371 LEU A CA 1
ATOM 2891 C C . LEU A 1 371 ? 13.001 -0.335 -23.470 1.00 82.94 371 LEU A C 1
ATOM 2893 O O . LEU A 1 371 ? 13.118 0.600 -24.256 1.00 82.94 371 LEU A O 1
ATOM 2897 N N . THR A 1 372 ? 14.036 -1.045 -23.047 1.00 80.31 372 THR A N 1
ATOM 2898 C CA . THR A 1 372 ? 15.434 -0.673 -23.293 1.00 80.31 372 THR A CA 1
ATOM 2899 C C . THR A 1 372 ? 16.164 -1.657 -24.197 1.00 80.31 372 THR A C 1
ATOM 2901 O O . THR A 1 372 ? 17.392 -1.643 -24.264 1.00 80.31 372 THR A O 1
ATOM 2904 N N . ARG A 1 373 ? 15.438 -2.543 -24.885 1.00 73.12 373 ARG A N 1
ATOM 2905 C CA . ARG A 1 373 ? 16.059 -3.531 -25.772 1.00 73.12 373 ARG A CA 1
ATOM 2906 C C . ARG A 1 373 ? 16.617 -2.874 -27.040 1.00 73.12 373 ARG A C 1
ATOM 2908 O O . ARG A 1 373 ? 15.877 -2.152 -27.708 1.00 73.12 373 ARG A O 1
ATOM 2915 N N . PRO A 1 374 ? 17.878 -3.153 -27.418 1.00 60.28 374 PRO A N 1
ATOM 2916 C CA . PRO A 1 374 ? 18.429 -2.690 -28.688 1.00 60.28 374 PRO A CA 1
ATOM 2917 C C . PRO A 1 374 ? 17.681 -3.302 -29.880 1.00 60.28 374 PRO A C 1
ATOM 2919 O O . PRO A 1 374 ? 17.442 -4.508 -29.914 1.00 60.28 374 PRO A O 1
ATOM 2922 N N . ALA A 1 375 ? 17.377 -2.489 -30.895 1.00 53.88 375 ALA A N 1
ATOM 2923 C CA . ALA A 1 375 ? 16.646 -2.913 -32.096 1.00 53.88 375 ALA A CA 1
ATOM 2924 C C . ALA A 1 375 ? 17.398 -3.943 -32.975 1.00 53.88 375 ALA A C 1
ATOM 2926 O O . ALA A 1 375 ? 16.787 -4.594 -33.816 1.00 53.88 375 ALA A O 1
ATOM 2927 N N . ALA A 1 376 ? 18.713 -4.112 -32.788 1.00 48.47 376 ALA A N 1
ATOM 2928 C CA . ALA A 1 376 ? 19.582 -4.921 -33.652 1.00 48.47 376 ALA A CA 1
ATOM 2929 C C . ALA A 1 376 ? 19.616 -6.436 -33.332 1.00 48.47 376 ALA A C 1
ATOM 2931 O O . ALA A 1 376 ? 20.346 -7.179 -33.984 1.00 48.47 376 ALA A O 1
ATOM 2932 N N . LEU A 1 377 ? 18.860 -6.921 -32.339 1.00 51.41 377 LEU A N 1
ATOM 2933 C CA . LEU A 1 377 ? 18.940 -8.302 -31.841 1.00 51.41 377 LEU A CA 1
ATOM 2934 C C . LEU A 1 377 ? 17.746 -9.177 -32.288 1.00 51.41 377 LEU A C 1
ATOM 2936 O O . LEU A 1 377 ? 16.814 -9.415 -31.528 1.00 51.41 377 LEU A O 1
ATOM 2940 N N . HIS A 1 378 ? 17.807 -9.715 -33.508 1.00 47.03 378 HIS A N 1
ATOM 2941 C CA . HIS A 1 378 ? 16.973 -10.815 -34.038 1.00 47.03 378 HIS A CA 1
ATOM 2942 C C . HIS A 1 378 ? 17.942 -11.907 -34.536 1.00 47.03 378 HIS A C 1
ATOM 2944 O O . HIS A 1 378 ? 18.889 -11.510 -35.212 1.00 47.03 378 HIS A O 1
ATOM 2950 N N . PRO A 1 379 ? 17.810 -13.237 -34.281 1.00 42.50 379 PRO A N 1
ATOM 2951 C CA . PRO A 1 379 ? 16.666 -14.039 -33.812 1.00 42.50 379 PRO A CA 1
ATOM 2952 C C . PRO A 1 379 ? 16.955 -14.946 -32.577 1.00 42.50 379 PRO A C 1
ATOM 2954 O O . PRO A 1 379 ? 16.050 -15.594 -32.060 1.00 42.50 379 PRO A O 1
ATOM 2957 N N . VAL A 1 380 ? 18.190 -15.004 -32.056 1.00 44.09 380 VAL A N 1
ATOM 2958 C CA . VAL A 1 380 ? 18.578 -15.887 -30.923 1.00 44.09 380 VAL A CA 1
ATOM 2959 C C . VAL A 1 380 ? 18.012 -15.392 -29.577 1.00 44.09 380 VAL A C 1
ATOM 2961 O O . VAL A 1 380 ? 17.750 -16.185 -28.671 1.00 44.09 380 VAL A O 1
ATOM 2964 N N . TRP A 1 381 ? 17.731 -14.088 -29.474 1.00 50.25 381 TRP A N 1
ATOM 2965 C CA . TRP A 1 381 ? 17.080 -13.453 -28.321 1.00 50.25 381 TRP A CA 1
ATOM 2966 C C . TRP A 1 381 ? 15.555 -13.626 -28.272 1.00 50.25 381 TRP A C 1
ATOM 2968 O O . TRP A 1 381 ? 14.949 -13.297 -27.252 1.00 50.25 381 TRP A O 1
ATOM 2978 N N . ASP A 1 382 ? 14.927 -14.193 -29.304 1.00 62.06 382 ASP A N 1
ATOM 2979 C CA . ASP A 1 382 ? 13.488 -14.477 -29.305 1.00 62.06 382 ASP A CA 1
ATOM 2980 C C . ASP A 1 382 ? 13.139 -15.535 -28.240 1.00 62.06 382 ASP A C 1
ATOM 2982 O O . ASP A 1 382 ? 12.270 -15.327 -27.397 1.00 62.06 382 ASP A O 1
ATOM 2986 N N . ARG A 1 383 ? 13.927 -16.615 -28.140 1.00 72.44 383 ARG A N 1
ATOM 2987 C CA . ARG A 1 383 ? 13.640 -17.724 -27.213 1.00 72.44 383 ARG A CA 1
ATOM 2988 C C . ARG A 1 383 ? 13.762 -17.341 -25.733 1.00 72.44 383 ARG A C 1
ATOM 2990 O O . ARG A 1 383 ? 12.880 -17.672 -24.950 1.00 72.44 383 ARG A O 1
ATOM 2997 N N . GLN A 1 384 ? 14.828 -16.652 -25.317 1.00 74.88 384 GLN A N 1
ATOM 2998 C CA . GLN A 1 384 ? 14.986 -16.240 -23.908 1.00 74.88 384 GLN A CA 1
ATOM 2999 C C . GLN A 1 384 ? 13.908 -15.237 -23.472 1.00 74.88 384 GLN A C 1
ATOM 3001 O O . GLN A 1 384 ? 13.436 -15.262 -22.336 1.00 74.88 384 GLN A O 1
ATOM 3006 N N . SER A 1 385 ? 13.485 -14.388 -24.403 1.00 76.81 385 SER A N 1
ATOM 3007 C CA . SER A 1 385 ? 12.431 -13.402 -24.195 1.00 76.81 385 SER A CA 1
ATOM 3008 C C . SER A 1 385 ? 11.059 -14.044 -24.096 1.00 76.81 385 SER A C 1
ATOM 3010 O O . SER A 1 385 ? 10.296 -13.687 -23.203 1.00 76.81 385 SER A O 1
ATOM 3012 N N . GLN A 1 386 ? 10.783 -15.024 -24.957 1.00 81.75 386 GLN A N 1
ATOM 3013 C CA . GLN A 1 386 ? 9.606 -15.880 -24.866 1.00 81.75 386 GLN A CA 1
ATOM 3014 C C . GLN A 1 386 ? 9.585 -16.641 -23.540 1.00 81.75 386 GLN A C 1
ATOM 3016 O O . GLN A 1 386 ? 8.539 -16.714 -22.908 1.00 81.75 386 GLN A O 1
ATOM 3021 N N . ILE A 1 387 ? 10.729 -17.153 -23.067 1.00 87.00 387 ILE A N 1
ATOM 3022 C CA . ILE A 1 387 ? 10.820 -17.797 -21.748 1.00 87.00 387 ILE A CA 1
ATOM 3023 C C . ILE A 1 387 ? 10.475 -16.798 -20.641 1.00 87.00 387 ILE A C 1
ATOM 3025 O O . ILE A 1 387 ? 9.676 -17.134 -19.773 1.00 87.00 387 ILE A O 1
ATOM 3029 N N . LEU A 1 388 ? 11.008 -15.571 -20.673 1.00 85.75 388 LEU A N 1
ATOM 3030 C CA . LEU A 1 388 ? 10.646 -14.544 -19.689 1.00 85.75 388 LEU A CA 1
ATOM 3031 C C . LEU A 1 388 ? 9.146 -14.222 -19.747 1.00 85.75 388 LEU A C 1
ATOM 3033 O O . LEU A 1 388 ? 8.507 -14.125 -18.705 1.00 85.75 388 LEU A O 1
ATOM 3037 N N . ASP A 1 389 ? 8.565 -14.128 -20.945 1.00 88.38 389 ASP A N 1
ATOM 3038 C CA . ASP A 1 389 ? 7.125 -13.916 -21.133 1.00 88.38 389 ASP A CA 1
ATOM 3039 C C . ASP A 1 389 ? 6.290 -15.079 -20.596 1.00 88.38 389 ASP A C 1
ATOM 3041 O O . ASP A 1 389 ? 5.246 -14.851 -19.978 1.00 88.38 389 ASP A O 1
ATOM 3045 N N . ILE A 1 390 ? 6.749 -16.317 -20.779 1.00 89.50 390 ILE A N 1
ATOM 3046 C CA . ILE A 1 390 ? 6.133 -17.514 -20.203 1.00 89.50 390 ILE A CA 1
ATOM 3047 C C . ILE A 1 390 ? 6.218 -17.452 -18.676 1.00 89.50 390 ILE A C 1
ATOM 3049 O O . ILE A 1 390 ? 5.190 -17.590 -18.022 1.00 89.50 390 ILE A O 1
ATOM 3053 N N . VAL A 1 391 ? 7.392 -17.173 -18.101 1.00 88.25 391 VAL A N 1
ATOM 3054 C CA . VAL A 1 391 ? 7.586 -17.043 -16.645 1.00 88.25 391 VAL A CA 1
ATOM 3055 C C . VAL A 1 391 ? 6.665 -15.969 -16.067 1.00 88.25 391 VAL A C 1
ATOM 3057 O O . VAL A 1 391 ? 5.946 -16.236 -15.106 1.00 88.25 391 VAL A O 1
ATOM 3060 N N . VAL A 1 392 ? 6.611 -14.783 -16.679 1.00 91.12 392 VAL A N 1
ATOM 3061 C CA . VAL A 1 392 ? 5.698 -13.702 -16.274 1.00 91.12 392 VAL A CA 1
ATOM 3062 C C . VAL A 1 392 ? 4.244 -14.154 -16.377 1.00 91.12 392 VAL A C 1
ATOM 3064 O O . VAL A 1 392 ? 3.470 -13.931 -15.451 1.00 91.12 392 VAL A O 1
ATOM 3067 N N . THR A 1 393 ? 3.865 -14.832 -17.461 1.00 91.19 393 THR A N 1
ATOM 3068 C CA . THR A 1 393 ? 2.502 -15.356 -17.631 1.00 91.19 393 THR A CA 1
ATOM 3069 C C . THR A 1 393 ? 2.155 -16.358 -16.532 1.00 91.19 393 THR A C 1
ATOM 3071 O O . THR A 1 393 ? 1.091 -16.241 -15.935 1.00 91.19 393 THR A O 1
ATOM 3074 N N . LEU A 1 394 ? 3.052 -17.290 -16.200 1.00 87.38 394 LEU A N 1
ATOM 3075 C CA . LEU A 1 394 ? 2.848 -18.280 -15.140 1.00 87.38 394 LEU A CA 1
ATOM 3076 C C . LEU A 1 394 ? 2.733 -17.629 -13.754 1.00 87.38 394 LEU A C 1
ATOM 3078 O O . LEU A 1 394 ? 1.858 -18.006 -12.973 1.00 87.38 394 LEU A O 1
ATOM 3082 N N . ILE A 1 395 ? 3.559 -16.618 -13.463 1.00 87.31 395 ILE A N 1
ATOM 3083 C CA . ILE A 1 395 ? 3.454 -15.825 -12.230 1.00 87.31 395 ILE A CA 1
ATOM 3084 C C . ILE A 1 395 ? 2.090 -15.134 -12.169 1.00 87.31 395 ILE A C 1
ATOM 3086 O O . ILE A 1 395 ? 1.407 -15.236 -11.153 1.00 87.31 395 ILE A O 1
ATOM 3090 N N . LEU A 1 396 ? 1.661 -14.476 -13.250 1.00 92.50 396 LEU A N 1
ATOM 3091 C CA . LEU A 1 396 ? 0.373 -13.783 -13.302 1.00 92.50 396 LEU A CA 1
ATOM 3092 C C . LEU A 1 396 ? -0.817 -14.747 -13.235 1.00 92.50 396 LEU A C 1
ATOM 3094 O O . LEU A 1 396 ? -1.812 -14.415 -12.600 1.00 92.50 396 LEU A O 1
ATOM 3098 N N . MET A 1 397 ? -0.724 -15.943 -13.820 1.00 88.12 397 MET A N 1
ATOM 3099 C CA . MET A 1 397 ? -1.737 -16.995 -13.673 1.00 88.12 397 MET A CA 1
ATOM 3100 C C . MET A 1 397 ? -1.860 -17.433 -12.214 1.00 88.12 397 MET A C 1
ATOM 3102 O O . MET A 1 397 ? -2.965 -17.444 -11.677 1.00 88.12 397 MET A O 1
ATOM 3106 N N . SER A 1 398 ? -0.735 -17.733 -11.556 1.00 82.81 398 SER A N 1
ATOM 3107 C CA . SER A 1 398 ? -0.711 -18.088 -10.132 1.00 82.81 398 SER A CA 1
ATOM 3108 C C . SER A 1 398 ? -1.310 -16.967 -9.278 1.00 82.81 398 SER A C 1
ATOM 3110 O O . SER A 1 398 ? -2.267 -17.188 -8.537 1.00 82.81 398 SER A O 1
ATOM 3112 N N . GLN A 1 399 ? -0.831 -15.735 -9.468 1.00 88.56 399 GLN A N 1
ATOM 3113 C CA . GLN A 1 399 ? -1.368 -14.546 -8.811 1.00 88.56 399 GLN A CA 1
ATOM 3114 C C . GLN A 1 399 ? -2.874 -14.407 -9.049 1.00 88.56 399 GLN A C 1
ATOM 3116 O O . GLN A 1 399 ? -3.587 -14.116 -8.098 1.00 88.56 399 GLN A O 1
ATOM 3121 N N . SER A 1 400 ? -3.372 -14.629 -10.270 1.00 91.25 400 SER A N 1
ATOM 3122 C CA . SER A 1 400 ? -4.801 -14.487 -10.593 1.00 91.25 400 SER A CA 1
ATOM 3123 C C . SER A 1 400 ? -5.663 -15.489 -9.836 1.00 91.25 400 SER A C 1
ATOM 3125 O O . SER A 1 400 ? -6.704 -15.130 -9.292 1.00 91.25 400 SER A O 1
ATOM 3127 N N . LEU A 1 401 ? -5.211 -16.742 -9.747 1.00 83.88 401 LEU A N 1
ATOM 3128 C CA . LEU A 1 401 ? -5.907 -17.780 -8.986 1.00 83.88 401 LEU A CA 1
ATOM 3129 C C . LEU A 1 401 ? -5.984 -17.419 -7.497 1.00 83.88 401 LEU A C 1
ATOM 3131 O O . LEU A 1 401 ? -7.056 -17.513 -6.897 1.00 83.88 401 LEU A O 1
ATOM 3135 N N . PHE A 1 402 ? -4.874 -16.961 -6.909 1.00 82.50 402 PHE A N 1
ATOM 3136 C CA . PHE A 1 402 ? -4.857 -16.511 -5.515 1.00 82.50 402 PHE A CA 1
ATOM 3137 C C . PHE A 1 402 ? -5.688 -15.242 -5.301 1.00 82.50 402 PHE A C 1
ATOM 3139 O O . PHE A 1 402 ? -6.403 -15.158 -4.309 1.00 82.50 402 PHE A O 1
ATOM 3146 N N . GLY A 1 403 ? -5.651 -14.281 -6.225 1.00 86.31 403 GLY A N 1
ATOM 3147 C CA . GLY A 1 403 ? -6.415 -13.039 -6.117 1.00 86.31 403 GLY A CA 1
ATOM 3148 C C . GLY A 1 403 ? -7.913 -13.269 -6.157 1.00 86.31 403 GLY A C 1
ATOM 3149 O O . GLY A 1 403 ? -8.617 -12.798 -5.268 1.00 86.31 403 GLY A O 1
ATOM 3150 N N . ILE A 1 404 ? -8.393 -14.069 -7.112 1.00 89.56 404 ILE A N 1
ATOM 3151 C CA . ILE A 1 404 ? -9.808 -14.454 -7.187 1.00 89.56 404 ILE A CA 1
ATOM 3152 C C . ILE A 1 404 ? -10.223 -15.208 -5.922 1.00 89.56 404 ILE A C 1
ATOM 3154 O O . ILE A 1 404 ? -11.278 -14.927 -5.360 1.00 89.56 404 ILE A O 1
ATOM 3158 N N . ARG A 1 405 ? -9.389 -16.139 -5.437 1.00 86.81 405 ARG A N 1
ATOM 3159 C CA . ARG A 1 405 ? -9.670 -16.885 -4.204 1.00 86.81 405 ARG A CA 1
ATOM 3160 C C . ARG A 1 405 ? -9.796 -15.962 -2.994 1.00 86.81 405 ARG A C 1
ATOM 3162 O O . ARG A 1 405 ? -10.718 -16.147 -2.209 1.00 86.81 405 ARG A O 1
ATOM 3169 N N . MET A 1 406 ? -8.885 -15.007 -2.832 1.00 87.31 406 MET A N 1
ATOM 3170 C CA . MET A 1 406 ? -8.886 -14.103 -1.681 1.00 87.31 406 MET A CA 1
ATOM 3171 C C . MET A 1 406 ? -10.041 -13.108 -1.746 1.00 87.31 406 MET A C 1
ATOM 3173 O O . MET A 1 406 ? -10.756 -12.974 -0.760 1.00 87.31 406 MET A O 1
ATOM 3177 N N . ALA A 1 407 ? -10.312 -12.528 -2.918 1.00 90.62 407 ALA A N 1
ATOM 3178 C CA . ALA A 1 407 ? -11.500 -11.704 -3.125 1.00 90.62 407 ALA A CA 1
ATOM 3179 C C . ALA A 1 407 ? -12.791 -12.492 -2.845 1.00 90.62 407 ALA A C 1
ATOM 3181 O O . ALA A 1 407 ? -13.699 -11.982 -2.204 1.00 90.62 407 ALA A O 1
ATOM 3182 N N . TYR A 1 408 ? -12.866 -13.761 -3.259 1.00 90.56 408 TYR A N 1
ATOM 3183 C CA . TYR A 1 408 ? -14.006 -14.619 -2.941 1.00 90.56 408 TYR A CA 1
ATOM 3184 C C . TYR A 1 408 ? -14.139 -14.888 -1.439 1.00 90.56 408 TYR A C 1
ATOM 3186 O O . TYR A 1 408 ? -15.245 -14.819 -0.916 1.00 90.56 408 TYR A O 1
ATOM 3194 N N . GLN A 1 409 ? -13.039 -15.178 -0.737 1.00 87.75 409 GLN A N 1
ATOM 3195 C CA . GLN A 1 409 ? -13.067 -15.385 0.714 1.00 87.75 409 GLN A CA 1
ATOM 3196 C C . GLN A 1 409 ? -13.583 -14.149 1.453 1.00 87.75 409 GLN A C 1
ATOM 3198 O O . GLN A 1 409 ? -14.418 -14.297 2.339 1.00 87.75 409 GLN A O 1
ATOM 3203 N N . ASP A 1 410 ? -13.137 -12.967 1.039 1.00 92.62 410 ASP A N 1
ATOM 3204 C CA . ASP A 1 410 ? -13.544 -11.658 1.565 1.00 92.62 410 ASP A CA 1
ATOM 3205 C C . ASP A 1 410 ? -15.017 -11.314 1.270 1.00 92.62 410 ASP A C 1
ATOM 3207 O O . ASP A 1 410 ? -15.670 -10.586 2.005 1.00 92.62 410 ASP A O 1
ATOM 3211 N N . LEU A 1 411 ? -15.597 -11.893 0.213 1.00 92.94 411 LEU A N 1
ATOM 3212 C CA . LEU A 1 411 ? -17.026 -11.749 -0.085 1.00 92.94 411 LEU A CA 1
ATOM 3213 C C . LEU A 1 411 ? -17.926 -12.605 0.818 1.00 92.94 411 LEU A C 1
ATOM 3215 O O . LEU A 1 411 ? -19.089 -12.250 1.026 1.00 92.94 411 LEU A O 1
ATOM 3219 N N . ILE A 1 412 ? -17.437 -13.761 1.281 1.00 92.50 412 ILE A N 1
ATOM 3220 C CA . ILE A 1 412 ? -18.247 -14.752 2.017 1.00 92.50 412 ILE A CA 1
ATOM 3221 C C . ILE A 1 412 ? -17.984 -14.767 3.522 1.00 92.50 412 ILE A C 1
ATOM 3223 O O . ILE A 1 412 ? -18.785 -15.320 4.275 1.00 92.50 412 ILE A O 1
ATOM 3227 N N . ARG A 1 413 ? -16.855 -14.216 3.966 1.00 93.31 413 ARG A N 1
ATOM 3228 C CA . ARG A 1 413 ? -16.464 -14.126 5.371 1.00 93.31 413 ARG A CA 1
ATOM 3229 C C . ARG A 1 413 ? -16.064 -12.693 5.678 1.00 93.31 413 ARG A C 1
ATOM 3231 O O . ARG A 1 413 ? -15.367 -12.105 4.859 1.00 93.31 413 ARG A O 1
ATOM 3238 N N . PRO A 1 414 ? -16.416 -12.181 6.866 1.00 94.06 414 PRO A N 1
ATOM 3239 C CA . PRO A 1 414 ? -16.031 -10.835 7.232 1.00 94.06 414 PRO A CA 1
ATOM 3240 C C . PRO A 1 414 ? -14.511 -10.742 7.340 1.00 94.06 414 PRO A C 1
ATOM 3242 O O . PRO A 1 414 ? -13.866 -11.637 7.899 1.00 94.06 414 PRO A O 1
ATOM 3245 N N . TYR A 1 415 ? -13.915 -9.677 6.820 1.00 93.69 415 TYR A N 1
ATOM 3246 C CA . TYR A 1 415 ? -12.473 -9.491 6.954 1.00 93.69 415 TYR A CA 1
ATOM 3247 C C . TYR A 1 415 ? -12.098 -9.118 8.391 1.00 93.69 415 TYR A C 1
ATOM 3249 O O . TYR A 1 415 ? -11.189 -9.716 8.976 1.00 93.69 415 TYR A O 1
ATOM 3257 N N . SER A 1 416 ? -12.885 -8.214 8.980 1.00 95.62 416 SER A N 1
ATOM 3258 C CA . SER A 1 416 ? -12.909 -7.883 10.404 1.00 95.62 416 SER A CA 1
ATOM 3259 C C . SER A 1 416 ? -14.347 -7.840 10.919 1.00 95.62 416 SER A C 1
ATOM 3261 O O . SER A 1 416 ? -15.248 -7.332 10.252 1.00 95.62 416 SER A O 1
ATOM 3263 N N . ASN A 1 417 ? -14.569 -8.305 12.153 1.00 97.00 417 ASN A N 1
ATOM 3264 C CA . ASN A 1 417 ? -15.873 -8.170 12.798 1.00 97.00 417 ASN A CA 1
ATOM 3265 C C . ASN A 1 417 ? -16.127 -6.776 13.407 1.00 97.00 417 ASN A C 1
ATOM 3267 O O . ASN A 1 417 ? -17.205 -6.541 13.957 1.00 97.00 417 ASN A O 1
ATOM 3271 N N . GLY A 1 418 ? -15.188 -5.829 13.296 1.00 96.31 418 GLY A N 1
ATOM 3272 C CA . GLY A 1 418 ? -15.289 -4.517 13.939 1.00 96.31 418 GLY A CA 1
ATOM 3273 C C . GLY A 1 418 ? -16.528 -3.719 13.515 1.00 96.31 418 GLY A C 1
ATOM 3274 O O . GLY A 1 418 ? -17.177 -3.095 14.357 1.00 96.31 418 GLY A O 1
ATOM 3275 N N . LYS A 1 419 ? -16.924 -3.818 12.237 1.00 96.50 419 LYS A N 1
ATOM 3276 C CA . LYS A 1 419 ? -18.152 -3.200 11.704 1.00 96.50 419 LYS A CA 1
ATOM 3277 C C . LYS A 1 419 ? -19.413 -3.744 12.377 1.00 96.50 419 LYS A C 1
ATOM 3279 O O . LYS A 1 419 ? -20.272 -2.967 12.788 1.00 96.50 419 LYS A O 1
ATOM 3284 N N . TYR A 1 420 ? -19.511 -5.063 12.532 1.00 97.56 420 TYR A N 1
ATOM 3285 C CA . TYR A 1 420 ? -20.670 -5.716 13.148 1.00 97.56 420 TYR A CA 1
ATOM 3286 C C . TYR A 1 420 ? -20.762 -5.428 14.647 1.00 97.56 420 TYR A C 1
ATOM 3288 O O . TYR A 1 420 ? -21.854 -5.193 15.162 1.00 97.56 420 TYR A O 1
ATOM 3296 N N . VAL A 1 421 ? -19.621 -5.363 15.339 1.00 97.56 421 VAL A N 1
ATOM 3297 C CA . VAL A 1 421 ? -19.564 -4.939 16.745 1.00 97.56 421 VAL A CA 1
ATOM 3298 C C . VAL A 1 421 ? -20.063 -3.500 16.889 1.00 97.56 421 VAL A C 1
ATOM 3300 O O . VAL A 1 421 ? -20.894 -3.225 17.752 1.00 97.56 421 VAL A O 1
ATOM 3303 N N . ALA A 1 422 ? -19.606 -2.585 16.030 1.00 97.19 422 ALA A N 1
ATOM 3304 C CA . ALA A 1 422 ? -20.052 -1.194 16.047 1.00 97.19 422 ALA A CA 1
ATOM 3305 C C . ALA A 1 422 ? -21.563 -1.072 15.788 1.00 97.19 422 ALA A C 1
ATOM 3307 O O . ALA A 1 422 ? -22.256 -0.377 16.529 1.00 97.19 422 ALA A O 1
ATOM 3308 N N . GLN A 1 423 ? -22.092 -1.802 14.802 1.00 97.38 423 GLN A N 1
ATOM 3309 C CA . GLN A 1 423 ? -23.530 -1.850 14.516 1.00 97.38 423 GLN A CA 1
ATOM 3310 C C . GLN A 1 423 ? -24.340 -2.403 15.692 1.00 97.38 423 GLN A C 1
ATOM 3312 O O . GLN A 1 423 ? -25.395 -1.862 16.012 1.00 97.38 423 GLN A O 1
ATOM 3317 N N . TYR A 1 424 ? -23.836 -3.436 16.372 1.00 98.06 424 TYR A N 1
ATOM 3318 C CA . TYR A 1 424 ? -24.475 -3.995 17.563 1.00 98.06 424 TYR A CA 1
ATOM 3319 C C . TYR A 1 424 ? -24.525 -2.981 18.712 1.00 98.06 424 TYR A C 1
ATOM 3321 O O . TYR A 1 424 ? -25.562 -2.805 19.346 1.00 98.06 424 TYR A O 1
ATOM 3329 N N . ILE A 1 425 ? -23.427 -2.269 18.970 1.00 97.31 425 ILE A N 1
ATOM 3330 C CA . ILE A 1 425 ? -23.384 -1.195 19.975 1.00 97.31 425 ILE A CA 1
ATOM 3331 C C . ILE A 1 425 ? -24.369 -0.079 19.602 1.00 97.31 425 ILE A C 1
ATOM 3333 O O . ILE A 1 425 ? -25.087 0.426 20.467 1.00 97.31 425 ILE A O 1
ATOM 3337 N N . GLN A 1 426 ? -24.441 0.281 18.316 1.00 96.44 426 GLN A N 1
ATOM 3338 C CA . GLN A 1 426 ? -25.351 1.313 17.822 1.00 96.44 426 GLN A CA 1
ATOM 3339 C C . GLN A 1 426 ? -26.821 0.918 17.958 1.00 96.44 426 GLN A C 1
ATOM 3341 O O . GLN A 1 426 ? -27.622 1.733 18.412 1.00 96.44 426 GLN A O 1
ATOM 3346 N N . SER A 1 427 ? -27.178 -0.324 17.620 1.00 97.12 427 SER A N 1
ATOM 3347 C CA . SER A 1 427 ? -28.560 -0.811 17.696 1.00 97.12 427 SER A CA 1
ATOM 3348 C C . SER A 1 427 ? -29.091 -0.872 19.128 1.00 97.12 427 SER A C 1
ATOM 3350 O O . SER A 1 427 ? -30.301 -0.848 19.327 1.00 97.12 427 SER A O 1
ATOM 3352 N N . HIS A 1 428 ? -28.198 -0.949 20.116 1.00 95.94 428 HIS A N 1
ATOM 3353 C CA . HIS A 1 428 ? -28.547 -0.943 21.534 1.00 95.94 428 HIS A CA 1
ATOM 3354 C C . HIS A 1 428 ? -28.441 0.445 22.190 1.00 95.94 428 HIS A C 1
ATOM 3356 O O . HIS A 1 428 ? -28.744 0.573 23.373 1.00 95.94 428 HIS A O 1
ATOM 3362 N N . GLY A 1 429 ? -28.016 1.484 21.461 1.00 94.94 429 GLY A N 1
ATOM 3363 C CA . GLY A 1 429 ? -27.865 2.833 22.018 1.00 94.94 429 GLY A CA 1
ATOM 3364 C C . GLY A 1 429 ? -26.694 2.978 22.999 1.00 94.94 429 GLY A C 1
ATOM 3365 O O . GLY A 1 429 ? -26.733 3.817 23.895 1.00 94.94 429 GLY A O 1
ATOM 3366 N N . TRP A 1 430 ? -25.658 2.141 22.886 1.00 95.31 430 TRP A N 1
ATOM 3367 C CA . TRP A 1 430 ? -24.557 2.076 23.858 1.00 95.31 430 TRP A CA 1
ATOM 3368 C C . TRP A 1 430 ? -23.365 2.985 23.522 1.00 95.31 430 TRP A C 1
ATOM 3370 O O . TRP A 1 430 ? -22.340 2.925 24.196 1.00 95.31 430 TRP A O 1
ATOM 3380 N N . GLN A 1 431 ? -23.474 3.850 22.510 1.00 93.00 431 GLN A N 1
ATOM 3381 C CA . GLN A 1 431 ? -22.368 4.703 22.049 1.00 93.00 431 GLN A CA 1
ATOM 3382 C C . GLN A 1 431 ? -21.917 5.730 23.099 1.00 93.00 431 GLN A C 1
ATOM 3384 O O . GLN A 1 431 ? -20.772 6.169 23.068 1.00 93.00 431 GLN A O 1
ATOM 3389 N N . SER A 1 432 ? -22.811 6.132 24.008 1.00 91.06 432 SER A N 1
ATOM 3390 C CA . SER A 1 432 ? -22.524 7.101 25.076 1.00 91.06 432 SER A CA 1
ATOM 3391 C C . SER A 1 432 ? -21.985 6.464 26.360 1.00 91.06 432 SER A C 1
ATOM 3393 O O . SER A 1 432 ? -21.701 7.176 27.321 1.00 91.06 432 SER A O 1
ATOM 3395 N N . LYS A 1 433 ? -21.900 5.131 26.413 1.00 93.69 433 LYS A N 1
ATOM 3396 C CA . LYS A 1 433 ? -21.418 4.378 27.576 1.00 93.69 433 LYS A CA 1
ATOM 3397 C C . LYS A 1 433 ? -19.890 4.414 27.621 1.00 93.69 433 LYS A C 1
ATOM 3399 O O . LYS A 1 433 ? -19.237 4.711 26.621 1.00 93.69 433 LYS A O 1
ATOM 3404 N N . HIS A 1 434 ? -19.294 4.100 28.770 1.00 95.12 434 HIS A N 1
ATOM 3405 C CA . HIS A 1 434 ? -17.839 3.987 28.844 1.00 95.12 434 HIS A CA 1
ATOM 3406 C C . HIS A 1 434 ? -17.394 2.733 28.093 1.00 95.12 434 HIS A C 1
ATOM 3408 O O . HIS A 1 434 ? -17.751 1.626 28.479 1.00 95.12 434 HIS A O 1
ATOM 3414 N N . ILE A 1 435 ? -16.619 2.898 27.021 1.00 96.75 435 ILE A N 1
ATOM 3415 C CA . IL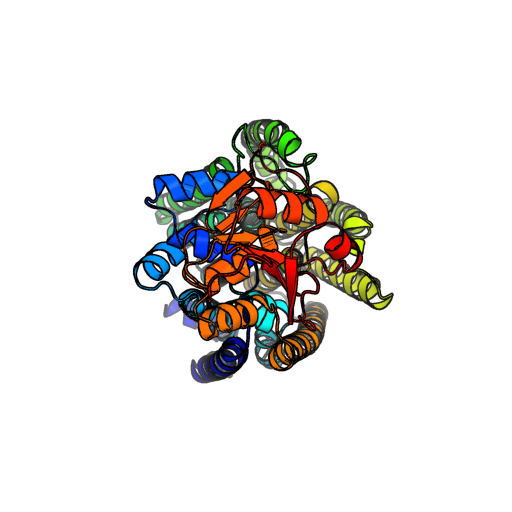E A 1 435 ? -16.102 1.780 26.226 1.00 96.75 435 ILE A CA 1
ATOM 3416 C C . ILE A 1 435 ? -14.622 1.576 26.547 1.00 96.75 435 ILE A C 1
ATOM 3418 O O . ILE A 1 435 ? -13.844 2.532 26.555 1.00 96.75 435 ILE A O 1
ATOM 3422 N N . VAL A 1 436 ? -14.234 0.327 26.794 1.00 96.69 436 VAL A N 1
ATOM 3423 C CA . VAL A 1 436 ? -12.859 -0.092 27.080 1.00 96.69 436 VAL A CA 1
ATOM 3424 C C . VAL A 1 436 ? -12.392 -1.075 26.012 1.00 96.69 436 VAL A C 1
ATOM 3426 O O . VAL A 1 436 ? -13.011 -2.120 25.827 1.00 96.69 436 VAL A O 1
ATOM 3429 N N . GLY A 1 437 ? -11.295 -0.762 25.323 1.00 94.69 437 GLY A N 1
ATOM 3430 C CA . GLY A 1 437 ? -10.682 -1.632 24.316 1.00 94.69 437 GLY A CA 1
ATOM 3431 C C . GLY A 1 437 ? -9.485 -2.396 24.881 1.00 94.69 437 GLY A C 1
ATOM 3432 O O . GLY A 1 437 ? -8.438 -1.797 25.115 1.00 94.69 437 GLY A O 1
ATOM 3433 N N . CYS A 1 438 ? -9.605 -3.711 25.091 1.00 89.56 438 CYS A N 1
ATOM 3434 C CA . CYS A 1 438 ? -8.537 -4.509 25.723 1.00 89.56 438 CYS A CA 1
ATOM 3435 C C . CYS A 1 438 ? -7.272 -4.636 24.866 1.00 89.56 438 CYS A C 1
ATOM 3437 O O . CYS A 1 438 ? -6.143 -4.581 25.367 1.00 89.56 438 CYS A O 1
ATOM 3439 N N . LEU A 1 439 ? -7.475 -4.822 23.566 1.00 88.94 439 LEU A N 1
ATOM 3440 C CA . LEU A 1 439 ? -6.442 -4.769 22.544 1.00 88.94 439 LEU A CA 1
ATOM 3441 C C . LEU A 1 439 ? -6.676 -3.500 21.748 1.00 88.94 439 LEU A C 1
ATOM 3443 O O . LEU A 1 439 ? -7.626 -3.447 20.975 1.00 88.94 439 LEU A O 1
ATOM 3447 N N . ASP A 1 440 ? -5.846 -2.486 21.973 1.00 88.69 440 ASP A N 1
ATOM 3448 C CA . ASP A 1 440 ? -6.008 -1.174 21.343 1.00 88.69 440 ASP A CA 1
ATOM 3449 C C . ASP A 1 440 ? -6.038 -1.271 19.813 1.00 88.69 440 ASP A C 1
ATOM 3451 O O . ASP A 1 440 ? -6.968 -0.767 19.187 1.00 88.69 440 ASP A O 1
ATOM 3455 N N . PHE A 1 441 ? -5.116 -2.039 19.231 1.00 89.00 441 PHE A N 1
ATOM 3456 C CA . PHE A 1 441 ? -5.020 -2.223 17.793 1.00 89.00 441 PHE A CA 1
ATOM 3457 C C . PHE A 1 441 ? -6.243 -2.916 17.188 1.00 89.00 441 PHE A C 1
ATOM 3459 O O . PHE A 1 441 ? -6.585 -2.589 16.066 1.00 89.00 441 PHE A O 1
ATOM 3466 N N . SER A 1 442 ? -6.934 -3.829 17.879 1.00 91.38 442 SER A N 1
ATOM 3467 C CA . SER A 1 442 ? -8.159 -4.449 17.337 1.00 91.38 442 SER A CA 1
ATOM 3468 C C . SER A 1 442 ? -9.392 -3.601 17.653 1.00 91.38 442 SER A C 1
ATOM 3470 O O . SER A 1 442 ? -10.288 -3.442 16.827 1.00 91.38 442 SER A O 1
ATOM 3472 N N . ALA A 1 443 ? -9.460 -3.041 18.863 1.00 93.75 443 ALA A N 1
ATOM 3473 C CA . ALA A 1 443 ? -10.618 -2.293 19.340 1.00 93.75 443 ALA A CA 1
ATOM 3474 C C . ALA A 1 443 ? -10.817 -0.971 18.585 1.00 93.75 443 ALA A C 1
ATOM 3476 O O . ALA A 1 443 ? -11.964 -0.569 18.388 1.00 93.75 443 ALA A O 1
ATOM 3477 N N . GLN A 1 444 ? -9.750 -0.335 18.090 1.00 94.62 444 GLN A N 1
ATOM 3478 C CA . GLN A 1 444 ? -9.877 0.860 17.250 1.00 94.62 444 GLN A CA 1
ATOM 3479 C C . GLN A 1 444 ? -10.703 0.622 15.979 1.00 94.62 444 GLN A C 1
ATOM 3481 O O . GLN A 1 444 ? -11.370 1.541 15.506 1.00 94.62 444 GLN A O 1
ATOM 3486 N N . THR A 1 445 ? -10.746 -0.611 15.455 1.00 95.56 445 THR A N 1
ATOM 3487 C CA . THR A 1 445 ? -11.587 -0.939 14.298 1.00 95.56 445 THR A CA 1
ATOM 3488 C C . THR A 1 445 ? -13.059 -0.662 14.610 1.00 95.56 445 THR A C 1
ATOM 3490 O O . THR A 1 445 ? -13.785 -0.083 13.802 1.00 95.56 445 THR A O 1
ATOM 3493 N N . VAL A 1 446 ? -13.493 -1.008 15.826 1.00 96.50 446 VAL A N 1
ATOM 3494 C CA . VAL A 1 446 ? -14.846 -0.724 16.323 1.00 96.50 446 VAL A CA 1
ATOM 3495 C C . VAL A 1 446 ? -15.052 0.782 16.478 1.00 96.50 446 VAL A C 1
ATOM 3497 O O . VAL A 1 446 ? -16.094 1.302 16.088 1.00 96.50 446 VAL A O 1
ATOM 3500 N N . VAL A 1 447 ? -14.055 1.505 16.995 1.00 95.25 447 VAL A N 1
ATOM 3501 C CA . VAL A 1 447 ? -14.105 2.967 17.180 1.00 95.25 447 VAL A CA 1
ATOM 3502 C C . VAL A 1 447 ? -14.280 3.712 15.858 1.00 95.25 447 VAL A C 1
ATOM 3504 O O . VAL A 1 447 ? -15.095 4.636 15.773 1.00 95.25 447 VAL A O 1
ATOM 3507 N N . GLY A 1 448 ? -13.550 3.291 14.823 1.00 94.44 448 GLY A N 1
ATOM 3508 C CA . GLY A 1 448 ? -13.656 3.834 13.473 1.00 94.44 448 GLY A CA 1
ATOM 3509 C C . GLY A 1 448 ? -15.080 3.747 12.937 1.00 94.44 448 GLY A C 1
ATOM 3510 O O . GLY A 1 448 ? -15.653 4.770 12.563 1.00 94.44 448 GLY A O 1
ATOM 3511 N N . TYR A 1 449 ? -15.688 2.560 13.005 1.00 96.38 449 TYR A N 1
ATOM 3512 C CA . TYR A 1 449 ? -17.069 2.344 12.563 1.00 96.38 449 TYR A CA 1
ATOM 3513 C C . TYR A 1 449 ? -18.132 2.981 13.466 1.00 96.38 449 TYR A C 1
ATOM 3515 O O . TYR A 1 449 ? -19.196 3.367 12.983 1.00 96.38 449 TYR A O 1
ATOM 3523 N N . LEU A 1 450 ? -17.862 3.128 14.765 1.00 95.12 450 LEU A N 1
ATOM 3524 C CA . LEU A 1 450 ? -18.749 3.849 15.678 1.00 95.12 450 LEU A CA 1
ATOM 3525 C C . LEU A 1 450 ? -18.783 5.355 15.400 1.00 95.12 450 LEU A C 1
ATOM 3527 O O . LEU A 1 450 ? -19.744 6.014 15.792 1.00 95.12 450 LEU A O 1
ATOM 3531 N N . GLY A 1 451 ? -17.748 5.905 14.756 1.00 93.44 451 GLY A N 1
ATOM 3532 C CA . GLY A 1 451 ? -17.630 7.342 14.514 1.00 93.44 451 GLY A CA 1
ATOM 3533 C C . GLY A 1 451 ? -17.355 8.158 15.782 1.00 93.44 451 GLY A C 1
ATOM 3534 O O . GLY A 1 451 ? -17.520 9.375 15.770 1.00 93.44 451 GLY A O 1
ATOM 3535 N N . ILE A 1 452 ? -16.939 7.512 16.877 1.00 92.88 452 ILE A N 1
ATOM 3536 C CA . ILE A 1 452 ? -16.633 8.169 18.157 1.00 92.88 452 ILE A CA 1
ATOM 3537 C C . ILE A 1 452 ? -15.137 8.469 18.281 1.00 92.88 452 ILE A C 1
ATOM 3539 O O . ILE A 1 452 ? -14.311 7.828 17.631 1.00 92.88 452 ILE A O 1
ATOM 3543 N N . LYS A 1 453 ? -14.783 9.448 19.121 1.00 91.38 453 LYS A N 1
ATOM 3544 C CA . LYS A 1 453 ? -13.398 9.933 19.265 1.00 91.38 453 LYS A CA 1
ATOM 3545 C C . LYS A 1 453 ? -12.613 9.323 20.418 1.00 91.38 453 LYS A C 1
ATOM 3547 O O . LYS A 1 453 ? -11.394 9.352 20.385 1.00 91.38 453 LYS A O 1
ATOM 3552 N N . ASN A 1 454 ? -13.291 8.824 21.447 1.00 91.06 454 ASN A N 1
ATOM 3553 C CA . ASN A 1 454 ? -12.631 8.445 22.689 1.00 91.06 454 ASN A CA 1
ATOM 3554 C C . ASN A 1 454 ? -13.230 7.164 23.258 1.00 91.06 454 ASN A C 1
ATOM 3556 O O . ASN A 1 454 ? -14.393 7.142 23.655 1.00 91.06 454 ASN A O 1
ATOM 3560 N N . ILE A 1 455 ? -12.396 6.135 23.355 1.00 95.81 455 ILE A N 1
ATOM 3561 C CA . ILE A 1 455 ? -12.583 4.992 24.248 1.00 95.81 455 ILE A CA 1
ATOM 3562 C C . ILE A 1 455 ? -11.356 4.873 25.148 1.00 95.81 455 ILE A C 1
ATOM 3564 O O . ILE A 1 455 ? -10.325 5.495 24.884 1.00 95.81 455 ILE A O 1
ATOM 3568 N N . TYR A 1 456 ? -11.458 4.106 26.226 1.00 96.25 456 TYR A N 1
ATOM 3569 C CA . TYR A 1 456 ? -10.333 3.893 27.122 1.00 96.25 456 TYR A CA 1
ATOM 3570 C C . TYR A 1 456 ? -9.497 2.693 26.668 1.00 96.25 456 TYR A C 1
ATOM 3572 O O . TYR A 1 456 ? -10.009 1.580 26.537 1.00 96.25 456 TYR A O 1
ATOM 3580 N N . TYR A 1 457 ? -8.198 2.914 26.470 1.00 94.94 457 TYR A N 1
ATOM 3581 C CA . TYR A 1 457 ? -7.214 1.884 26.153 1.00 94.94 457 TYR A CA 1
ATOM 3582 C C . TYR A 1 457 ? -6.339 1.613 27.377 1.00 94.94 457 TYR A C 1
ATOM 3584 O O . TYR A 1 457 ? -5.446 2.417 27.680 1.00 94.94 457 TYR A O 1
ATOM 3592 N N . PRO A 1 458 ? -6.518 0.477 28.076 1.00 93.31 458 PRO A N 1
ATOM 3593 C CA . PRO A 1 458 ? -5.724 0.207 29.265 1.00 93.31 458 PRO A CA 1
ATOM 3594 C C . PRO A 1 458 ? -4.249 -0.091 28.946 1.00 93.31 458 PRO A C 1
ATOM 3596 O O . PRO A 1 458 ? -3.397 0.111 29.804 1.00 93.31 458 PRO A O 1
ATOM 3599 N N . GLN A 1 459 ? -3.910 -0.488 27.709 1.00 90.19 459 GLN A N 1
ATOM 3600 C CA . GLN A 1 459 ? -2.511 -0.692 27.295 1.00 90.19 459 GLN A CA 1
ATOM 3601 C C . GLN A 1 459 ? -1.676 0.587 27.395 1.00 90.19 459 GLN A C 1
ATOM 3603 O O . GLN A 1 459 ? -0.522 0.531 27.805 1.00 90.19 459 GLN A O 1
ATOM 3608 N N . GLY A 1 460 ? -2.259 1.734 27.045 1.00 89.25 460 GLY A N 1
ATOM 3609 C CA . GLY A 1 460 ? -1.607 3.040 27.137 1.00 89.25 460 GLY A CA 1
ATOM 3610 C C . GLY A 1 460 ? -2.086 3.895 28.310 1.00 89.25 460 GLY A C 1
ATOM 3611 O O . GLY A 1 460 ? -1.669 5.054 28.392 1.00 89.25 460 GLY A O 1
ATOM 3612 N N . GLU A 1 461 ? -2.981 3.366 29.154 1.00 92.06 461 GLU A N 1
ATOM 3613 C CA . GLU A 1 461 ? -3.722 4.078 30.207 1.00 92.06 461 GLU A CA 1
ATOM 3614 C C . GLU A 1 461 ? -4.188 5.467 2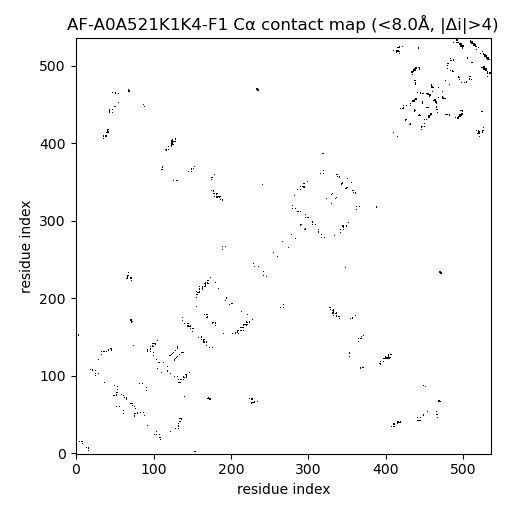9.750 1.00 92.06 461 GLU A C 1
ATOM 3616 O O . GLU A 1 461 ? -3.815 6.500 30.323 1.00 92.06 461 GLU A O 1
ATOM 3621 N N . ARG A 1 462 ? -4.931 5.500 28.642 1.00 92.69 462 ARG A N 1
ATOM 3622 C CA . ARG A 1 462 ? -5.351 6.747 27.998 1.00 92.69 462 ARG A CA 1
ATOM 3623 C C . ARG A 1 462 ? -6.682 6.601 27.285 1.00 92.69 462 ARG A C 1
ATOM 3625 O O . ARG A 1 462 ? -7.079 5.503 26.904 1.00 92.69 462 ARG A O 1
ATOM 3632 N N . TRP A 1 463 ? -7.322 7.742 27.080 1.00 95.19 463 TRP A N 1
ATOM 3633 C CA . TRP A 1 463 ? -8.450 7.873 26.173 1.00 95.19 463 TRP A CA 1
ATOM 3634 C C . TRP A 1 463 ? -7.941 8.229 24.779 1.00 95.19 463 TRP A C 1
ATOM 3636 O O . TRP A 1 463 ? -6.991 9.002 24.654 1.00 95.19 463 TRP A O 1
ATOM 3646 N N . GLY A 1 464 ? -8.561 7.667 23.751 1.00 94.88 464 GLY A N 1
ATOM 3647 C CA . GLY A 1 464 ? -8.269 8.011 22.365 1.00 94.88 464 GLY A CA 1
ATOM 3648 C C . GLY A 1 464 ? -9.079 7.174 21.388 1.00 94.88 464 GLY A C 1
ATOM 3649 O O . GLY A 1 464 ? -9.916 6.362 21.794 1.00 94.88 464 GLY A O 1
ATOM 3650 N N . SER A 1 465 ? -8.820 7.372 20.101 1.00 94.31 465 SER A N 1
ATOM 3651 C CA . SER A 1 465 ? -9.465 6.626 19.023 1.00 94.31 465 SER A CA 1
ATOM 3652 C C . SER A 1 465 ? -8.546 5.613 18.355 1.00 94.31 465 SER A C 1
ATOM 3654 O O . SER A 1 465 ? -9.013 4.523 18.044 1.00 94.31 465 SER A O 1
ATOM 3656 N N . TYR A 1 466 ? -7.264 5.930 18.205 1.00 93.69 466 TYR A N 1
ATOM 3657 C CA . TYR A 1 466 ? -6.264 5.133 17.491 1.00 93.69 466 TYR A CA 1
ATOM 3658 C C . TYR A 1 466 ? -5.090 4.736 18.405 1.00 93.69 466 TYR A C 1
ATOM 3660 O O . TYR A 1 466 ? -5.042 5.142 19.576 1.00 93.69 466 TYR A O 1
ATOM 3668 N N . VAL A 1 467 ? -4.173 3.900 17.912 1.00 91.06 467 VAL A N 1
ATOM 3669 C CA . VAL A 1 467 ? -3.043 3.395 18.705 1.00 91.06 467 VAL A CA 1
ATOM 3670 C C . VAL A 1 467 ? -1.959 4.464 18.827 1.00 91.06 467 VAL A C 1
ATOM 3672 O O . VAL A 1 467 ? -1.715 5.252 17.929 1.00 91.06 467 VAL A O 1
ATOM 3675 N N . VAL A 1 468 ? -1.273 4.517 19.970 1.00 89.38 468 VAL A N 1
ATOM 3676 C CA . VAL A 1 468 ? -0.116 5.408 20.139 1.00 89.38 468 VAL A CA 1
ATOM 3677 C C . VAL A 1 468 ? 1.096 4.588 20.550 1.00 89.38 468 VAL A C 1
ATOM 3679 O O . VAL A 1 468 ? 1.156 4.069 21.667 1.00 89.38 468 VAL A O 1
ATOM 3682 N N . TRP A 1 469 ? 2.071 4.481 19.649 1.00 85.12 469 TRP A N 1
ATOM 3683 C CA . TRP A 1 469 ? 3.306 3.718 19.846 1.00 85.12 469 TRP A CA 1
ATOM 3684 C C . TRP A 1 469 ? 4.354 4.496 20.651 1.00 85.12 469 TRP A C 1
ATOM 3686 O O . TRP A 1 469 ? 5.346 4.985 20.112 1.00 85.12 469 TRP A O 1
ATOM 3696 N N . ASP A 1 470 ? 4.143 4.608 21.962 1.00 83.50 470 ASP A N 1
ATOM 3697 C CA . ASP A 1 470 ? 5.078 5.263 22.882 1.00 83.50 470 ASP A CA 1
ATOM 3698 C C . ASP A 1 470 ? 5.520 4.369 24.052 1.00 83.50 470 ASP A C 1
ATOM 3700 O O . ASP A 1 470 ? 4.967 3.299 24.301 1.00 83.50 470 ASP A O 1
ATOM 3704 N N . GLN A 1 471 ? 6.509 4.838 24.817 1.00 80.56 471 GLN A N 1
ATOM 3705 C CA . GLN A 1 471 ? 7.048 4.152 26.000 1.00 80.56 471 GLN A CA 1
ATOM 3706 C C . GLN A 1 471 ? 6.022 3.837 27.093 1.00 80.56 471 GLN A C 1
ATOM 3708 O O . GLN A 1 471 ? 6.262 2.954 27.916 1.00 80.56 471 GLN A O 1
ATOM 3713 N N . LYS A 1 472 ? 4.890 4.546 27.137 1.00 83.56 472 LYS A N 1
ATOM 3714 C CA . LYS A 1 472 ? 3.841 4.300 28.130 1.00 83.56 472 LYS A CA 1
ATOM 3715 C C . LYS A 1 472 ? 2.957 3.114 27.718 1.00 83.56 472 LYS A C 1
ATOM 3717 O O . LYS A 1 472 ? 2.290 2.535 28.577 1.00 83.56 472 LYS A O 1
ATOM 3722 N N . ARG A 1 473 ? 2.954 2.719 26.441 1.00 86.50 473 ARG A N 1
ATOM 3723 C CA . ARG A 1 473 ? 2.190 1.574 25.939 1.00 86.50 473 ARG A CA 1
ATOM 3724 C C . ARG A 1 473 ? 2.789 0.245 26.413 1.00 86.50 473 ARG A C 1
ATOM 3726 O O . ARG A 1 473 ? 3.880 -0.159 26.021 1.00 86.50 473 ARG A O 1
ATOM 3733 N N . ARG A 1 474 ? 2.037 -0.480 27.240 1.00 83.00 474 ARG A N 1
ATOM 3734 C CA . ARG A 1 474 ? 2.403 -1.804 27.760 1.00 83.00 474 ARG A CA 1
ATOM 3735 C C . ARG A 1 474 ? 2.141 -2.887 26.714 1.00 83.00 474 ARG A C 1
ATOM 3737 O O . ARG A 1 474 ? 1.080 -2.913 26.091 1.00 83.00 474 ARG A O 1
ATOM 3744 N N . LYS A 1 475 ? 3.071 -3.836 26.571 1.00 76.06 475 LYS A N 1
ATOM 3745 C CA . LYS A 1 475 ? 2.856 -5.030 25.739 1.00 76.06 475 LYS A CA 1
ATOM 3746 C C . LYS A 1 475 ? 1.788 -5.917 26.369 1.00 76.06 475 LYS A C 1
ATOM 3748 O O . LYS A 1 475 ? 1.930 -6.305 27.520 1.00 76.06 475 LYS A O 1
ATOM 3753 N N . ASN A 1 476 ? 0.759 -6.220 25.582 1.00 70.75 476 ASN A N 1
ATOM 3754 C CA . ASN A 1 476 ? -0.304 -7.190 25.835 1.00 70.75 476 ASN A CA 1
ATOM 3755 C C . ASN A 1 476 ? -0.679 -7.415 27.318 1.00 70.75 476 ASN A C 1
ATOM 3757 O O . ASN A 1 476 ? -0.148 -8.291 27.994 1.00 70.75 476 ASN A O 1
ATOM 3761 N N . ILE A 1 477 ? -1.673 -6.667 27.789 1.00 80.12 477 ILE A N 1
ATOM 3762 C CA . ILE A 1 477 ? -2.155 -6.726 29.173 1.00 80.12 477 ILE A CA 1
ATOM 3763 C C . ILE A 1 477 ? -3.067 -7.935 29.486 1.00 80.12 477 ILE A C 1
ATOM 3765 O O . ILE A 1 477 ? -3.357 -8.158 30.657 1.00 80.12 477 ILE A O 1
ATOM 3769 N N . GLY A 1 478 ? -3.505 -8.733 28.501 1.00 86.06 478 GLY A N 1
ATOM 3770 C CA . GLY A 1 478 ? -4.462 -9.840 28.702 1.00 86.06 478 GLY A CA 1
ATOM 3771 C C . GLY A 1 478 ? -5.871 -9.401 29.154 1.00 86.06 478 GLY A C 1
ATOM 3772 O O . GLY A 1 478 ? -6.110 -8.227 29.453 1.00 86.06 478 GLY A O 1
ATOM 3773 N N . LEU A 1 479 ? -6.834 -10.336 29.206 1.00 89.00 479 LEU A N 1
ATOM 3774 C CA . LEU A 1 479 ? -8.233 -10.011 29.532 1.00 89.00 479 LEU A CA 1
ATOM 3775 C C . LEU A 1 479 ? -8.425 -9.593 30.999 1.00 89.00 479 LEU A C 1
ATOM 3777 O O . LEU A 1 479 ? -9.120 -8.615 31.260 1.00 89.00 479 LEU A O 1
ATOM 3781 N N . ASN A 1 480 ? -7.781 -10.272 31.954 1.00 90.38 480 ASN A N 1
ATOM 3782 C CA . ASN A 1 480 ? -7.942 -9.977 33.387 1.00 90.38 480 ASN A CA 1
ATOM 3783 C C . ASN A 1 480 ? -7.565 -8.533 33.743 1.00 90.38 480 ASN A C 1
ATOM 3785 O O . ASN A 1 480 ? -8.345 -7.835 34.388 1.00 90.38 480 ASN A O 1
ATOM 3789 N N . ASN A 1 481 ? -6.402 -8.056 33.288 1.00 89.69 481 ASN A N 1
ATOM 3790 C CA . ASN A 1 481 ? -5.988 -6.680 33.570 1.00 89.69 481 ASN A CA 1
ATOM 3791 C C . ASN A 1 481 ? -6.892 -5.673 32.848 1.00 89.69 481 ASN A C 1
ATOM 3793 O O . ASN A 1 481 ? -7.186 -4.614 33.395 1.00 89.69 481 ASN A O 1
ATOM 3797 N N . CYS A 1 482 ? -7.385 -6.008 31.651 1.00 91.56 482 CYS A N 1
ATOM 3798 C CA . CYS A 1 482 ? -8.366 -5.174 30.965 1.00 91.56 482 CYS A CA 1
ATOM 3799 C C . CYS A 1 482 ? -9.677 -5.050 31.759 1.00 91.56 482 CYS A C 1
ATOM 3801 O O . CYS A 1 482 ? -10.166 -3.939 31.953 1.00 91.56 482 CYS A O 1
ATOM 3803 N N . LEU A 1 483 ? -10.226 -6.164 32.257 1.00 92.94 483 LEU A N 1
ATOM 3804 C CA . LEU A 1 483 ? -11.441 -6.166 33.079 1.00 92.94 483 LEU A CA 1
ATOM 3805 C C . LEU A 1 483 ? -11.230 -5.430 34.406 1.00 92.94 483 LEU A C 1
ATOM 3807 O O . LEU A 1 483 ? -12.125 -4.711 34.848 1.00 92.94 483 LEU A O 1
ATOM 3811 N N . GLN A 1 484 ? -10.042 -5.534 35.006 1.00 92.69 484 GLN A N 1
ATOM 3812 C CA . GLN A 1 484 ? -9.673 -4.760 36.190 1.00 92.69 484 GLN A CA 1
ATOM 3813 C C . GLN A 1 484 ? -9.684 -3.250 35.906 1.00 92.69 484 GLN A C 1
ATOM 3815 O O . GLN A 1 484 ? -10.260 -2.480 36.675 1.00 92.69 484 GLN A O 1
ATOM 3820 N N . SER A 1 485 ? -9.096 -2.818 34.789 1.00 92.44 485 SER A N 1
ATOM 3821 C CA . SER A 1 485 ? -9.140 -1.417 34.361 1.00 92.44 485 SER A CA 1
ATOM 3822 C C . SER A 1 485 ? -10.545 -0.957 33.974 1.00 92.44 485 SER A C 1
ATOM 3824 O O . SER A 1 485 ? -10.900 0.190 34.203 1.00 92.44 485 SER A O 1
ATOM 3826 N N . ALA A 1 486 ? -11.371 -1.835 33.409 1.00 93.75 486 ALA A N 1
ATOM 3827 C CA . ALA A 1 486 ? -12.764 -1.520 33.122 1.00 93.75 486 ALA A CA 1
ATOM 3828 C C . ALA A 1 486 ? -13.574 -1.339 34.412 1.00 93.75 486 ALA A C 1
ATOM 3830 O O . ALA A 1 486 ? -14.376 -0.416 34.517 1.00 93.75 486 ALA A O 1
ATOM 3831 N N . GLN A 1 487 ? -13.333 -2.178 35.421 1.00 93.25 487 GLN A N 1
ATOM 3832 C CA . GLN A 1 487 ? -13.990 -2.084 36.722 1.00 93.25 487 GLN A CA 1
ATOM 3833 C C . GLN A 1 487 ? -13.667 -0.770 37.444 1.00 93.25 487 GLN A C 1
ATOM 3835 O O . GLN A 1 487 ? -14.535 -0.226 38.126 1.00 93.25 487 GLN A O 1
ATOM 3840 N N . SER A 1 488 ? -12.449 -0.235 37.290 1.00 92.75 488 SER A N 1
ATOM 3841 C CA . SER A 1 488 ? -12.067 1.034 37.924 1.00 92.75 488 SER A CA 1
ATOM 3842 C C . SER A 1 488 ? -12.781 2.258 37.335 1.00 92.75 488 SER A C 1
ATOM 3844 O O . SER A 1 488 ? -12.830 3.292 37.998 1.00 92.75 488 SER A O 1
ATOM 3846 N N . LEU A 1 489 ? -13.388 2.142 36.146 1.00 91.44 489 LEU A N 1
ATOM 3847 C CA . LEU A 1 489 ? -14.226 3.190 35.547 1.00 91.44 489 LEU A CA 1
ATOM 3848 C C . LEU A 1 489 ? -15.656 3.224 36.118 1.00 91.44 489 LEU A C 1
ATOM 3850 O O . LEU A 1 489 ? -16.392 4.175 35.866 1.00 91.44 489 LEU A O 1
ATOM 3854 N N . GLY A 1 490 ? -16.045 2.232 36.927 1.00 88.25 490 GLY A N 1
ATOM 3855 C CA . GLY A 1 490 ? -17.300 2.230 37.675 1.00 88.25 490 GLY A CA 1
ATOM 3856 C C . GLY A 1 490 ? -18.457 1.518 36.969 1.00 88.25 490 GLY A C 1
ATOM 3857 O O . GLY A 1 490 ? -18.370 0.332 36.651 1.00 88.25 490 GLY A O 1
ATOM 3858 N N . LYS A 1 491 ? -19.588 2.218 36.827 1.00 88.69 491 LYS A N 1
ATOM 3859 C CA . LYS A 1 491 ? -20.841 1.690 36.255 1.00 88.69 491 LYS A CA 1
ATOM 3860 C C . LYS A 1 491 ? -20.912 1.956 34.755 1.00 88.69 491 LYS A C 1
ATOM 3862 O O . LYS A 1 491 ? -20.192 2.812 34.251 1.00 88.69 491 LYS A O 1
ATOM 3867 N N . ASP A 1 492 ? -21.822 1.267 34.066 1.00 93.06 492 ASP A N 1
ATOM 3868 C CA . ASP A 1 492 ? -22.127 1.539 32.655 1.00 93.06 492 ASP A CA 1
ATOM 3869 C C . ASP A 1 492 ? -20.914 1.378 31.718 1.00 93.06 492 ASP A C 1
ATOM 3871 O O . ASP A 1 492 ? -20.685 2.179 30.807 1.00 93.06 492 ASP A O 1
ATOM 3875 N N . VAL A 1 493 ? -20.135 0.314 31.949 1.00 96.31 493 VAL A N 1
ATOM 3876 C CA . VAL A 1 493 ? -18.909 0.017 31.199 1.00 96.31 493 VAL A CA 1
ATOM 3877 C C . VAL A 1 493 ? -19.136 -1.140 30.229 1.00 96.31 493 VAL A C 1
ATOM 3879 O O . VAL A 1 493 ? -19.594 -2.222 30.610 1.00 96.31 493 VAL A O 1
ATOM 3882 N N . LEU A 1 494 ? -18.779 -0.912 28.970 1.00 96.88 494 LEU A N 1
ATOM 3883 C CA . LEU A 1 494 ? -18.719 -1.897 27.902 1.00 96.88 494 LEU A CA 1
ATOM 3884 C C . LEU A 1 494 ? -17.253 -2.212 27.594 1.00 96.88 494 LEU A C 1
ATOM 3886 O O . LEU A 1 494 ? -16.438 -1.315 27.398 1.00 96.88 494 LEU A O 1
ATOM 3890 N N . VAL A 1 495 ? -16.915 -3.490 27.510 1.00 95.88 495 VAL A N 1
ATOM 3891 C CA . VAL A 1 495 ? -15.569 -3.960 27.193 1.00 95.88 495 VAL A CA 1
ATOM 3892 C C . VAL A 1 495 ? -15.589 -4.633 25.830 1.00 95.88 495 VAL A C 1
ATOM 3894 O O . VAL A 1 495 ? -16.340 -5.583 25.609 1.00 95.88 495 VAL A O 1
ATOM 3897 N N . VAL A 1 496 ? -14.743 -4.140 24.932 1.00 95.62 496 VAL A N 1
ATOM 3898 C CA . VAL A 1 496 ? -14.479 -4.690 23.603 1.00 95.62 496 VAL A CA 1
ATOM 3899 C C . VAL A 1 496 ? -13.153 -5.441 23.669 1.00 95.62 496 VAL A C 1
ATOM 3901 O O . VAL A 1 496 ? -12.092 -4.849 23.885 1.00 95.62 496 VAL A O 1
ATOM 3904 N N . SER A 1 497 ? -13.206 -6.757 23.493 1.00 92.69 497 SER A N 1
ATOM 3905 C CA . SER A 1 497 ? -12.042 -7.634 23.610 1.00 92.69 497 SER A CA 1
ATOM 3906 C C . SER A 1 497 ? -11.915 -8.534 22.392 1.00 92.69 497 SER A C 1
ATOM 3908 O O . SER A 1 497 ? -12.917 -9.055 21.921 1.00 92.69 497 SER A O 1
ATOM 3910 N N . SER A 1 498 ? -10.690 -8.781 21.929 1.00 89.12 498 SER A N 1
ATOM 3911 C CA . SER A 1 498 ? -10.400 -9.874 20.984 1.00 89.12 498 SER A CA 1
ATOM 3912 C C . SER A 1 498 ? -9.916 -11.151 21.685 1.00 89.12 498 SER A C 1
ATOM 3914 O O . SER A 1 498 ? -9.655 -12.156 21.033 1.00 89.12 498 SER A O 1
ATOM 3916 N N . TYR A 1 499 ? -9.833 -11.137 23.020 1.00 81.56 499 TYR A N 1
ATOM 3917 C CA . TYR A 1 499 ? -9.647 -12.332 23.844 1.00 81.56 499 TYR A CA 1
ATOM 3918 C C . TYR A 1 499 ? -10.987 -12.985 24.153 1.00 81.56 499 TYR A C 1
ATOM 3920 O O . TYR A 1 499 ? -11.932 -12.295 24.541 1.00 81.56 499 TYR A O 1
ATOM 3928 N N . ALA A 1 500 ? -11.028 -14.311 24.053 1.00 70.44 500 ALA A N 1
ATOM 3929 C CA . ALA A 1 500 ? -12.154 -15.132 24.471 1.00 70.44 500 ALA A CA 1
ATOM 3930 C C . ALA A 1 500 ? -11.712 -16.049 25.622 1.00 70.44 500 ALA A C 1
ATOM 3932 O O . ALA A 1 500 ? -11.395 -17.216 25.411 1.00 70.44 500 ALA A O 1
ATOM 3933 N N . GLU A 1 501 ? -11.670 -15.510 26.842 1.00 75.06 501 GLU A N 1
ATOM 3934 C CA . GLU A 1 501 ? -11.343 -16.267 28.059 1.00 75.06 501 GLU A CA 1
ATOM 3935 C C . GLU A 1 501 ? -12.535 -16.216 29.026 1.00 75.06 501 GLU A C 1
ATOM 3937 O O . GLU A 1 501 ? -12.767 -15.222 29.712 1.00 75.06 501 GLU A O 1
ATOM 3942 N N . GLU A 1 502 ? -13.347 -17.278 29.057 1.00 66.94 502 GLU A N 1
ATOM 3943 C CA . GLU A 1 502 ? -14.554 -17.321 29.902 1.00 66.94 502 GLU A CA 1
ATOM 3944 C C . GLU A 1 502 ? -14.235 -17.493 31.395 1.00 66.94 502 GLU A C 1
ATOM 3946 O O . GLU A 1 502 ? -15.015 -17.065 32.247 1.00 66.94 502 GLU A O 1
ATOM 3951 N N . GLU A 1 503 ? -13.075 -18.061 31.733 1.00 70.62 503 GLU A N 1
ATOM 3952 C CA . GLU A 1 503 ? -12.657 -18.277 33.123 1.00 70.62 503 GLU A CA 1
ATOM 3953 C C . GLU A 1 503 ? -12.442 -16.955 33.878 1.00 70.62 503 GLU A C 1
ATOM 3955 O O . GLU A 1 503 ? -12.816 -16.841 35.048 1.00 70.62 503 GLU A O 1
ATOM 3960 N N . SER A 1 504 ? -11.971 -15.918 33.177 1.00 72.25 504 SER A N 1
ATOM 3961 C CA . SER A 1 504 ? -11.806 -14.556 33.692 1.00 72.25 504 SER A CA 1
ATOM 3962 C C . SER A 1 504 ? -13.097 -13.957 34.254 1.00 72.25 504 SER A C 1
ATOM 3964 O O . SER A 1 504 ? -13.063 -13.220 35.237 1.00 72.25 504 SER A O 1
ATOM 3966 N N . LEU A 1 505 ? -14.262 -14.291 33.689 1.00 76.56 505 LEU A N 1
ATOM 3967 C CA . LEU A 1 505 ? -15.546 -13.709 34.105 1.00 76.56 505 LEU A CA 1
ATOM 3968 C C . LEU A 1 505 ? -15.981 -14.119 35.515 1.00 76.56 505 LEU A C 1
ATOM 3970 O O . LEU A 1 505 ? -16.834 -13.462 36.110 1.00 76.56 505 LEU A O 1
ATOM 3974 N N . ARG A 1 506 ? -15.396 -15.181 36.083 1.00 77.31 506 ARG A N 1
ATOM 3975 C CA . ARG A 1 506 ? -15.697 -15.604 37.459 1.00 77.31 506 ARG A CA 1
ATOM 3976 C C . ARG A 1 506 ? -15.206 -14.596 38.499 1.00 77.31 506 ARG A C 1
ATOM 3978 O O . ARG A 1 506 ? -15.781 -14.524 39.581 1.00 77.31 506 ARG A O 1
ATOM 3985 N N . SER A 1 507 ? -14.182 -13.810 38.167 1.00 85.62 507 SER A N 1
ATOM 3986 C CA . SER A 1 507 ? -13.508 -12.896 39.097 1.00 85.62 507 SER A CA 1
ATOM 3987 C C . SER A 1 507 ? -13.907 -11.426 38.940 1.00 85.62 507 SER A C 1
ATOM 3989 O O . SER A 1 507 ? -13.530 -10.616 39.783 1.00 85.62 507 SER A O 1
ATOM 3991 N N . PHE A 1 508 ? -14.681 -11.065 37.909 1.00 89.94 508 PHE A N 1
ATOM 3992 C CA . PHE A 1 508 ? -15.034 -9.672 37.611 1.00 89.94 508 PHE A CA 1
ATOM 3993 C C . PHE A 1 508 ? -16.552 -9.479 37.429 1.00 89.94 508 PHE A C 1
ATOM 3995 O O . PHE A 1 508 ? -17.243 -10.389 36.970 1.00 89.94 508 PHE A O 1
ATOM 4002 N N . PRO A 1 509 ? -17.114 -8.297 37.760 1.00 92.31 509 PRO A N 1
ATOM 4003 C CA . PRO A 1 509 ? -18.554 -8.033 37.697 1.00 92.31 509 PRO A CA 1
ATOM 4004 C C . PRO A 1 509 ? -19.030 -7.690 36.271 1.00 92.31 509 PRO A C 1
ATOM 4006 O O . PRO A 1 509 ? -19.707 -6.680 36.065 1.00 92.31 509 PRO A O 1
ATOM 4009 N N . PHE A 1 510 ? -18.679 -8.521 35.291 1.00 93.00 510 PHE A N 1
ATOM 4010 C CA . PHE A 1 510 ? -19.044 -8.359 33.883 1.00 93.00 510 PHE A CA 1
ATOM 4011 C C . PHE A 1 510 ? -19.739 -9.612 33.353 1.00 93.00 510 PHE A C 1
ATOM 4013 O O . PHE A 1 510 ? -19.406 -10.729 33.745 1.00 93.00 510 PHE A O 1
ATOM 4020 N N . ASP A 1 511 ? -20.669 -9.415 32.423 1.00 92.31 511 ASP A N 1
ATOM 4021 C CA . ASP A 1 511 ? -21.357 -10.492 31.718 1.00 92.31 511 ASP A CA 1
ATOM 4022 C C . ASP A 1 511 ? -21.044 -10.409 30.219 1.00 92.31 511 ASP A C 1
ATOM 4024 O O . ASP A 1 511 ? -21.026 -9.321 29.636 1.00 92.31 511 ASP A O 1
ATOM 4028 N N . LYS A 1 512 ? -20.802 -11.559 29.580 1.00 93.69 512 LYS A N 1
ATOM 4029 C CA . LYS A 1 512 ? -20.675 -11.661 28.119 1.00 93.69 512 LYS A CA 1
ATOM 4030 C C . LYS A 1 512 ? -22.038 -11.385 27.487 1.00 93.69 512 LYS A C 1
ATOM 4032 O O . LYS A 1 512 ? -23.008 -12.063 27.812 1.00 93.69 512 LYS A O 1
ATOM 4037 N N . VAL A 1 513 ? -22.105 -10.404 26.590 1.00 94.94 513 VAL A N 1
ATOM 4038 C CA . VAL A 1 513 ? -23.363 -9.988 25.941 1.00 94.94 513 VAL A CA 1
ATOM 4039 C C . VAL A 1 513 ? -23.420 -10.327 24.458 1.00 94.94 513 VAL A C 1
ATOM 4041 O O . VAL A 1 513 ? -24.511 -10.504 23.931 1.00 94.94 513 VAL A O 1
ATOM 4044 N N . ALA A 1 514 ? -22.272 -10.442 23.788 1.00 95.88 514 ALA A N 1
ATOM 4045 C CA . ALA A 1 514 ? -22.204 -10.860 22.392 1.00 95.88 514 ALA A CA 1
ATOM 4046 C C . ALA A 1 514 ? -20.818 -11.412 22.040 1.00 95.88 514 ALA A C 1
ATOM 4048 O O . ALA A 1 514 ? -19.822 -11.121 22.706 1.00 95.88 514 ALA A O 1
ATOM 4049 N N . GLU A 1 515 ? -20.759 -12.196 20.967 1.00 95.75 515 GLU A N 1
ATOM 4050 C CA . GLU A 1 515 ? -19.530 -12.759 20.419 1.00 95.75 515 GLU A CA 1
ATOM 4051 C C . GLU A 1 515 ? -19.608 -12.796 18.892 1.00 95.75 515 GLU A C 1
ATOM 4053 O O . GLU A 1 515 ? -20.590 -13.267 18.321 1.00 95.75 515 GLU A O 1
ATOM 4058 N N . PHE A 1 516 ? -18.555 -12.309 18.242 1.00 96.25 516 PHE A N 1
ATOM 4059 C CA . PHE A 1 516 ? -18.436 -12.177 16.797 1.00 96.25 516 PHE A CA 1
ATOM 4060 C C . PHE A 1 516 ? -17.204 -12.957 16.340 1.00 96.25 516 PHE A C 1
ATOM 4062 O O . PHE A 1 516 ? -16.065 -12.572 16.619 1.00 96.25 516 PHE A O 1
ATOM 4069 N N . LYS A 1 517 ? -17.447 -14.081 15.663 1.00 94.75 517 LYS A N 1
ATOM 4070 C CA . LYS A 1 517 ? -16.433 -15.043 15.208 1.00 94.75 517 LYS A CA 1
ATOM 4071 C C . LYS A 1 517 ? -16.426 -15.169 13.684 1.00 94.75 517 LYS A C 1
ATOM 4073 O O . LYS A 1 517 ? -17.304 -14.649 13.003 1.00 94.75 517 LYS A O 1
ATOM 4078 N N . GLY A 1 518 ? -15.446 -15.897 13.153 1.00 91.44 518 GLY A N 1
ATOM 4079 C CA . GLY A 1 518 ? -15.391 -16.268 11.737 1.00 91.44 518 GLY A CA 1
ATOM 4080 C C . GLY A 1 518 ? -14.694 -15.257 10.826 1.00 91.44 518 GLY A C 1
ATOM 4081 O O . GLY A 1 518 ? -14.632 -15.509 9.617 1.00 91.44 518 GLY A O 1
ATOM 4082 N N . ALA A 1 519 ? -14.116 -14.184 11.380 1.00 92.44 519 ALA A N 1
ATOM 4083 C CA . ALA A 1 519 ? -13.341 -13.218 10.609 1.00 92.44 519 ALA A CA 1
ATOM 4084 C C . ALA A 1 519 ? -12.147 -13.880 9.902 1.00 92.44 519 ALA A C 1
ATOM 4086 O O . ALA A 1 519 ? -11.594 -14.868 10.394 1.00 92.44 519 ALA A O 1
ATOM 4087 N N . ILE A 1 520 ? -11.766 -13.373 8.726 1.00 87.50 520 ILE A N 1
ATOM 4088 C CA . ILE A 1 520 ? -10.569 -13.830 7.995 1.00 87.50 520 ILE A CA 1
ATOM 4089 C C . ILE A 1 520 ? -9.317 -13.575 8.838 1.00 87.50 520 ILE A C 1
ATOM 4091 O O . ILE A 1 520 ? -8.426 -14.425 8.885 1.00 87.50 520 ILE A O 1
ATOM 4095 N N . ARG A 1 521 ? -9.266 -12.433 9.531 1.00 84.12 521 ARG A N 1
ATOM 4096 C CA . ARG A 1 521 ? -8.253 -12.120 10.541 1.00 84.12 521 ARG A CA 1
ATOM 4097 C C . ARG A 1 521 ? -8.762 -12.591 11.903 1.00 84.12 521 ARG A C 1
ATOM 4099 O O . ARG A 1 521 ? -9.698 -12.025 12.454 1.00 84.12 521 ARG A O 1
ATOM 4106 N N . GLU A 1 522 ? -8.181 -13.663 12.441 1.00 84.31 522 GLU A N 1
ATOM 4107 C CA . GLU A 1 522 ? -8.670 -14.270 13.691 1.00 84.31 522 GLU A CA 1
ATOM 4108 C C . GLU A 1 522 ? -8.570 -13.330 14.901 1.00 84.31 522 GLU A C 1
ATOM 4110 O O . GLU A 1 522 ? -9.396 -13.394 15.810 1.00 84.31 522 GLU A O 1
ATOM 4115 N N . ASP A 1 523 ? -7.602 -12.418 14.872 1.00 84.25 523 ASP A N 1
ATOM 4116 C CA . ASP A 1 523 ? -7.374 -11.351 15.844 1.00 84.25 523 ASP A CA 1
ATOM 4117 C C . ASP A 1 523 ? -8.325 -10.147 15.681 1.00 84.25 523 ASP A C 1
ATOM 4119 O O . ASP A 1 523 ? -8.250 -9.192 16.456 1.00 84.25 523 ASP A O 1
ATOM 4123 N N . GLU A 1 524 ? -9.227 -10.200 14.699 1.00 92.56 524 GLU A N 1
ATOM 4124 C CA . GLU A 1 524 ? -10.380 -9.310 14.494 1.00 92.56 524 GLU A CA 1
ATOM 4125 C C . GLU A 1 524 ? -11.710 -10.021 14.800 1.00 92.56 524 GLU A C 1
ATOM 4127 O O . GLU A 1 524 ? -12.779 -9.603 14.350 1.00 92.56 524 GLU A O 1
ATOM 4132 N N . ASN A 1 525 ? -11.666 -11.119 15.555 1.00 94.50 525 ASN A N 1
ATOM 4133 C CA . ASN A 1 525 ? -12.838 -11.603 16.273 1.00 94.50 525 ASN A CA 1
ATOM 4134 C C . ASN A 1 525 ? -13.000 -10.809 17.571 1.00 94.50 525 ASN A C 1
ATOM 4136 O O . ASN A 1 525 ? -12.020 -10.331 18.149 1.00 94.50 525 ASN A O 1
ATOM 4140 N N . PHE A 1 526 ? -14.240 -10.669 18.033 1.00 95.56 526 PHE A N 1
ATOM 4141 C CA . PHE A 1 526 ? -14.550 -9.837 19.190 1.00 95.56 526 PHE A CA 1
ATOM 4142 C C . PHE A 1 526 ? -15.531 -10.513 20.137 1.00 95.56 526 PHE A C 1
ATOM 4144 O O . PHE A 1 526 ? -16.471 -11.190 19.723 1.00 95.56 526 PHE A O 1
ATOM 4151 N N . VAL A 1 527 ? -15.347 -10.255 21.423 1.00 95.31 527 VAL A N 1
ATOM 4152 C CA . VAL A 1 527 ? -16.281 -10.564 22.497 1.00 95.31 527 VAL A CA 1
ATOM 4153 C C . VAL A 1 527 ? -16.616 -9.258 23.206 1.00 95.31 527 VAL A C 1
ATOM 4155 O O . VAL A 1 527 ? -15.729 -8.463 23.529 1.00 95.31 527 VAL A O 1
ATOM 4158 N N . LEU A 1 528 ? -17.911 -9.032 23.421 1.00 95.50 528 LEU A N 1
ATOM 4159 C CA . LEU A 1 528 ? -18.419 -7.890 24.169 1.00 95.50 528 LEU A CA 1
ATOM 4160 C C . LEU A 1 528 ? -18.789 -8.324 25.582 1.00 95.50 528 LEU A C 1
ATOM 4162 O O . LEU A 1 528 ? -19.568 -9.265 25.768 1.00 95.50 528 LEU A O 1
ATOM 4166 N N . TYR A 1 529 ? -18.292 -7.580 26.565 1.00 94.62 529 TYR A N 1
ATOM 4167 C CA . TYR A 1 529 ? -18.676 -7.733 27.964 1.00 94.62 529 TYR A CA 1
ATOM 4168 C C . TYR A 1 529 ? -19.296 -6.449 28.493 1.00 94.62 529 TYR A C 1
ATOM 4170 O O . TYR A 1 529 ? -18.879 -5.351 28.138 1.00 94.62 529 TYR A O 1
ATOM 4178 N N . ARG A 1 530 ? -20.284 -6.584 29.368 1.00 94.62 530 ARG A N 1
ATOM 4179 C CA . ARG A 1 530 ? -21.038 -5.471 29.945 1.00 94.62 530 ARG A CA 1
ATOM 4180 C C . ARG A 1 530 ? -20.968 -5.536 31.461 1.00 94.62 530 ARG A C 1
ATOM 4182 O O . ARG A 1 530 ? -21.137 -6.615 32.026 1.00 94.62 530 ARG A O 1
ATOM 4189 N N . SER A 1 531 ? -20.750 -4.406 32.127 1.00 94.75 531 SER A N 1
ATOM 4190 C CA . SER A 1 531 ? -20.777 -4.348 33.591 1.00 94.75 531 SER A CA 1
ATOM 4191 C C . SER A 1 531 ? -22.147 -4.775 34.128 1.00 94.75 531 SER A C 1
ATOM 4193 O O . SER A 1 531 ? -23.169 -4.327 33.612 1.00 94.75 531 SER A O 1
ATOM 4195 N N . ARG A 1 532 ? -22.194 -5.559 35.211 1.00 92.38 532 ARG A N 1
ATOM 4196 C CA . ARG A 1 532 ? -23.455 -5.941 35.884 1.00 92.38 532 ARG A CA 1
ATOM 4197 C C . ARG A 1 532 ? -24.235 -4.742 36.418 1.00 92.38 532 ARG A C 1
ATOM 4199 O O . ARG A 1 532 ? -25.457 -4.775 36.500 1.00 92.38 532 ARG A O 1
ATOM 4206 N N . GLN A 1 533 ? -23.525 -3.676 36.776 1.00 88.44 533 GLN A N 1
ATOM 4207 C CA . GLN A 1 533 ? -24.113 -2.395 37.156 1.00 88.44 533 GLN A CA 1
ATOM 4208 C C . GLN A 1 533 ? -24.390 -1.571 35.889 1.00 88.44 533 GLN A C 1
ATOM 4210 O O . GLN A 1 533 ? -23.650 -0.640 35.573 1.00 88.44 533 GLN A O 1
ATOM 4215 N N . TRP A 1 534 ? -25.413 -1.981 35.135 1.00 92.06 534 TRP A N 1
ATOM 4216 C CA . TRP A 1 534 ? -25.819 -1.366 33.872 1.00 92.06 534 TRP A CA 1
ATOM 4217 C C . TRP A 1 534 ? -27.132 -0.601 34.022 1.00 92.06 534 TRP A C 1
ATOM 4219 O O . TRP A 1 534 ? -28.132 -1.164 34.471 1.00 92.06 534 TRP A O 1
ATOM 4229 N N . THR A 1 535 ? -27.137 0.656 33.600 1.00 87.12 535 THR A N 1
ATOM 4230 C CA . THR A 1 535 ? -28.335 1.485 33.488 1.00 87.12 535 THR A CA 1
ATOM 4231 C C . THR A 1 535 ? -28.891 1.328 32.067 1.00 87.12 535 THR A C 1
ATOM 4233 O O . THR A 1 535 ? -28.141 1.594 31.122 1.00 87.12 535 THR A O 1
ATOM 4236 N N . PRO A 1 536 ? -30.142 0.855 31.892 1.00 75.69 536 PRO A N 1
ATOM 4237 C CA . PRO A 1 536 ? -30.747 0.625 30.579 1.00 75.69 536 PRO A CA 1
ATOM 4238 C C . PRO A 1 536 ? -30.630 1.803 29.614 1.00 75.69 536 PRO A C 1
ATOM 4240 O O . PRO A 1 536 ? -30.749 2.963 30.075 1.00 75.69 536 PRO A O 1
#

Radius of gyration: 25.11 Å; Cα contacts (8 Å, |Δi|>4): 765; chains: 1; bounding box: 66×50×73 Å

Secondary structure (DSSP, 8-state):
-HHHHHHHHTTS-TTTTSHHHHHHHHHHHHHHHHHHHTTPPP-HHHHHHHHHHHH-SSHHHHHHHHHHHT--SHHHHHHHHHHHH-S-THHHHHHHHHHHHHHHHHHHHH----HHHHHHGGGSIIIIIITTTS--THHHHHHHHHHHHHHGGGTTTSHHHHHHHHHHHHTT-HHHHHHHHHHHHHHHHHHHHHHHH-TTT--GGGHHHHHHHHHHHHHHHHHHHHHTS--TTB--SSHHHHHHHHHHHHHHHHHTTHHHHHHHHHHHHSHHHHHHHHHHHHHHHHHHHHTSHHHHHTS-S-HHHHHHHHHHHHHHHHHHHHHTT-HHHHHHHHHHHHHHHHHHHHT----HHHHHHHHHHHHHHHHHHHHT--TT--SHHHHHHHHHHHHHHHHHHHHHHHHHHHHHHHHHS-S-THHHHHHHHHHTT-TTSEEEESSHHHHHHHHHHHT-S-EEETTTTEEESS---BTT--S--HHHHHHHHHHHT-SSEEEEES---SGGGGSSSEEEEEEE---SSGGG-EEEEEESS---

Sequence (536 aa):
MQRLAKLFDEWNGSWKSTKGPAIFITFGYCLLVGFALSRHEMWRDEMEAWLIARDSESIRQLLGTLQNEGHPALWYLLLTPLARLSYVPEAMQALHLGIATLTVYLVSRYAPLSRLQLMLFPLGFYILWQYAVVSRDYALGILLLVMFCVLYPIRYRLFPLVGLVLMLAAHTHALVLMLVAAIGIGLAVDVGGAIVHDRSAFDLTHIRGFVLGFALIALGVVTSLLHLIPDSHYVGPTDSTARDLRSHALAIGAISFVGLAGLLSLLCWLQDRLSFVLVCGLGIIGAVLYLDASVLGAIVGAPGIKAFALIGLAAHLFLLYQVRDRFSLLILYGFGLTGLLVFFSGIFSGGPHHHGMLFIIFFVGYWLERLTRPAALHPVWDRQSQILDIVVTLILMSQSLFGIRMAYQDLIRPYSNGKYVAQYIQSHGWQSKHIVGCLDFSAQTVVGYLGIKNIYYPQGERWGSYVVWDQKRRKNIGLNNCLQSAQSLGKDVLVVSSYAEEESLRSFPFDKVAEFKGAIREDENFVLYRSRQWTP

Foldseek 3Di:
DVVLLVLQVVQDDDPLNDLVQLCVLLVVLLVLLVLLLVQAAAFLQLLQLLFLLQVQPDPVSSLLQLLQVLAFCLLSVVNNVVSVVDLASCSLLVVQSVLLSLLLSLCSNRFPADPLLNNLQCLFQLSRPLRRNHRALVSLLLSLLSVLLSCVLVCLVQLLVNLQSLLSSLRRGVLSLQLLVLLLLLVVLVLVCCVPPPVVPHDPVCVVVNVNSSVSSVNSSVVSLVSSLHPPFFADPDNVFNVVCVVVVVVCVVCCPPVSVVVSVVCVVCLPPVLVVLLVVLLVLLVVLLPACLLQVLVDDDPVSVVVSVLLSVLLSLLSVLCSNPSSLNSSLSSSSSVLSCCCRPRNVDHPSSCCSSVSSSSSSLRVSVSPDDPPDPDPVVVSVVVNSVSSSVSSVVRSVNSVVVSVLVNVFHQFCLLVVLVVCVVVVLLPFAEEEQDQSLNLSVLSNVSDFWHAYVQQRDIGNHDRRGPSGHPRPDDLVSLVVQPVVPARYKYKYLDDDPVSCVPHQKDWDDWAQGHPPSSSTITMIHGVRHDD

pLDDT: mean 81.92, std 18.15, range [35.59, 98.81]

Mean predicted aligned error: 8.92 Å

Solvent-accessible surface area (backbone atoms only — not comparable to full-atom values): 27752 Å² total; per-residue (Å²): 106,72,69,56,50,50,62,51,42,78,72,38,67,83,64,61,67,42,67,60,63,24,50,51,54,26,51,54,47,43,54,53,42,52,56,43,47,76,54,52,39,67,38,34,78,39,29,39,52,49,39,48,26,46,70,36,91,40,71,69,53,36,56,60,52,29,18,43,70,55,45,34,59,51,45,42,63,62,41,26,64,53,33,73,77,36,71,60,67,67,59,53,45,54,54,32,43,52,42,35,34,49,36,46,30,51,44,51,57,66,51,91,61,54,75,66,44,55,66,26,45,59,35,10,28,56,55,34,24,60,35,29,52,48,55,54,44,62,29,58,23,50,32,32,53,50,50,43,61,69,42,52,91,51,31,82,81,44,23,40,57,49,12,48,40,40,18,53,18,15,19,22,31,66,73,40,25,50,38,38,52,20,39,52,55,14,46,51,46,44,52,51,47,30,63,74,75,35,62,88,81,45,62,75,90,37,51,67,37,47,54,49,8,51,50,32,33,53,48,18,49,52,54,31,51,62,43,48,51,57,52,96,53,48,40,62,98,57,71,74,46,64,65,50,47,60,64,46,50,58,51,51,60,68,49,53,59,66,52,43,53,53,45,53,54,50,53,68,72,41,60,91,67,43,39,64,53,47,51,53,49,53,42,50,52,45,50,55,40,58,69,30,64,48,49,48,50,52,55,74,88,51,81,65,51,61,51,53,47,53,51,51,51,50,51,51,49,51,49,48,61,73,31,38,90,38,61,31,56,36,41,20,42,49,45,24,51,46,51,52,42,51,38,26,56,73,66,47,53,60,53,71,78,59,57,45,54,59,57,50,50,50,50,52,42,52,45,53,53,64,75,65,60,70,91,85,68,77,69,81,58,51,59,63,49,50,48,49,52,47,52,51,40,52,52,28,49,54,29,21,57,50,9,51,50,51,46,50,48,38,64,78,31,44,38,17,35,24,55,60,53,22,50,53,38,55,78,70,68,49,79,86,45,49,41,28,21,48,41,44,62,47,33,22,17,24,30,43,61,58,61,53,66,69,35,37,23,66,38,52,72,41,73,38,42,52,75,69,42,27,70,69,42,52,81,80,59,55,66,63,55,34,53,54,57,44,52,74,70,56,62,40,30,37,36,39,25,56,64,89,64,75,75,55,47,80,80,46,73,46,43,82,76,49,76,44,76,75,22,73,39,68,69,30,20,40,32,35,32,34,34,71,57,58,78,134